Protein AF-A0A3D5Y1X5-F1 (afdb_monomer)

pLDDT: mean 79.6, std 14.33, range [25.41, 97.56]

Nearest PDB structures (foldseek):
  7w4r-assembly1_A  TM=8.208E-01  e=1.307E-14  Mycobacterium tuberculosis H37Rv
  7w4t-assembly1_A-3  TM=8.032E-01  e=1.056E-14  Mycobacterium tuberculosis H37Rv
  7w4s-assembly1_A  TM=8.112E-01  e=4.696E-14  Mycobacterium tuberculosis H37Rv
  7w21-assembly1_A  TM=8.085E-01  e=5.811E-14  Mycobacterium tuberculosis H37Rv
  7w22-assembly1_A  TM=8.055E-01  e=8.902E-14  Mycobacterium tuberculosis H37Rv

Foldseek 3Di:
DVCLLVPDPQWADWDWDWAPDDDVGHIDIDIATDHDDAPVVSVVSSQVSCVVVVHPWDWDFDDDDSHDTDTDTDDQQFAKEKEFPQAPVLCVVLVVLVVVLVVVLVWAPWDWDADNVRSMIMITTGDRDQPVVVLVSSVVSLVPDPSNPQKDWDDDDRRYTYIYRDWFFAKEKEFDAAPVRCVVLVVLLVVLVVVAPWAPWDWDADNVRNMTMITTTDSDFQVVVLVSSLVSLCVDPSSLQKEWDDDDRRYTDIYRNDFFQDWDKAKEKEAPAAPVNCVVPVVLLQVLLVPQPQWDDWDWDADNVRNMIMTITIGRDRFPVVSVVSSCVSCQVPPSQLQKDFQDDDRRYTYIYGHDDPPGQRKAKEKAFPAGSHCCVVVVVVLLVLQVPDPQKADWDWDADHVRRIIIITIGGPDDDVVSSVLSSLVSLCVDPQRVQKKWDADGRRYTYIYHDDDPPPPDDDDDDDDDDDDDDDDDPDDDDDPVVLCVVQQQQKWKKWKDFPVDTDIAIWGAAFQQFKIKFFLVRPVQVCVNVVRMWIWTQTPVGDIFTKHFRDHDNVLRMTIIGGMNDPGTGDHAAADALVPFDFFAKKKWFFWQDDPPDDTDTDIKIWTFHDAQPDNTWTKTFIDDHHRQGGIFMGGPRRHGNFGFHDWDADPVRTTITITGD

Mean predicted aligned error: 21.07 Å

Structure (mmCIF, N/CA/C/O backbone):
data_AF-A0A3D5Y1X5-F1
#
_entry.id   AF-A0A3D5Y1X5-F1
#
loop_
_atom_site.group_PDB
_atom_site.id
_atom_site.type_symbol
_atom_site.label_atom_id
_atom_site.label_alt_id
_atom_site.label_comp_id
_atom_site.label_asym_id
_atom_site.label_entity_id
_atom_site.label_seq_id
_atom_site.pdb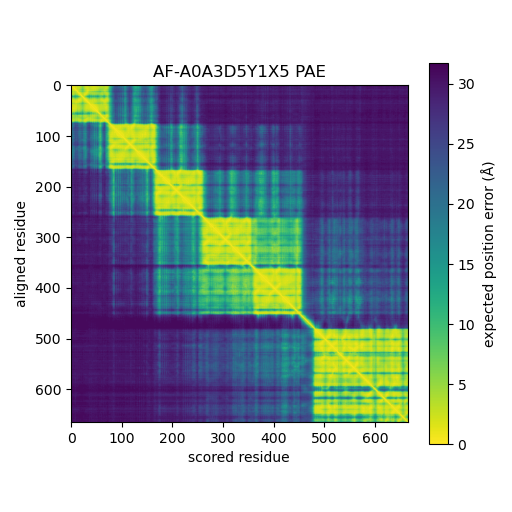x_PDB_ins_code
_atom_site.Cartn_x
_atom_site.Cartn_y
_atom_site.Cartn_z
_atom_site.occupancy
_atom_site.B_iso_or_equiv
_atom_site.auth_seq_id
_atom_site.auth_comp_id
_atom_site.auth_asym_id
_atom_site.auth_atom_id
_atom_site.pdbx_PDB_model_num
ATOM 1 N N . TYR A 1 1 ? -56.288 -13.771 46.508 1.00 80.69 1 TYR A N 1
ATOM 2 C CA . TYR A 1 1 ? -55.745 -15.101 46.879 1.00 80.69 1 TYR A CA 1
ATOM 3 C C . TYR A 1 1 ? -56.697 -16.259 46.628 1.00 80.69 1 TYR A C 1
ATOM 5 O O . TYR A 1 1 ? -56.437 -16.999 45.695 1.00 80.69 1 TYR A O 1
ATOM 13 N N . ARG A 1 2 ? -57.805 -16.417 47.375 1.00 84.31 2 ARG A N 1
ATOM 14 C CA . ARG A 1 2 ? -58.725 -17.565 47.202 1.00 84.31 2 ARG A CA 1
ATOM 15 C C . ARG A 1 2 ? -59.119 -17.804 45.741 1.00 84.31 2 ARG A C 1
ATOM 17 O O . ARG A 1 2 ? -58.862 -18.881 45.229 1.00 84.31 2 ARG A O 1
ATOM 24 N N . THR A 1 3 ? -59.669 -16.785 45.080 1.00 84.25 3 THR A N 1
ATOM 25 C CA . THR A 1 3 ? -60.096 -16.861 43.674 1.00 84.25 3 THR A CA 1
ATOM 26 C C . THR A 1 3 ? -58.951 -17.239 42.738 1.00 84.25 3 THR A C 1
ATOM 28 O O . THR A 1 3 ? -59.134 -18.077 41.862 1.00 84.25 3 THR A O 1
ATOM 31 N N . ALA A 1 4 ? -57.763 -16.665 42.949 1.00 86.12 4 ALA A N 1
ATOM 32 C CA . ALA A 1 4 ? -56.576 -16.946 42.143 1.00 86.12 4 ALA A CA 1
ATOM 33 C C . ALA A 1 4 ? -56.067 -18.382 42.319 1.00 86.12 4 ALA A C 1
ATOM 35 O O . ALA A 1 4 ? -55.496 -18.918 41.387 1.00 86.12 4 ALA A O 1
ATOM 36 N N . ILE A 1 5 ? -56.291 -19.016 43.475 1.00 87.69 5 ILE A N 1
ATOM 37 C CA . ILE A 1 5 ? -55.905 -20.413 43.733 1.00 87.69 5 ILE A CA 1
ATOM 38 C C . ILE A 1 5 ? -56.969 -21.376 43.194 1.00 87.69 5 ILE A C 1
ATOM 40 O O . ILE A 1 5 ? -56.646 -22.330 42.499 1.00 87.69 5 ILE A O 1
ATOM 44 N N . THR A 1 6 ? -58.253 -21.113 43.460 1.00 87.25 6 THR A N 1
ATOM 45 C CA . THR A 1 6 ? -59.362 -21.989 43.034 1.00 87.25 6 THR A CA 1
ATOM 46 C C . THR A 1 6 ? -59.611 -21.979 41.527 1.00 87.25 6 THR A C 1
ATOM 48 O O . THR A 1 6 ? -60.306 -22.854 41.027 1.00 87.25 6 THR A O 1
ATOM 51 N N . SER A 1 7 ? -59.117 -20.965 40.812 1.00 87.75 7 SER A N 1
ATOM 52 C CA . SER A 1 7 ? -59.259 -20.855 39.353 1.00 87.75 7 SER A CA 1
ATOM 53 C C . SER A 1 7 ? -58.166 -21.588 38.575 1.00 87.75 7 SER A C 1
ATOM 55 O O . SER A 1 7 ? -58.270 -21.678 37.354 1.00 87.75 7 SER A O 1
ATOM 57 N N . GLN A 1 8 ? -57.142 -22.116 39.252 1.00 90.69 8 GLN A N 1
ATOM 58 C CA . GLN A 1 8 ? -56.047 -22.813 38.585 1.00 90.69 8 GLN A CA 1
ATOM 59 C C . GLN A 1 8 ? -56.461 -24.209 38.136 1.00 90.69 8 GLN A C 1
ATOM 61 O O . GLN A 1 8 ? -57.090 -24.971 38.874 1.00 90.69 8 GLN A O 1
ATOM 66 N N . GLU A 1 9 ? -56.054 -24.563 36.921 1.00 87.00 9 GLU A N 1
ATOM 67 C CA . GLU A 1 9 ? -56.299 -25.884 36.360 1.00 87.00 9 GLU A CA 1
ATOM 68 C C . GLU A 1 9 ? -55.599 -26.970 37.197 1.00 87.00 9 GLU A C 1
ATOM 70 O O . GLU A 1 9 ? -54.424 -26.860 37.544 1.00 87.00 9 GLU A O 1
ATOM 75 N N . GLY A 1 10 ? -56.338 -28.026 37.550 1.00 86.00 10 GLY A N 1
ATOM 76 C CA . GLY A 1 10 ? -55.826 -29.153 38.337 1.00 86.00 10 GLY A CA 1
ATOM 77 C C . GLY A 1 10 ? -55.867 -28.973 39.859 1.00 86.00 10 GLY A C 1
ATOM 78 O O . GLY A 1 10 ? -55.575 -29.931 40.574 1.00 86.00 10 GLY A O 1
ATOM 79 N N . VAL A 1 11 ? -56.255 -27.799 40.370 1.00 89.12 11 VAL A N 1
ATOM 80 C CA . VAL A 1 11 ? -56.472 -27.578 41.809 1.00 89.12 11 VAL A CA 1
ATOM 81 C C . VAL A 1 11 ? -57.868 -28.068 42.209 1.00 89.12 11 VAL A C 1
ATOM 83 O O . VAL A 1 11 ? -58.878 -27.627 41.665 1.00 89.12 11 VAL A O 1
ATOM 86 N N . THR A 1 12 ? -57.941 -28.982 43.180 1.00 88.12 12 THR A N 1
ATOM 87 C CA . THR A 1 12 ? -59.200 -29.557 43.696 1.00 88.12 12 THR A CA 1
ATOM 88 C C . THR A 1 12 ? -59.217 -29.588 45.228 1.00 88.12 12 THR A C 1
ATOM 90 O O . THR A 1 12 ? -58.183 -29.407 45.863 1.00 88.12 12 THR A O 1
ATOM 93 N N . GLU A 1 13 ? -60.393 -29.782 45.841 1.00 80.88 13 GLU A N 1
ATOM 94 C CA . GLU A 1 13 ? -60.557 -29.895 47.308 1.00 80.88 13 GLU A CA 1
ATOM 95 C C . GLU A 1 13 ? -59.946 -28.729 48.111 1.00 80.88 13 GLU A C 1
ATOM 97 O O . GLU A 1 13 ? -59.227 -28.915 49.088 1.00 80.88 13 GLU A O 1
ATOM 102 N N . THR A 1 14 ? -60.227 -27.491 47.699 1.00 84.12 14 THR A N 1
ATOM 103 C CA . THR A 1 14 ? -59.639 -26.306 48.334 1.00 84.12 14 THR A CA 1
ATOM 104 C C . THR A 1 14 ? -60.268 -25.998 49.697 1.00 84.12 14 THR A C 1
ATOM 106 O O . THR A 1 14 ? -61.447 -25.640 49.776 1.00 84.12 14 THR A O 1
ATOM 109 N N . ALA A 1 15 ? -59.465 -26.022 50.754 1.00 88.75 15 ALA A N 1
ATOM 110 C CA . ALA A 1 15 ? -59.763 -25.455 52.063 1.00 88.75 15 ALA A CA 1
ATOM 111 C C . ALA A 1 15 ? -58.900 -24.209 52.305 1.00 88.75 15 ALA A C 1
ATOM 113 O O . ALA A 1 15 ? -57.812 -24.060 51.749 1.00 88.75 15 ALA A O 1
ATOM 114 N N . HIS A 1 16 ? -59.397 -23.288 53.123 1.00 89.06 16 HIS A N 1
ATOM 115 C CA . HIS A 1 16 ? -58.638 -22.120 53.548 1.00 89.06 16 HIS A CA 1
ATOM 116 C C . HIS A 1 16 ? -58.996 -21.784 54.989 1.00 89.06 16 HIS A C 1
ATOM 118 O O . HIS A 1 16 ? -60.157 -21.887 55.387 1.00 89.06 16 HIS A O 1
ATOM 124 N N . GLU A 1 17 ? -58.012 -21.338 55.748 1.00 91.88 17 GLU A N 1
ATOM 125 C CA . GLU A 1 17 ? -58.203 -20.877 57.115 1.00 91.88 17 GLU A CA 1
ATOM 126 C C . GLU A 1 17 ? -57.310 -19.674 57.393 1.00 91.88 17 GLU A C 1
ATOM 128 O O . GLU A 1 17 ? -56.248 -19.506 56.793 1.00 91.88 17 GLU A O 1
ATOM 133 N N . TYR A 1 18 ? -57.773 -18.807 58.288 1.00 89.06 18 TYR A N 1
ATOM 134 C CA . TYR A 1 18 ? -56.958 -17.734 58.831 1.00 89.06 18 TYR A CA 1
ATOM 135 C C . TYR A 1 18 ? -56.613 -18.079 60.275 1.00 89.06 18 TYR A C 1
ATOM 137 O O . TYR A 1 18 ? -57.498 -18.153 61.129 1.00 89.06 18 TYR A O 1
ATOM 145 N N . LEU A 1 19 ? -55.328 -18.292 60.537 1.00 89.50 19 LEU A N 1
ATOM 146 C CA . LEU A 1 19 ? -54.784 -18.529 61.864 1.00 89.50 19 LEU A CA 1
ATOM 147 C C . LEU A 1 19 ? -54.339 -17.181 62.434 1.00 89.50 19 LEU A C 1
ATOM 149 O O . LEU A 1 19 ? -53.408 -16.559 61.923 1.00 89.50 19 LEU A O 1
ATOM 153 N N . ALA A 1 20 ? -55.023 -16.700 63.473 1.00 84.62 20 ALA A N 1
ATOM 154 C CA . ALA A 1 20 ? -54.627 -15.465 64.143 1.00 84.62 20 ALA A CA 1
ATOM 155 C C . ALA A 1 20 ? -53.264 -15.651 64.831 1.00 84.62 20 ALA A C 1
ATOM 157 O O . ALA A 1 20 ? -53.060 -16.635 65.541 1.00 84.62 20 ALA A O 1
ATOM 158 N N . GLY A 1 21 ? -52.346 -14.706 64.622 1.00 81.38 21 GLY A N 1
ATOM 159 C CA . GLY A 1 21 ? -51.052 -14.702 65.301 1.00 81.38 21 GLY A CA 1
ATOM 160 C C . GLY A 1 21 ? -51.188 -14.354 66.786 1.00 81.38 21 GLY A C 1
ATOM 161 O O . GLY A 1 21 ? -52.150 -13.699 67.202 1.00 81.38 21 GLY A O 1
ATOM 162 N N . GLY A 1 22 ? -50.225 -14.802 67.594 1.00 81.56 22 GLY A N 1
ATOM 163 C CA . GLY A 1 22 ? -50.084 -14.367 68.983 1.00 81.56 22 GLY A CA 1
ATOM 164 C C . GLY A 1 22 ? -49.740 -12.876 69.104 1.00 81.56 22 GLY A C 1
ATOM 165 O O . GLY A 1 22 ? -49.597 -12.156 68.116 1.00 81.56 22 GLY A O 1
ATOM 166 N N . ALA A 1 23 ? -49.583 -12.382 70.335 1.00 67.44 23 ALA A N 1
ATOM 167 C CA . ALA A 1 23 ? -49.179 -10.996 70.569 1.00 67.44 23 ALA A CA 1
ATOM 168 C C . ALA A 1 23 ? -47.804 -10.711 69.930 1.00 67.44 23 ALA A C 1
ATOM 170 O O . ALA A 1 23 ? -46.781 -11.172 70.428 1.00 67.44 23 ALA A O 1
ATOM 171 N N . GLY A 1 24 ? -47.797 -9.942 68.837 1.00 63.59 24 GLY A N 1
ATOM 172 C CA . GLY A 1 24 ? -46.590 -9.604 68.075 1.00 63.59 24 GLY A CA 1
ATOM 173 C C . GLY A 1 24 ? -46.236 -10.573 66.941 1.00 63.59 24 GLY A C 1
ATOM 174 O O . GLY A 1 24 ? -45.240 -10.339 66.262 1.00 63.59 24 GLY A O 1
ATOM 175 N N . GLU A 1 25 ? -47.035 -11.616 66.695 1.00 74.62 25 GLU A N 1
ATOM 176 C CA . GLU A 1 25 ? -46.831 -12.543 65.575 1.00 74.62 25 GLU A CA 1
ATOM 177 C C . GLU A 1 25 ? -47.821 -12.261 64.431 1.00 74.62 25 GLU A C 1
ATOM 179 O O . GLU A 1 25 ? -48.994 -11.970 64.686 1.00 74.62 25 GLU A O 1
ATOM 184 N N . PRO A 1 26 ? -47.389 -12.343 63.158 1.00 74.06 26 PRO A N 1
ATOM 185 C CA . PRO A 1 26 ? -48.286 -12.166 62.024 1.00 74.06 26 PRO A CA 1
ATOM 186 C C . PRO A 1 26 ? -49.288 -13.325 61.940 1.00 74.06 26 PRO A C 1
ATOM 188 O O . PRO A 1 26 ? -48.940 -14.487 62.153 1.00 74.06 26 PRO A O 1
ATOM 191 N N . GLY A 1 27 ? -50.540 -13.015 61.593 1.00 82.56 27 GLY A N 1
ATOM 192 C CA . GLY A 1 27 ? -51.524 -14.042 61.254 1.00 82.56 27 GLY A CA 1
ATOM 193 C C . GLY A 1 27 ? -51.163 -14.767 59.957 1.00 82.56 27 GLY A C 1
ATOM 194 O O . GLY A 1 27 ? -50.499 -14.208 59.083 1.00 82.56 27 GLY A O 1
ATOM 195 N N . GLN A 1 28 ? -51.607 -16.012 59.819 1.00 87.19 28 GLN A N 1
ATOM 196 C CA . GLN A 1 28 ? -51.335 -16.847 58.651 1.00 87.19 28 GLN A CA 1
ATOM 197 C C . GLN A 1 28 ? -52.620 -17.108 57.874 1.00 87.19 28 GLN A C 1
ATOM 199 O O . GLN A 1 28 ? -53.624 -17.532 58.441 1.00 87.19 28 GLN A O 1
ATOM 204 N N . LEU A 1 29 ? -52.582 -16.884 56.562 1.00 88.25 29 LEU A N 1
ATOM 205 C CA . LEU A 1 29 ? -53.635 -17.313 55.647 1.00 88.25 29 LEU A CA 1
ATOM 206 C C . LEU A 1 29 ? -53.185 -18.612 54.974 1.00 88.25 29 LEU A C 1
ATOM 208 O O . LEU A 1 29 ? -52.308 -18.592 54.112 1.00 88.25 29 LEU A O 1
ATOM 212 N N . VAL A 1 30 ? -53.768 -19.734 55.388 1.00 90.12 30 VAL A N 1
ATOM 213 C CA . VAL A 1 30 ? -53.390 -21.075 54.931 1.00 90.12 30 VAL A CA 1
ATOM 214 C C . VAL A 1 30 ? -54.373 -21.539 53.864 1.00 90.12 30 VAL A C 1
ATOM 216 O O . VAL A 1 30 ? -55.585 -21.425 54.045 1.00 90.12 30 VAL A O 1
ATOM 219 N N . PHE A 1 31 ? -53.853 -22.070 52.757 1.00 90.81 31 PHE A N 1
ATOM 220 C CA . PHE A 1 31 ? -54.631 -22.726 51.708 1.00 90.81 31 PHE A CA 1
ATOM 221 C C . PHE A 1 31 ? -54.162 -24.171 51.565 1.00 90.81 31 PHE A C 1
ATOM 223 O O . PHE A 1 31 ? -52.977 -24.415 51.352 1.00 90.81 31 PHE A O 1
ATOM 230 N N . SER A 1 32 ? -55.102 -25.108 51.640 1.00 91.44 32 SER A N 1
ATOM 231 C CA . SER A 1 32 ? -54.856 -26.543 51.482 1.00 91.44 32 SER A CA 1
ATOM 232 C C . SER A 1 32 ? -55.663 -27.047 50.297 1.00 91.44 32 SER A C 1
ATOM 234 O O . SER A 1 32 ? -56.840 -26.716 50.178 1.00 91.44 32 SER A O 1
ATOM 236 N N . PHE A 1 33 ? -55.047 -27.811 49.402 1.00 91.75 33 PHE A N 1
ATOM 237 C CA . PHE A 1 33 ? -55.695 -28.302 48.188 1.00 91.75 33 PHE A CA 1
ATOM 238 C C . PHE A 1 33 ? -54.977 -29.538 47.644 1.00 91.75 33 PHE A C 1
ATOM 240 O O . PHE A 1 33 ? -53.807 -29.773 47.949 1.00 91.75 33 PHE A O 1
ATOM 247 N N . ASN A 1 34 ? -55.667 -30.297 46.796 1.00 89.69 34 ASN A N 1
ATOM 248 C CA . ASN A 1 34 ? -55.080 -31.381 46.021 1.00 89.69 34 ASN A CA 1
ATOM 249 C C . ASN A 1 34 ? -54.604 -30.849 44.669 1.00 89.69 34 ASN A C 1
ATOM 251 O O . ASN A 1 34 ? -55.365 -30.207 43.941 1.00 89.69 34 ASN A O 1
ATOM 255 N N . PHE A 1 35 ? -53.356 -31.156 44.325 1.00 89.56 35 PHE A N 1
ATOM 256 C CA . PHE A 1 35 ? -52.755 -30.822 43.041 1.00 89.56 35 PHE A CA 1
ATOM 257 C C . PHE A 1 35 ? -51.745 -31.900 42.643 1.00 89.56 35 PHE A C 1
ATOM 259 O O . PHE A 1 35 ? -50.904 -32.293 43.448 1.00 89.56 35 PHE A O 1
ATOM 266 N N . SER A 1 36 ? -51.836 -32.394 41.407 1.00 82.75 36 SER A N 1
ATOM 267 C CA . SER A 1 36 ? -50.982 -33.474 40.887 1.00 82.75 36 SER A CA 1
ATOM 268 C C . SER A 1 36 ? -49.850 -32.988 39.972 1.00 82.75 36 SER A C 1
ATOM 270 O O . SER A 1 36 ? -49.162 -33.812 39.373 1.00 82.75 36 SER A O 1
ATOM 272 N N . GLY A 1 37 ? -49.688 -31.671 39.806 1.00 82.44 37 GLY A N 1
ATOM 273 C CA . GLY A 1 37 ? -48.664 -31.060 38.953 1.00 82.44 37 GLY A CA 1
ATOM 274 C C . GLY A 1 37 ? -47.440 -30.547 39.721 1.00 82.44 37 GLY A C 1
ATOM 275 O O . GLY A 1 37 ? -47.282 -30.780 40.918 1.00 82.44 37 GLY A O 1
ATOM 276 N N . ASN A 1 38 ? -46.566 -29.813 39.026 1.00 81.56 38 ASN A N 1
ATOM 277 C CA . ASN A 1 38 ? -45.391 -29.179 39.630 1.00 81.56 38 ASN A CA 1
ATOM 278 C C . ASN A 1 38 ? -45.796 -27.926 40.423 1.00 81.56 38 ASN A C 1
ATOM 280 O O . ASN A 1 38 ? -46.344 -26.980 39.855 1.00 81.56 38 ASN A O 1
ATOM 284 N N . LEU A 1 39 ? -45.500 -27.919 41.723 1.00 81.12 39 LEU A N 1
ATOM 285 C CA . LEU A 1 39 ? -45.905 -26.858 42.643 1.00 81.12 39 LEU A CA 1
ATOM 286 C C . LEU A 1 39 ? -45.313 -25.479 42.282 1.00 81.12 39 LEU A C 1
ATOM 288 O O . LEU A 1 39 ? -45.999 -24.481 42.465 1.00 81.12 39 LEU A O 1
ATOM 292 N N . ALA A 1 40 ? -44.112 -25.424 41.693 1.00 73.38 40 ALA A N 1
ATOM 293 C CA . ALA A 1 40 ? -43.496 -24.177 41.219 1.00 73.38 40 ALA A CA 1
ATOM 294 C C . ALA A 1 40 ? -44.187 -23.616 39.959 1.00 73.38 40 ALA A C 1
ATOM 296 O O . ALA A 1 40 ? -44.321 -22.411 39.794 1.00 73.38 40 ALA A O 1
ATOM 297 N N . VAL A 1 41 ? -44.698 -24.486 39.081 1.00 80.50 41 VAL A N 1
ATOM 298 C CA . VAL A 1 41 ? -45.476 -24.045 37.905 1.00 80.50 41 VAL A CA 1
ATOM 299 C C . VAL A 1 41 ? -46.846 -23.520 38.339 1.00 80.50 41 VAL A C 1
ATOM 301 O O . VAL A 1 41 ? -47.336 -22.521 37.817 1.00 80.50 41 VAL A O 1
ATOM 304 N N . LEU A 1 42 ? -47.465 -24.182 39.321 1.00 82.75 42 LEU A N 1
ATOM 305 C CA . LEU A 1 42 ? -48.712 -23.707 39.913 1.00 82.75 42 LEU A CA 1
ATOM 306 C C . LEU A 1 42 ? -48.526 -22.350 40.602 1.00 82.75 42 LEU A C 1
ATOM 308 O O . LEU A 1 42 ? -49.376 -21.474 40.459 1.00 82.75 42 LEU A O 1
ATOM 312 N N . GLU A 1 43 ? -47.421 -22.178 41.328 1.00 84.31 43 GLU A N 1
ATOM 313 C CA . GLU A 1 43 ? -47.021 -20.914 41.943 1.00 84.31 43 GLU A CA 1
ATOM 314 C C . GLU A 1 43 ? -47.007 -19.769 40.922 1.00 84.31 43 GLU A C 1
ATOM 316 O O . GLU A 1 43 ? -47.700 -18.768 41.123 1.00 84.31 43 GLU A O 1
ATOM 321 N N . ASP A 1 44 ? -46.289 -19.931 39.810 1.00 79.50 44 ASP A N 1
ATOM 322 C CA . ASP A 1 44 ? -46.192 -18.910 38.762 1.00 79.50 44 ASP A CA 1
ATOM 323 C C . ASP A 1 44 ? -47.569 -18.510 38.214 1.00 79.50 44 ASP A C 1
ATOM 325 O O . ASP A 1 44 ? -47.871 -17.321 38.072 1.00 79.50 44 ASP A O 1
ATOM 329 N N . HIS A 1 45 ? -48.451 -19.483 37.966 1.00 83.75 45 HIS A N 1
ATOM 330 C CA . HIS A 1 45 ? -49.800 -19.210 37.467 1.00 83.75 45 HIS A CA 1
ATOM 331 C C . HIS A 1 45 ? -50.701 -18.510 38.497 1.00 83.75 45 HIS A C 1
ATOM 333 O O . HIS A 1 45 ? -51.471 -17.614 38.133 1.00 83.75 45 HIS A O 1
ATOM 339 N N . ILE A 1 46 ? -50.598 -18.865 39.785 1.00 83.62 46 ILE A N 1
ATOM 340 C CA . ILE A 1 46 ? -51.322 -18.176 40.867 1.00 83.62 46 ILE A CA 1
ATOM 341 C C . ILE A 1 46 ? -50.910 -16.703 40.903 1.00 83.62 46 ILE A C 1
ATOM 343 O O . ILE A 1 46 ? -51.766 -15.819 41.006 1.00 83.62 46 ILE A O 1
ATOM 347 N N . TRP A 1 47 ? -49.612 -16.426 40.790 1.00 80.75 47 TRP A N 1
ATOM 348 C CA . TRP A 1 47 ? -49.104 -15.059 40.820 1.00 80.75 47 TRP A CA 1
ATOM 349 C C . TRP A 1 47 ? -49.445 -14.266 39.567 1.00 80.75 47 TRP A C 1
ATOM 351 O O . TRP A 1 47 ? -49.834 -13.106 39.689 1.00 80.75 47 TRP A O 1
ATOM 361 N N . ALA A 1 48 ? -49.398 -14.891 38.391 1.00 77.12 48 ALA A N 1
ATOM 362 C CA . ALA A 1 48 ? -49.875 -14.281 37.155 1.00 77.12 48 ALA A CA 1
ATOM 363 C C . ALA A 1 48 ? -51.370 -13.920 37.243 1.00 77.12 48 ALA A C 1
ATOM 365 O O . ALA A 1 48 ? -51.775 -12.830 36.840 1.00 77.12 48 ALA A O 1
ATOM 366 N N . SER A 1 49 ? -52.190 -14.795 37.839 1.00 80.81 49 SER A N 1
ATOM 367 C CA . SER A 1 49 ? -53.617 -14.533 38.057 1.00 80.81 49 SER A CA 1
ATOM 368 C C . SER A 1 49 ? -53.869 -13.377 39.027 1.00 80.81 49 SER A C 1
ATOM 370 O O . SER A 1 49 ? -54.821 -12.627 38.822 1.00 80.81 49 SER A O 1
ATOM 372 N N . LEU A 1 50 ? -53.046 -13.216 40.066 1.00 76.38 50 LEU A N 1
ATOM 373 C CA . LEU A 1 50 ? -53.149 -12.085 40.994 1.00 76.38 50 LEU A CA 1
ATOM 374 C C . LEU A 1 50 ? -52.726 -10.772 40.324 1.00 76.38 50 LEU A C 1
ATOM 376 O O . LEU A 1 50 ? -53.475 -9.795 40.388 1.00 76.38 50 LEU A O 1
ATOM 380 N N . ALA A 1 51 ? -51.614 -10.778 39.586 1.00 69.31 51 ALA A N 1
ATOM 381 C CA . ALA A 1 51 ? -51.148 -9.614 38.833 1.00 69.31 51 ALA A CA 1
ATOM 382 C C . ALA A 1 51 ? -52.198 -9.130 37.814 1.00 69.31 51 ALA A C 1
ATOM 384 O O . ALA A 1 51 ? -52.469 -7.935 37.720 1.00 69.31 51 ALA A O 1
ATOM 385 N N . ALA A 1 52 ? -52.882 -10.052 37.125 1.00 72.75 52 ALA A N 1
ATOM 386 C CA . ALA A 1 52 ? -53.966 -9.727 36.193 1.00 72.75 52 ALA A CA 1
ATOM 387 C C . ALA A 1 52 ? -55.175 -9.030 36.854 1.00 72.75 52 ALA A C 1
ATOM 389 O O . ALA A 1 52 ? -55.967 -8.389 36.165 1.00 72.75 52 ALA A O 1
ATOM 390 N N . THR A 1 53 ? -55.323 -9.137 38.179 1.00 70.81 53 THR A N 1
ATOM 391 C CA . THR A 1 53 ? -56.364 -8.433 38.951 1.00 70.81 53 THR A CA 1
ATOM 392 C C . THR A 1 53 ? -55.919 -7.066 39.480 1.00 70.81 53 THR A C 1
ATOM 394 O O . THR A 1 53 ? -56.682 -6.422 40.195 1.00 70.81 53 THR A O 1
ATOM 397 N N . GLY A 1 54 ? -54.712 -6.609 39.124 1.00 58.72 54 GLY A N 1
ATOM 398 C CA . GLY A 1 54 ? -54.112 -5.375 39.644 1.00 58.72 54 GLY A CA 1
ATOM 399 C C . GLY A 1 54 ? -53.533 -5.519 41.056 1.00 58.72 54 GLY A C 1
ATOM 400 O O . GLY A 1 54 ? -53.157 -4.528 41.670 1.00 58.72 54 GLY A O 1
ATOM 401 N N . GLU A 1 55 ? -53.464 -6.746 41.574 1.00 58.75 55 GLU A N 1
ATOM 402 C CA . GLU A 1 55 ? -52.921 -7.071 42.890 1.00 58.75 55 GLU A CA 1
ATOM 403 C C . GLU A 1 55 ? -51.488 -7.597 42.720 1.00 58.75 55 GLU A C 1
ATOM 405 O O . GLU A 1 55 ? -51.276 -8.743 42.316 1.00 58.75 55 GLU A O 1
ATOM 410 N N . THR A 1 56 ? -50.491 -6.784 43.076 1.00 58.19 56 THR A N 1
ATOM 411 C CA . THR A 1 56 ? -49.067 -7.171 43.136 1.00 58.19 56 THR A CA 1
ATOM 412 C C . THR A 1 56 ? -48.567 -7.172 44.585 1.00 58.19 56 THR A C 1
ATOM 414 O O . THR A 1 56 ? -47.705 -6.375 44.957 1.00 58.19 56 THR A O 1
ATOM 417 N N . PRO A 1 57 ? -49.125 -8.023 45.462 1.00 58.12 57 PRO A N 1
ATOM 418 C CA . PRO A 1 57 ? -48.796 -7.996 46.877 1.00 58.12 57 PRO A CA 1
ATOM 419 C C . PRO A 1 57 ? -47.321 -8.344 47.098 1.00 58.12 57 PRO A C 1
ATOM 421 O O . PRO A 1 57 ? -46.825 -9.360 46.602 1.00 58.12 57 PRO A O 1
ATOM 424 N N . ASN A 1 58 ? -46.640 -7.501 47.877 1.00 58.62 58 ASN A N 1
ATOM 425 C CA . ASN A 1 58 ? -45.261 -7.729 48.287 1.00 58.62 58 ASN A CA 1
ATOM 426 C C . ASN A 1 58 ? -45.174 -9.058 49.053 1.00 58.62 58 ASN A C 1
ATOM 428 O O . ASN A 1 58 ? -45.921 -9.287 50.016 1.00 58.62 58 ASN A O 1
ATOM 432 N N . ARG A 1 59 ? -44.307 -9.951 48.570 1.00 66.75 59 ARG A N 1
ATOM 433 C CA . ARG A 1 59 ? -44.171 -11.318 49.064 1.00 66.75 59 ARG A CA 1
ATOM 434 C C . ARG A 1 59 ? -42.704 -11.669 49.220 1.00 66.75 59 ARG A C 1
ATOM 436 O O . ARG A 1 59 ? -41.926 -11.565 48.276 1.00 66.75 59 ARG A O 1
ATOM 443 N N . GLN A 1 60 ? -42.345 -12.157 50.396 1.00 66.31 60 GLN A N 1
ATOM 444 C CA . GLN A 1 60 ? -41.060 -12.807 50.604 1.00 66.31 60 GLN A CA 1
ATOM 445 C C . GLN A 1 60 ? -41.300 -14.304 50.720 1.00 66.31 60 GLN A C 1
ATOM 447 O O . GLN A 1 60 ? -42.060 -14.742 51.581 1.00 66.31 60 GLN A O 1
ATOM 452 N N . LEU A 1 61 ? -40.671 -15.086 49.848 1.00 67.69 61 LEU A N 1
ATOM 453 C CA . LEU A 1 61 ? -40.696 -16.538 49.950 1.00 67.69 61 LEU A CA 1
ATOM 454 C C . LEU A 1 61 ? -39.929 -16.961 51.209 1.00 67.69 61 LEU A C 1
ATOM 456 O O . LEU A 1 61 ? -38.743 -16.660 51.338 1.00 67.69 61 LEU A O 1
ATOM 460 N N . THR A 1 62 ? -40.606 -17.625 52.144 1.00 74.06 62 THR A N 1
ATOM 461 C CA . THR A 1 62 ? -40.027 -18.014 53.441 1.00 74.06 62 THR A CA 1
ATOM 462 C C . THR A 1 62 ? -39.793 -19.514 53.567 1.00 74.06 62 THR A C 1
ATOM 464 O O . THR A 1 62 ? -38.893 -19.920 54.300 1.00 74.06 62 THR A O 1
ATOM 467 N N . ALA A 1 63 ? -40.545 -20.345 52.840 1.00 74.44 63 ALA A N 1
ATOM 468 C CA . ALA A 1 63 ? -40.317 -21.787 52.781 1.00 74.44 63 ALA A CA 1
ATOM 469 C C . ALA A 1 63 ? -40.858 -22.399 51.480 1.00 74.44 63 ALA A C 1
ATOM 471 O O . ALA A 1 63 ? -41.932 -22.015 51.018 1.00 74.44 63 ALA A O 1
ATOM 472 N N . VAL A 1 64 ? -40.143 -23.389 50.930 1.00 79.88 64 VAL A N 1
ATOM 473 C CA . VAL A 1 64 ? -40.589 -24.227 49.800 1.00 79.88 64 VAL A CA 1
ATOM 474 C C . VAL A 1 64 ? -40.250 -25.688 50.066 1.00 79.88 64 VAL A C 1
ATOM 476 O O . VAL A 1 64 ? -39.152 -26.015 50.511 1.00 79.88 64 VAL A O 1
ATOM 479 N N . SER A 1 65 ? -41.192 -26.575 49.763 1.00 79.69 65 SER A N 1
ATOM 480 C CA . SER A 1 65 ? -41.012 -28.025 49.694 1.00 79.69 65 SER A CA 1
ATOM 481 C C . SER A 1 65 ? -41.946 -28.616 48.635 1.00 79.69 65 SER A C 1
ATOM 483 O O . SER A 1 65 ? -42.783 -27.909 48.081 1.00 79.69 65 SER A O 1
ATOM 485 N N . GLU A 1 66 ? -41.886 -29.930 48.411 1.00 77.06 66 GLU A N 1
ATOM 486 C CA . GLU A 1 66 ? -42.802 -30.629 47.492 1.00 77.06 66 GLU A CA 1
ATOM 487 C C . GLU A 1 66 ? -44.292 -30.501 47.867 1.00 77.06 66 GLU A C 1
ATOM 489 O O . GLU A 1 66 ? -45.156 -30.823 47.056 1.00 77.06 66 GLU A O 1
ATOM 494 N N . ARG A 1 67 ? -44.612 -30.068 49.095 1.00 82.81 67 ARG A N 1
ATOM 495 C CA . ARG A 1 67 ? -45.990 -29.998 49.616 1.00 82.81 67 ARG A CA 1
ATOM 496 C C . ARG A 1 67 ? -46.372 -28.650 50.222 1.00 82.81 67 ARG A C 1
ATOM 498 O O . ARG A 1 67 ? -47.467 -28.523 50.758 1.00 82.81 67 ARG A O 1
ATOM 505 N N . LEU A 1 68 ? -45.473 -27.669 50.203 1.00 83.69 68 LEU A N 1
ATOM 506 C CA . LEU A 1 68 ? -45.674 -26.392 50.885 1.00 83.69 68 LEU A CA 1
ATOM 507 C C . LEU A 1 68 ? -44.928 -25.290 50.150 1.00 83.69 68 LEU A C 1
ATOM 509 O O . LEU A 1 68 ? -43.733 -25.424 49.905 1.00 83.69 68 LEU A O 1
ATOM 513 N N . ILE A 1 69 ? -45.617 -24.181 49.907 1.00 81.50 69 ILE A N 1
ATOM 514 C CA . ILE A 1 69 ? -45.001 -22.896 49.594 1.00 81.50 69 ILE A CA 1
ATOM 515 C C . ILE A 1 69 ? -45.542 -21.890 50.599 1.00 81.50 69 ILE A C 1
ATOM 517 O O . ILE A 1 69 ? -46.754 -21.785 50.793 1.00 81.50 69 ILE A O 1
ATOM 521 N N . GLN A 1 70 ? -44.641 -21.165 51.249 1.00 84.44 70 GLN A N 1
ATOM 522 C CA . GLN A 1 70 ? -44.978 -20.170 52.250 1.00 84.44 70 GLN A CA 1
ATOM 523 C C . GLN A 1 70 ? -44.405 -18.813 51.860 1.00 84.44 70 GLN A C 1
ATOM 525 O O . GLN A 1 70 ? -43.229 -18.694 51.510 1.00 84.44 70 GLN A O 1
ATOM 530 N N . TYR A 1 71 ? -45.245 -17.787 51.991 1.00 79.06 71 TYR A N 1
ATOM 531 C CA . TYR A 1 71 ? -44.843 -16.396 51.846 1.00 79.06 71 TYR A CA 1
ATOM 532 C C . TYR A 1 71 ? -45.152 -15.616 53.104 1.00 79.06 71 TYR A C 1
ATOM 534 O O . TYR A 1 71 ? -46.161 -15.846 53.772 1.00 79.06 71 TYR A O 1
ATOM 542 N N . GLN A 1 72 ? -44.315 -14.626 53.364 1.00 74.25 72 GLN A N 1
ATOM 543 C CA . GLN A 1 72 ? -44.661 -13.513 54.223 1.00 74.25 72 GLN A CA 1
ATOM 544 C C . GLN A 1 72 ? -45.309 -12.425 53.361 1.00 74.25 72 GLN A C 1
ATOM 546 O O . GLN A 1 72 ? -44.677 -11.904 52.442 1.00 74.25 72 GLN A O 1
ATOM 551 N N . ALA A 1 73 ? -46.579 -12.125 53.639 1.00 64.56 73 ALA A N 1
ATOM 552 C CA . ALA A 1 73 ? -47.347 -11.081 52.964 1.00 64.56 73 ALA A CA 1
ATOM 553 C C . ALA A 1 73 ? -47.366 -9.799 53.809 1.00 64.56 73 ALA A C 1
ATOM 555 O O . ALA A 1 73 ? -47.531 -9.866 55.027 1.00 64.56 73 ALA A O 1
ATOM 556 N N . GLY A 1 74 ? -47.250 -8.639 53.158 1.00 56.19 74 GLY A N 1
ATOM 557 C CA . GLY A 1 74 ? -47.491 -7.343 53.806 1.00 56.19 74 GLY A CA 1
ATOM 558 C C . GLY A 1 74 ? -46.331 -6.776 54.631 1.00 56.19 74 GLY A C 1
ATOM 559 O O . GLY A 1 74 ? -46.570 -5.955 55.510 1.00 56.19 74 GLY A O 1
ATOM 560 N N . GLY A 1 75 ? -45.088 -7.170 54.351 1.00 54.75 75 GLY A N 1
ATOM 561 C CA . GLY A 1 75 ? -43.931 -6.351 54.711 1.00 54.75 75 GLY A CA 1
ATOM 562 C C . GLY A 1 75 ? -43.610 -5.410 53.555 1.00 54.75 75 GLY A C 1
ATOM 563 O O . GLY A 1 75 ? -43.547 -5.863 52.414 1.00 54.75 75 GLY A O 1
ATOM 564 N N . GLU A 1 76 ? -43.410 -4.121 53.824 1.00 53.72 76 GLU A N 1
ATOM 565 C CA . GLU A 1 76 ? -42.651 -3.263 52.915 1.00 53.72 76 GLU A CA 1
ATOM 566 C C . GLU A 1 76 ? -41.240 -3.873 52.838 1.00 53.72 76 GLU A C 1
ATOM 568 O O . GLU A 1 76 ? -40.438 -3.746 53.761 1.00 53.72 76 GLU A O 1
ATOM 573 N N . ALA A 1 77 ? -40.970 -4.685 51.810 1.00 58.53 77 ALA A N 1
ATOM 574 C CA . ALA A 1 77 ? -39.635 -5.231 51.617 1.00 58.53 77 ALA A CA 1
ATOM 575 C C . ALA A 1 77 ? -38.685 -4.042 51.469 1.00 58.53 77 ALA A C 1
ATOM 577 O O . ALA A 1 77 ? -38.842 -3.237 50.551 1.00 58.53 77 ALA A O 1
ATOM 578 N N . VAL A 1 78 ? -37.725 -3.925 52.387 1.00 70.44 78 VAL A N 1
ATOM 579 C CA . VAL A 1 78 ? -36.648 -2.949 52.253 1.00 70.44 78 VAL A CA 1
ATOM 580 C C . VAL A 1 78 ? -35.786 -3.414 51.087 1.00 70.44 78 VAL A C 1
ATOM 582 O O . VAL A 1 78 ? -34.991 -4.349 51.208 1.00 70.44 78 VAL A O 1
ATOM 585 N N . LEU A 1 79 ? -35.989 -2.784 49.939 1.00 80.69 79 LEU A N 1
ATOM 586 C CA . LEU A 1 79 ? -35.216 -3.002 48.733 1.00 80.69 79 LEU A CA 1
ATOM 587 C C . LEU A 1 79 ? -33.921 -2.211 48.837 1.00 80.69 79 LEU A C 1
ATOM 589 O O . LEU A 1 79 ? -33.869 -1.134 49.434 1.00 80.69 79 LEU A O 1
ATOM 593 N N . THR A 1 80 ? -32.861 -2.763 48.260 1.00 86.44 80 THR A N 1
ATOM 594 C CA . THR A 1 80 ? -31.560 -2.103 48.206 1.00 86.44 80 THR A CA 1
ATOM 595 C C . THR A 1 80 ? -31.174 -1.866 46.754 1.00 86.44 80 THR A C 1
ATOM 597 O O . THR A 1 80 ? -31.101 -2.817 45.988 1.00 86.44 80 THR A O 1
ATOM 600 N N . ALA A 1 81 ? -30.886 -0.623 46.375 1.00 90.38 81 ALA A N 1
ATOM 601 C CA . ALA A 1 81 ? -30.230 -0.314 45.108 1.00 90.38 81 ALA A CA 1
ATOM 602 C C . ALA A 1 81 ? -28.772 0.069 45.376 1.00 90.38 81 ALA A C 1
ATOM 604 O O . ALA A 1 81 ? -28.488 1.010 46.120 1.00 90.38 81 ALA A O 1
ATOM 605 N N . VAL A 1 82 ? -27.843 -0.691 44.803 1.00 91.00 82 VAL A N 1
ATOM 606 C CA . VAL A 1 82 ? -26.401 -0.514 44.974 1.00 91.00 82 VAL A CA 1
ATOM 607 C C . VAL A 1 82 ? -25.827 0.078 43.698 1.00 91.00 82 VAL A C 1
ATOM 609 O O . VAL A 1 82 ? -25.877 -0.549 42.647 1.00 91.00 82 VAL A O 1
ATOM 612 N N . PHE A 1 83 ? -25.238 1.263 43.812 1.00 91.31 83 PHE A N 1
ATOM 613 C CA . PHE A 1 83 ? -24.543 1.964 42.740 1.00 91.31 83 PHE A CA 1
ATOM 614 C C . PHE A 1 83 ? -23.044 1.906 43.016 1.00 91.31 83 PHE A C 1
ATOM 616 O O . PHE A 1 83 ? -22.537 2.548 43.942 1.00 91.31 83 PHE A O 1
ATOM 623 N N . ARG A 1 84 ? -22.327 1.093 42.244 1.00 86.06 84 ARG A N 1
ATOM 624 C CA . ARG A 1 84 ? -20.879 0.915 42.379 1.00 86.06 84 ARG A CA 1
ATOM 625 C C . ARG A 1 84 ? -20.104 1.896 41.510 1.00 86.06 84 ARG A C 1
ATOM 627 O O . ARG A 1 84 ? -20.595 2.394 40.498 1.00 86.06 84 ARG A O 1
ATOM 634 N N . ASN A 1 85 ? -18.852 2.113 41.904 1.00 81.56 85 ASN A N 1
ATOM 635 C CA . ASN A 1 85 ? -17.881 2.965 41.222 1.00 81.56 85 ASN A CA 1
ATOM 636 C C . ASN A 1 85 ? -18.295 4.444 41.122 1.00 81.56 85 ASN A C 1
ATOM 638 O O . ASN A 1 85 ? -17.850 5.157 40.226 1.00 81.56 85 ASN A O 1
ATOM 642 N N . VAL A 1 86 ? -19.098 4.931 42.071 1.00 84.31 86 VAL A N 1
ATOM 643 C CA . VAL A 1 86 ? -19.445 6.353 42.184 1.00 84.31 86 VAL A CA 1
ATOM 644 C C . VAL A 1 86 ? -18.250 7.093 42.782 1.00 84.31 86 VAL A C 1
ATOM 646 O O . VAL A 1 86 ? -17.909 6.908 43.948 1.00 84.31 86 VAL A O 1
ATOM 649 N N . ALA A 1 87 ? -17.564 7.904 41.977 1.00 79.38 87 ALA A N 1
ATOM 650 C CA . ALA A 1 87 ? -16.414 8.673 42.442 1.00 79.38 87 ALA A CA 1
ATOM 651 C C . ALA A 1 87 ? -16.833 9.785 43.420 1.00 79.38 87 ALA A C 1
ATOM 653 O O . ALA A 1 87 ? -17.813 10.479 43.175 1.00 79.38 87 ALA A O 1
ATOM 654 N N . ALA A 1 88 ? -16.014 10.048 44.446 1.00 79.50 88 ALA A N 1
ATOM 655 C CA . ALA A 1 88 ? -16.240 11.114 45.435 1.00 79.50 88 ALA A CA 1
ATOM 656 C C . ALA A 1 88 ? -16.543 12.491 44.815 1.00 79.50 88 ALA A C 1
ATOM 658 O O . ALA A 1 88 ? -17.399 13.225 45.299 1.00 79.50 88 ALA A O 1
ATOM 659 N N . ALA A 1 89 ? -15.857 12.826 43.716 1.00 80.81 89 ALA A N 1
ATOM 660 C CA . ALA A 1 89 ? -16.054 14.080 42.989 1.00 80.81 89 ALA A CA 1
ATOM 661 C C . ALA A 1 89 ? -17.411 14.154 42.263 1.00 80.81 89 ALA A C 1
ATOM 663 O O . ALA A 1 89 ? -17.981 15.234 42.146 1.00 80.81 89 ALA A O 1
ATOM 664 N N . GLU A 1 90 ? -17.938 13.012 41.817 1.00 81.44 90 GLU A N 1
ATOM 665 C CA . GLU A 1 90 ? -19.212 12.909 41.096 1.00 81.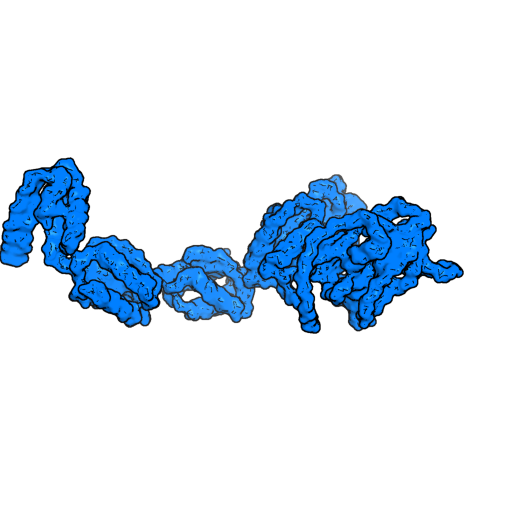44 90 GLU A CA 1
ATOM 666 C C . GLU A 1 90 ? -20.393 12.634 42.037 1.00 81.44 90 GLU A C 1
ATOM 668 O O . GLU A 1 90 ? -21.543 12.825 41.647 1.00 81.44 90 GLU A O 1
ATOM 673 N N . TYR A 1 91 ? -20.129 12.226 43.287 1.00 86.81 91 TYR A N 1
ATOM 674 C CA . TYR A 1 91 ? -21.146 11.839 44.267 1.00 86.81 91 TYR A CA 1
ATOM 675 C C . TYR A 1 91 ? -22.284 12.857 44.362 1.00 86.81 91 TYR A C 1
ATOM 677 O O . TYR A 1 91 ? -23.445 12.472 44.278 1.00 86.81 91 TYR A O 1
ATOM 685 N N . SER A 1 92 ? -21.973 14.151 44.491 1.00 88.56 92 SER A N 1
ATOM 686 C CA . SER A 1 92 ? -22.996 15.193 44.632 1.00 88.56 92 SER A CA 1
ATOM 687 C C . SER A 1 92 ? -23.967 15.224 43.451 1.00 88.56 92 SER A C 1
ATOM 689 O O . SER A 1 92 ? -25.173 15.307 43.678 1.00 88.56 92 SER A O 1
ATOM 691 N N . ARG A 1 93 ? -23.439 15.115 42.224 1.00 89.81 93 ARG A N 1
ATOM 692 C CA . ARG A 1 93 ? -24.200 15.157 40.969 1.00 89.81 93 ARG A CA 1
ATOM 693 C C . ARG A 1 93 ? -25.001 13.873 40.759 1.00 89.81 93 ARG A C 1
ATOM 695 O O . ARG A 1 93 ? -26.195 13.936 40.491 1.00 89.81 93 ARG A O 1
ATOM 702 N N . VAL A 1 94 ? -24.357 12.717 40.930 1.00 90.50 94 VAL A N 1
ATOM 703 C CA . VAL A 1 94 ? -24.985 11.391 40.800 1.00 90.50 94 VAL A CA 1
ATOM 704 C C . VAL A 1 94 ? -26.109 11.224 41.822 1.00 90.50 94 VAL A C 1
ATOM 706 O O . VAL A 1 94 ? -27.201 10.789 41.476 1.00 90.50 94 VAL A O 1
ATOM 709 N N . ARG A 1 95 ? -25.873 11.625 43.076 1.00 94.75 95 ARG A N 1
ATOM 710 C CA . ARG A 1 95 ? -26.882 11.608 44.142 1.00 94.75 95 ARG A CA 1
ATOM 711 C C . ARG A 1 95 ? -28.075 12.490 43.801 1.00 94.75 95 ARG A C 1
ATOM 713 O O . ARG A 1 95 ? -29.198 12.067 44.021 1.00 94.75 95 ARG A O 1
ATOM 720 N N . GLU A 1 96 ? -27.856 13.713 43.321 1.00 94.19 96 GLU A N 1
ATOM 721 C CA . GLU A 1 96 ? -28.956 14.630 42.998 1.00 94.19 96 GLU A CA 1
ATOM 722 C C . GLU A 1 96 ? -29.862 14.063 41.896 1.00 94.19 96 GLU A C 1
ATOM 724 O O . GLU A 1 96 ? -31.083 14.085 42.039 1.00 94.19 96 GLU A O 1
ATOM 729 N N . ALA A 1 97 ? -29.265 13.463 40.864 1.00 95.06 97 ALA A N 1
ATOM 730 C CA . ALA A 1 97 ? -29.994 12.764 39.812 1.00 95.06 97 ALA A CA 1
ATOM 731 C C . ALA A 1 97 ? -30.775 11.547 40.345 1.00 95.06 97 ALA A C 1
ATOM 733 O O . ALA A 1 97 ? -31.977 11.430 40.112 1.00 95.06 97 ALA A O 1
ATOM 734 N N . LEU A 1 98 ? -30.123 10.668 41.118 1.00 95.94 98 LEU A N 1
ATOM 735 C CA . LEU A 1 98 ? -30.768 9.482 41.694 1.00 95.94 98 LEU A CA 1
ATOM 736 C C . LEU A 1 98 ? -31.869 9.839 42.700 1.00 95.94 98 LEU A C 1
ATOM 738 O O . LEU A 1 98 ? -32.923 9.211 42.685 1.00 95.94 98 LEU A O 1
ATOM 742 N N . ASP A 1 99 ? -31.665 10.860 43.538 1.00 94.31 99 ASP A N 1
ATOM 743 C CA . ASP A 1 99 ? -32.687 11.375 44.457 1.00 94.31 99 ASP A CA 1
ATOM 744 C C . ASP A 1 99 ? -33.939 11.827 43.674 1.00 94.31 99 ASP A C 1
ATOM 746 O O . ASP A 1 99 ? -35.062 11.555 44.102 1.00 94.31 99 ASP A O 1
ATOM 750 N N . GLY A 1 100 ? -33.754 12.471 42.514 1.00 93.44 100 GLY A N 1
ATOM 751 C CA . GLY A 1 100 ? -34.845 12.850 41.613 1.00 93.44 100 GLY A CA 1
ATOM 752 C C . GLY A 1 100 ? -35.585 11.643 41.031 1.00 93.44 100 GLY A C 1
ATOM 753 O O . GLY A 1 100 ? -36.813 11.590 41.090 1.00 93.44 100 GLY A O 1
ATOM 754 N N . ILE A 1 101 ? -34.847 10.645 40.535 1.00 94.88 101 ILE A N 1
ATOM 755 C CA . ILE A 1 101 ? -35.426 9.416 39.969 1.00 94.88 101 ILE A CA 1
ATOM 756 C C . ILE A 1 101 ? -36.216 8.638 41.028 1.00 94.88 101 ILE A C 1
ATOM 758 O O . ILE A 1 101 ? -37.371 8.285 40.796 1.00 94.88 101 ILE A O 1
ATOM 762 N N . PHE A 1 102 ? -35.644 8.410 42.216 1.00 92.12 102 PHE A N 1
ATOM 763 C CA . PHE A 1 102 ? -36.357 7.737 43.308 1.00 92.12 102 PHE A CA 1
ATOM 764 C C . PHE A 1 102 ? -37.581 8.534 43.779 1.00 92.12 102 PHE A C 1
ATOM 766 O O . PHE A 1 102 ? -38.591 7.931 44.135 1.00 92.12 102 PHE A O 1
ATOM 773 N N . GLY A 1 103 ? -37.531 9.870 43.725 1.00 87.00 103 GLY A N 1
ATOM 774 C CA . GLY A 1 103 ? -38.695 10.725 43.962 1.00 87.00 103 GLY A CA 1
ATOM 775 C C . GLY A 1 103 ? -39.829 10.489 42.957 1.00 87.00 103 GLY A C 1
ATOM 776 O O . GLY A 1 103 ? -40.983 10.372 43.361 1.00 87.00 103 GLY A O 1
ATOM 777 N N . ASN A 1 104 ? -39.504 10.349 41.668 1.00 87.81 104 ASN A N 1
ATOM 778 C CA . ASN A 1 104 ? -40.480 10.051 40.609 1.0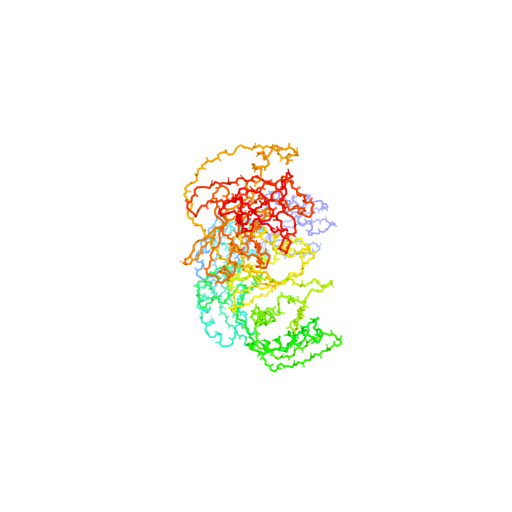0 87.81 104 ASN A CA 1
ATOM 779 C C . ASN A 1 104 ? -41.063 8.633 40.705 1.00 87.81 104 ASN A C 1
ATOM 781 O O . ASN A 1 104 ? -42.182 8.401 40.258 1.00 87.81 104 ASN A O 1
ATOM 785 N N . LEU A 1 105 ? -40.306 7.684 41.264 1.00 86.25 105 LEU A N 1
ATOM 786 C CA . LEU A 1 105 ? -40.749 6.304 41.493 1.00 86.25 105 LEU A CA 1
ATOM 787 C C . LEU A 1 105 ? -41.627 6.148 42.751 1.00 86.25 105 LEU A C 1
ATOM 789 O O . LEU A 1 105 ? -42.032 5.033 43.068 1.00 86.25 105 LEU A O 1
ATOM 793 N N . GLU A 1 106 ? -41.911 7.242 43.470 1.00 79.25 106 GLU A N 1
ATOM 794 C CA . GLU A 1 106 ? -42.776 7.282 44.661 1.00 79.25 106 GLU A CA 1
ATOM 795 C C . GLU A 1 106 ? -42.393 6.270 45.765 1.00 79.25 106 GLU A C 1
ATOM 797 O O . GLU A 1 106 ? -43.245 5.755 46.497 1.00 79.25 106 GLU A O 1
ATOM 802 N N . VAL A 1 107 ? -41.094 5.986 45.918 1.00 83.69 107 VAL A N 1
ATOM 803 C CA . VAL A 1 107 ? -40.595 5.076 46.962 1.00 83.69 107 VAL A CA 1
ATOM 804 C C . VAL A 1 107 ? -40.718 5.691 48.363 1.00 83.69 107 VAL A C 1
ATOM 806 O O . VAL A 1 107 ? -40.688 6.911 48.542 1.00 83.69 107 VAL A O 1
ATOM 809 N N . ARG A 1 108 ? -40.825 4.846 49.393 1.00 79.81 108 ARG A N 1
ATOM 810 C CA . ARG A 1 108 ? -40.979 5.254 50.802 1.00 79.81 108 ARG A CA 1
ATOM 811 C C . ARG A 1 108 ? -39.740 4.928 51.623 1.00 79.81 108 ARG A C 1
ATOM 813 O O . ARG A 1 108 ? -38.921 4.105 51.224 1.00 79.81 108 ARG A O 1
ATOM 820 N N . ASN A 1 109 ? -39.605 5.596 52.772 1.00 81.06 109 ASN A N 1
ATOM 821 C CA . ASN A 1 109 ? -38.529 5.364 53.744 1.00 81.06 109 ASN A CA 1
ATOM 822 C C . ASN A 1 109 ? -37.121 5.330 53.112 1.00 81.06 109 ASN A C 1
ATOM 824 O O . ASN A 1 109 ? -36.245 4.570 53.525 1.00 81.06 109 ASN A O 1
ATOM 828 N N . LEU A 1 110 ? -36.909 6.187 52.103 1.00 88.75 110 LEU A N 1
ATOM 829 C CA . LEU A 1 110 ? -35.662 6.286 51.354 1.00 88.75 110 LEU A CA 1
ATOM 830 C C . LEU A 1 110 ? -34.526 6.746 52.271 1.00 88.75 110 LEU A C 1
ATOM 832 O O . LEU A 1 110 ? -34.499 7.878 52.757 1.00 88.75 110 LEU A O 1
ATOM 836 N N . THR A 1 111 ? -33.552 5.870 52.467 1.00 90.19 111 THR A N 1
ATOM 837 C CA . THR A 1 111 ? -32.290 6.169 53.139 1.00 90.19 111 THR A CA 1
ATOM 838 C C . THR A 1 111 ? -31.139 5.905 52.186 1.00 90.19 111 THR A C 1
ATOM 840 O O . THR A 1 111 ? -31.246 5.106 51.255 1.00 90.19 111 THR A O 1
ATOM 843 N N . ARG A 1 112 ? -30.023 6.598 52.408 1.00 93.19 112 ARG A N 1
ATOM 844 C CA . ARG A 1 112 ? -28.832 6.478 51.573 1.00 93.19 112 ARG A CA 1
ATOM 845 C C . ARG A 1 112 ? -27.576 6.438 52.416 1.00 93.19 112 ARG A C 1
ATOM 847 O O . ARG A 1 112 ? -27.502 7.092 53.454 1.00 93.19 112 ARG A O 1
ATOM 854 N N . ASP A 1 113 ? -26.599 5.696 51.933 1.00 94.12 113 ASP A N 1
ATOM 855 C CA . ASP A 1 113 ? -25.276 5.588 52.528 1.00 94.12 113 ASP A CA 1
ATOM 856 C C . ASP A 1 113 ? -24.226 5.615 51.418 1.00 94.12 113 ASP A C 1
ATOM 858 O O . ASP A 1 113 ? -24.410 4.980 50.378 1.00 94.12 113 ASP A O 1
ATOM 862 N N . TYR A 1 114 ? -23.147 6.368 51.615 1.00 94.25 114 TYR A N 1
ATOM 863 C CA . TYR A 1 114 ? -22.070 6.485 50.636 1.00 94.25 114 TYR A CA 1
ATOM 864 C C . TYR A 1 114 ? -20.725 6.199 51.295 1.00 94.25 114 TYR A C 1
ATOM 866 O O . TYR A 1 114 ? -20.263 6.933 52.170 1.00 94.25 114 TYR A O 1
ATOM 874 N N . GLY A 1 115 ? -20.088 5.120 50.847 1.00 89.38 115 GLY A N 1
ATOM 875 C CA . GLY A 1 115 ? -18.757 4.736 51.289 1.00 89.38 115 GLY A CA 1
ATOM 876 C C . GLY A 1 115 ? -17.698 5.301 50.355 1.00 89.38 115 GLY A C 1
ATOM 877 O O . GLY A 1 115 ? -17.491 4.752 49.278 1.00 89.38 115 GLY A O 1
ATOM 878 N N . ASP A 1 116 ? -16.979 6.336 50.784 1.00 74.69 116 ASP A N 1
ATOM 879 C CA . ASP A 1 116 ? -16.019 7.056 49.934 1.00 74.69 116 ASP A CA 1
ATOM 880 C C . ASP A 1 116 ? -14.843 6.172 49.469 1.00 74.69 116 ASP A C 1
ATOM 882 O O . ASP A 1 116 ? -14.445 6.184 48.304 1.00 74.69 116 ASP A O 1
ATOM 886 N N . GLN A 1 117 ? -14.332 5.317 50.366 1.00 71.12 117 GLN A N 1
ATOM 887 C CA . GLN A 1 117 ? -13.297 4.329 50.029 1.00 71.12 117 GLN A CA 1
ATOM 888 C C . GLN A 1 117 ? -13.830 3.182 49.165 1.00 71.12 117 GLN A C 1
ATOM 890 O O . GLN A 1 117 ? -13.109 2.660 48.321 1.00 71.12 117 GLN A O 1
ATOM 895 N N . ALA A 1 118 ? -15.090 2.797 49.371 1.00 70.06 118 ALA A N 1
ATOM 896 C CA . ALA A 1 118 ? -15.739 1.735 48.609 1.00 70.06 118 ALA A CA 1
ATOM 897 C C . ALA A 1 118 ? -16.321 2.233 47.274 1.00 70.06 118 ALA A C 1
ATOM 899 O O . ALA A 1 118 ? -16.774 1.413 46.479 1.00 70.06 118 ALA A O 1
ATOM 900 N N . GLN A 1 119 ? -16.360 3.555 47.044 1.00 83.19 119 GLN A N 1
ATOM 901 C CA . GLN A 1 119 ? -17.029 4.206 45.908 1.00 83.19 119 GLN A CA 1
ATOM 902 C C . GLN A 1 119 ? -18.421 3.618 45.643 1.00 83.19 119 GLN A C 1
ATOM 904 O O . GLN A 1 119 ? -18.804 3.352 44.505 1.00 83.19 119 GLN A O 1
ATOM 909 N N . THR A 1 120 ? -19.152 3.332 46.719 1.00 87.69 120 THR A N 1
ATOM 910 C CA . THR A 1 120 ? -20.437 2.638 46.660 1.00 87.69 120 THR A CA 1
ATOM 911 C C . THR A 1 120 ? -21.495 3.522 47.296 1.00 87.69 120 THR A C 1
ATOM 913 O O . THR A 1 120 ? -21.376 3.883 48.467 1.00 87.69 120 THR A O 1
ATOM 916 N N . LEU A 1 121 ? -22.516 3.864 46.514 1.00 94.00 121 LEU A N 1
ATOM 917 C CA . LEU A 1 121 ? -23.712 4.573 46.953 1.00 94.00 121 LEU A CA 1
ATOM 918 C C . LEU A 1 121 ? -24.854 3.563 47.062 1.00 94.00 121 LEU A C 1
ATOM 920 O O . LEU A 1 121 ? -25.191 2.887 46.096 1.00 94.00 121 LEU A O 1
ATOM 924 N N . ILE A 1 122 ? -25.423 3.433 48.252 1.00 93.25 122 ILE A N 1
ATOM 925 C CA . ILE A 1 122 ? -26.466 2.460 48.560 1.00 93.25 122 ILE A CA 1
ATOM 926 C C . ILE A 1 122 ? -27.736 3.217 48.904 1.00 93.25 122 ILE A C 1
ATOM 928 O O . ILE A 1 122 ? -27.742 3.983 49.865 1.00 93.25 122 ILE A O 1
ATOM 932 N N . TYR A 1 123 ? -28.811 2.952 48.171 1.00 94.12 123 TYR A N 1
ATOM 933 C CA . TYR A 1 123 ? -30.161 3.372 48.522 1.00 94.12 123 TYR A CA 1
ATOM 934 C C . TYR A 1 123 ? -30.910 2.204 49.153 1.00 94.12 123 TYR A C 1
ATOM 936 O O . TYR A 1 123 ? -30.856 1.084 48.649 1.00 94.12 123 TYR A O 1
ATOM 944 N N . ARG A 1 124 ? -31.611 2.462 50.256 1.00 89.25 124 ARG A N 1
ATOM 945 C CA . ARG A 1 124 ? -32.552 1.523 50.874 1.00 89.25 124 ARG A CA 1
ATOM 946 C C . ARG A 1 124 ? -33.910 2.179 50.952 1.00 89.25 124 ARG A C 1
ATOM 948 O O . ARG A 1 124 ? -33.999 3.313 51.415 1.00 89.25 124 ARG A O 1
ATOM 955 N N . PHE A 1 125 ? -34.935 1.490 50.491 1.00 87.50 125 PHE A N 1
ATOM 956 C CA . PHE A 1 125 ? -36.269 2.057 50.378 1.00 87.50 125 PHE A CA 1
ATOM 957 C C . PHE A 1 125 ? -37.320 0.964 50.336 1.00 87.50 125 PHE A C 1
ATOM 959 O O . PHE A 1 125 ? -37.023 -0.217 50.183 1.00 87.50 125 PHE A O 1
ATOM 966 N N . GLU A 1 126 ? -38.562 1.386 50.443 1.00 80.50 126 GLU A N 1
ATOM 967 C CA . GLU A 1 126 ? -39.726 0.525 50.431 1.00 80.50 126 GLU A CA 1
ATOM 968 C C . GLU A 1 126 ? -40.584 0.861 49.214 1.00 80.50 126 GLU A C 1
ATOM 970 O O . GLU A 1 126 ? -40.782 2.032 48.878 1.00 80.50 126 GLU A O 1
ATOM 975 N N . SER A 1 127 ? -41.079 -0.171 48.531 1.00 75.00 127 SER A N 1
ATOM 976 C CA . SER A 1 127 ? -41.955 -0.017 47.371 1.00 75.00 127 SER A CA 1
ATOM 977 C C . SER A 1 127 ? -43.115 -1.008 47.422 1.00 75.00 127 SER A C 1
ATOM 979 O O . SER A 1 127 ? -42.979 -2.136 47.903 1.00 75.00 127 SER A O 1
ATOM 981 N N . GLY A 1 128 ? -44.270 -0.560 46.925 1.00 67.31 128 GLY A N 1
ATOM 982 C CA . GLY A 1 128 ? -45.434 -1.410 46.668 1.00 67.31 128 GLY A CA 1
ATOM 983 C C . GLY A 1 128 ? -45.404 -2.091 45.294 1.00 67.31 128 GLY A C 1
ATOM 984 O O . GLY A 1 128 ? -46.255 -2.934 45.028 1.00 67.31 128 GLY A O 1
ATOM 985 N N . GLN A 1 129 ? -44.451 -1.726 44.430 1.00 69.44 129 GLN A N 1
ATOM 986 C CA . GLN A 1 129 ? -44.271 -2.308 43.097 1.00 69.44 129 GLN A CA 1
ATOM 987 C C . GLN A 1 129 ? -43.494 -3.627 43.161 1.00 69.44 129 GLN A C 1
ATOM 989 O O . GLN A 1 129 ? -42.702 -3.859 44.080 1.00 69.44 129 GLN A O 1
ATOM 994 N N . ALA A 1 130 ? -43.681 -4.488 42.157 1.00 69.06 130 ALA A N 1
ATOM 995 C CA . ALA A 1 130 ? -42.855 -5.681 42.011 1.00 69.06 130 ALA A CA 1
ATOM 996 C C . ALA A 1 130 ? -41.413 -5.297 41.626 1.00 69.06 130 ALA A C 1
ATOM 998 O O . ALA A 1 130 ? -41.196 -4.365 40.856 1.00 69.06 130 ALA A O 1
ATOM 999 N N . MET A 1 131 ? -40.418 -6.055 42.101 1.00 72.19 131 MET A N 1
ATOM 1000 C CA . MET A 1 131 ? -38.998 -5.750 41.856 1.00 72.19 131 MET A CA 1
ATOM 1001 C C . MET A 1 131 ? -38.645 -5.646 40.364 1.00 72.19 131 MET A C 1
ATOM 1003 O O . MET A 1 131 ? -37.870 -4.783 39.976 1.00 72.19 131 MET A O 1
ATOM 1007 N N . VAL A 1 132 ? -39.234 -6.501 39.524 1.00 67.44 132 VAL A N 1
ATOM 1008 C CA . VAL A 1 132 ? -38.990 -6.506 38.070 1.00 67.44 132 VAL A CA 1
ATOM 1009 C C . VAL A 1 132 ? -39.545 -5.245 37.397 1.00 67.44 132 VAL A C 1
ATOM 1011 O O . VAL A 1 132 ? -38.930 -4.712 36.478 1.00 67.44 132 VAL A O 1
ATOM 1014 N N . GLU A 1 133 ? -40.690 -4.746 37.862 1.00 74.75 133 GLU A N 1
ATOM 1015 C CA . GLU A 1 133 ? -41.293 -3.509 37.348 1.00 74.75 133 GLU A CA 1
ATOM 1016 C C . GLU A 1 133 ? -40.489 -2.290 37.794 1.00 74.75 133 GLU A C 1
ATOM 1018 O O . GLU A 1 133 ? -40.247 -1.376 37.007 1.00 74.75 133 GLU A O 1
ATOM 1023 N N . LEU A 1 134 ? -40.028 -2.315 39.044 1.00 80.12 134 LEU A N 1
ATOM 1024 C CA . LEU A 1 134 ? -39.189 -1.275 39.609 1.00 80.12 134 LEU A CA 1
ATOM 1025 C C . LEU A 1 134 ? -37.821 -1.199 38.914 1.00 80.12 134 LEU A C 1
ATOM 1027 O O . LEU A 1 134 ? -37.379 -0.100 38.602 1.00 80.12 134 LEU A O 1
ATOM 1031 N N . ASP A 1 135 ? -37.167 -2.336 38.650 1.00 81.06 135 ASP A N 1
ATOM 1032 C CA . ASP A 1 135 ? -35.891 -2.396 37.920 1.00 81.06 135 ASP A CA 1
ATOM 1033 C C . ASP A 1 135 ? -36.032 -1.806 36.513 1.00 81.06 135 ASP A C 1
ATOM 1035 O O . ASP A 1 135 ? -35.265 -0.930 36.115 1.00 81.06 135 ASP A O 1
ATOM 1039 N N . ALA A 1 136 ? -37.082 -2.205 35.788 1.00 79.44 136 ALA A N 1
ATOM 1040 C CA . ALA A 1 136 ? -37.363 -1.676 34.459 1.00 79.44 136 ALA A CA 1
ATOM 1041 C C . ALA A 1 136 ? -37.642 -0.160 34.478 1.00 79.44 136 ALA A C 1
ATOM 1043 O O . ALA A 1 136 ? -37.122 0.573 33.634 1.00 79.44 136 ALA A O 1
ATOM 1044 N N . ALA A 1 137 ? -38.432 0.325 35.441 1.00 85.94 137 ALA A N 1
ATOM 1045 C CA . ALA A 1 137 ? -38.765 1.745 35.569 1.00 85.94 137 ALA A CA 1
ATOM 1046 C C . ALA A 1 137 ? -37.561 2.599 36.001 1.00 85.94 137 ALA A C 1
ATOM 1048 O O . ALA A 1 137 ? -37.390 3.722 35.519 1.00 85.94 137 ALA A O 1
ATOM 1049 N N . LEU A 1 138 ? -36.717 2.066 36.889 1.00 89.69 138 LEU A N 1
ATOM 1050 C CA . LEU A 1 138 ? -35.468 2.691 37.308 1.00 89.69 138 LEU A CA 1
ATOM 1051 C C . LEU A 1 138 ? -34.489 2.774 36.132 1.00 89.69 138 LEU A C 1
ATOM 1053 O O . LEU A 1 138 ? -33.958 3.851 35.860 1.00 89.69 138 LEU A O 1
ATOM 1057 N N . TRP A 1 139 ? -34.312 1.684 35.382 1.00 88.69 139 TRP A N 1
ATOM 1058 C CA . TRP A 1 139 ? -33.420 1.652 34.223 1.00 88.69 139 TRP A CA 1
ATOM 1059 C C . TRP A 1 139 ? -33.837 2.636 33.121 1.00 88.69 139 TRP A C 1
ATOM 1061 O O . TRP A 1 139 ? -32.998 3.391 32.637 1.00 88.69 139 TRP A O 1
ATOM 1071 N N . GLN A 1 140 ? -35.131 2.721 32.789 1.00 88.75 140 GLN A N 1
ATOM 1072 C CA . GLN A 1 140 ? -35.630 3.679 31.789 1.00 88.75 140 GLN A CA 1
ATOM 1073 C C . GLN A 1 140 ? -35.308 5.139 32.132 1.00 88.75 140 GLN A C 1
ATOM 1075 O O . GLN A 1 140 ? -35.029 5.935 31.237 1.00 88.75 140 GLN A O 1
ATOM 1080 N N . GLN A 1 141 ? -35.354 5.505 33.417 1.00 92.94 141 GLN A N 1
ATOM 1081 C CA . GLN A 1 141 ? -35.003 6.857 33.854 1.00 92.94 141 GLN A CA 1
ATOM 1082 C C . GLN A 1 141 ? -33.485 7.075 33.894 1.00 92.94 141 GLN A C 1
ATOM 1084 O O . GLN A 1 141 ? -33.023 8.162 33.558 1.00 92.94 141 GLN A O 1
ATOM 1089 N N . ILE A 1 142 ? -32.705 6.048 34.252 1.00 89.81 142 ILE A N 1
ATOM 1090 C CA . ILE A 1 142 ? -31.236 6.098 34.228 1.00 89.81 142 ILE A CA 1
ATOM 1091 C C . ILE A 1 142 ? -30.714 6.314 32.801 1.00 89.81 142 ILE A C 1
ATOM 1093 O O . ILE A 1 142 ? -29.831 7.146 32.605 1.00 89.81 142 ILE A O 1
ATOM 1097 N N . GLU A 1 143 ? -31.264 5.615 31.802 1.00 85.25 143 GLU A N 1
ATOM 1098 C CA . GLU A 1 143 ? -30.803 5.701 30.405 1.00 85.25 143 GLU A CA 1
ATOM 1099 C C . GLU A 1 143 ? -30.904 7.112 29.813 1.00 85.25 143 GLU A C 1
ATOM 1101 O O . GLU A 1 143 ? -30.091 7.498 28.969 1.00 85.25 143 GLU A O 1
ATOM 1106 N N . ILE A 1 144 ? -31.895 7.890 30.249 1.00 86.94 144 ILE A N 1
ATOM 1107 C CA . ILE A 1 144 ? -32.158 9.233 29.721 1.00 86.94 144 ILE A CA 1
ATOM 1108 C C . ILE A 1 144 ? -31.542 10.352 30.567 1.00 86.94 144 ILE A C 1
ATOM 1110 O O . ILE A 1 144 ? -31.599 11.508 30.153 1.00 86.94 144 ILE A O 1
ATOM 1114 N N . GLU A 1 145 ? -30.957 10.037 31.726 1.00 90.50 145 GLU A N 1
ATOM 1115 C CA . GLU A 1 145 ? -30.402 11.015 32.663 1.00 90.50 145 GLU A CA 1
ATOM 1116 C C . GLU A 1 145 ? -28.909 11.284 32.374 1.00 90.50 145 GLU A C 1
ATOM 1118 O O . GLU A 1 145 ? -28.059 10.417 32.608 1.00 90.50 145 GLU A O 1
ATOM 1123 N N . PRO A 1 146 ? -28.528 12.493 31.907 1.00 82.88 146 PRO A N 1
ATOM 1124 C CA . PRO A 1 146 ? -27.144 12.809 31.549 1.00 82.88 146 PRO A CA 1
ATOM 1125 C C . PRO A 1 146 ? -26.130 12.630 32.684 1.00 82.88 146 PRO A C 1
ATOM 1127 O O . PRO A 1 146 ? -24.954 12.384 32.421 1.00 82.88 146 PRO A O 1
ATOM 1130 N N . ALA A 1 147 ? -26.542 12.793 33.945 1.00 82.81 147 ALA A N 1
ATOM 1131 C CA . ALA A 1 147 ? -25.670 12.578 35.100 1.00 82.81 147 ALA A CA 1
ATOM 1132 C C . ALA A 1 147 ? -25.340 11.099 35.369 1.00 82.81 147 ALA A C 1
ATOM 1134 O O . ALA A 1 147 ? -24.410 10.825 36.128 1.00 82.81 147 ALA A O 1
ATOM 1135 N N . LEU A 1 148 ? -26.084 10.165 34.771 1.00 86.88 148 LEU A N 1
ATOM 1136 C CA . LEU A 1 148 ? -25.970 8.726 35.011 1.00 86.88 148 LEU A CA 1
ATOM 1137 C C . LEU A 1 148 ? -25.511 7.948 33.770 1.00 86.88 148 LEU A C 1
ATOM 1139 O O . LEU A 1 148 ? -25.418 6.723 33.816 1.00 86.88 148 LEU A O 1
ATOM 1143 N N . GLN A 1 149 ? -25.160 8.631 32.675 1.00 78.19 149 GLN A N 1
ATOM 1144 C CA . GLN A 1 149 ? -24.574 7.968 31.510 1.00 78.19 149 GLN A CA 1
ATOM 1145 C C . GLN A 1 149 ? -23.302 7.193 31.894 1.00 78.19 149 GLN A C 1
ATOM 1147 O O . GLN A 1 149 ? -22.398 7.731 32.533 1.00 78.19 149 GLN A O 1
ATOM 1152 N N . GLY A 1 150 ? -23.243 5.915 31.504 1.00 70.88 150 GLY A N 1
ATOM 1153 C CA . GLY A 1 150 ? -22.148 4.993 31.837 1.00 70.88 150 GLY A CA 1
ATOM 1154 C C . GLY A 1 150 ? -22.450 4.019 32.981 1.00 70.88 150 GLY A C 1
ATOM 1155 O O . GLY A 1 150 ? -21.637 3.129 33.243 1.00 70.88 150 GLY A O 1
ATOM 1156 N N . LEU A 1 151 ? -23.606 4.153 33.639 1.00 81.69 151 LEU A N 1
ATOM 1157 C CA . LEU A 1 151 ? -24.154 3.115 34.506 1.00 81.69 151 LEU A CA 1
ATOM 1158 C C . LEU A 1 151 ? -24.604 1.914 33.661 1.00 81.69 151 LEU A C 1
ATOM 1160 O O . LEU A 1 151 ? -25.232 2.099 32.624 1.00 81.69 151 LEU A O 1
ATOM 1164 N N . VAL A 1 152 ? -24.335 0.693 34.118 1.00 76.44 152 VAL A N 1
ATOM 1165 C CA . VAL A 1 152 ? -24.879 -0.543 33.533 1.00 76.44 152 VAL A CA 1
ATOM 1166 C C . VAL A 1 152 ? -25.531 -1.406 34.617 1.00 76.44 152 VAL A C 1
ATOM 1168 O O . VAL A 1 152 ? -25.056 -1.387 35.760 1.00 76.44 152 VAL A O 1
ATOM 1171 N N . PRO A 1 153 ? -26.598 -2.158 34.295 1.00 77.50 153 PRO A N 1
ATOM 1172 C CA . PRO A 1 153 ? -27.227 -3.075 35.236 1.00 77.50 153 PRO A CA 1
ATOM 1173 C C . PRO A 1 153 ? -26.322 -4.285 35.507 1.00 77.50 153 PRO A C 1
ATOM 1175 O O . PRO A 1 153 ? -25.652 -4.807 34.615 1.00 77.50 153 PRO A O 1
ATOM 1178 N N . GLY A 1 154 ? -26.286 -4.710 36.767 1.00 67.44 154 GLY A N 1
ATOM 1179 C CA . GLY A 1 154 ? -25.578 -5.885 37.266 1.00 67.44 154 GLY A CA 1
ATOM 1180 C C . GLY A 1 154 ? -26.519 -7.062 37.544 1.00 67.44 154 GLY A C 1
ATOM 1181 O O . GLY A 1 154 ? -27.622 -7.149 37.011 1.00 67.44 154 GLY A O 1
ATOM 1182 N N . ILE A 1 155 ? -26.079 -7.998 38.390 1.00 57.38 155 ILE A N 1
ATOM 1183 C CA . ILE A 1 155 ? -26.888 -9.165 38.769 1.00 57.38 155 ILE A CA 1
ATOM 1184 C C . ILE A 1 155 ? -27.938 -8.727 39.798 1.00 57.38 155 ILE A C 1
ATOM 1186 O O . ILE A 1 155 ? -27.609 -8.505 40.962 1.00 57.38 155 ILE A O 1
ATOM 1190 N N . ALA A 1 156 ? -29.200 -8.627 39.379 1.00 57.19 156 ALA A N 1
ATOM 1191 C CA . ALA A 1 156 ? -30.317 -8.394 40.289 1.00 57.19 156 ALA A CA 1
ATOM 1192 C C . ALA A 1 156 ? -30.618 -9.655 41.125 1.00 57.19 156 ALA A C 1
ATOM 1194 O O . ALA A 1 156 ? -30.690 -10.769 40.603 1.00 57.19 156 ALA A O 1
ATOM 1195 N N . ALA A 1 157 ? -30.812 -9.476 42.432 1.00 60.19 157 ALA A N 1
ATOM 1196 C CA . ALA A 1 157 ? -31.301 -10.502 43.355 1.00 60.19 157 ALA A CA 1
ATOM 1197 C C . ALA A 1 157 ? -32.673 -10.094 43.915 1.00 60.19 157 ALA A C 1
ATOM 1199 O O . ALA A 1 157 ? -33.051 -8.928 43.844 1.00 60.19 157 ALA A O 1
ATOM 1200 N N . ASN A 1 158 ? -33.398 -11.028 44.545 1.00 58.84 158 ASN A N 1
ATOM 1201 C CA . ASN A 1 158 ? -34.790 -10.836 45.000 1.00 58.84 158 ASN A CA 1
ATOM 1202 C C . ASN A 1 158 ? -35.058 -9.565 45.846 1.00 58.84 158 ASN A C 1
ATOM 1204 O O . ASN A 1 158 ? -36.206 -9.144 45.930 1.00 58.84 158 ASN A O 1
ATOM 1208 N N . ALA A 1 159 ? -34.038 -8.953 46.464 1.00 68.31 159 ALA A N 1
ATOM 1209 C CA . ALA A 1 159 ? -34.147 -7.705 47.234 1.00 68.31 159 ALA A CA 1
ATOM 1210 C C . ALA A 1 159 ? -33.055 -6.660 46.907 1.00 68.31 159 ALA A C 1
ATOM 1212 O O . ALA A 1 159 ? -32.972 -5.632 47.583 1.00 68.31 159 ALA A O 1
ATOM 1213 N N . VAL A 1 160 ? -32.202 -6.914 45.904 1.00 77.81 160 VAL A N 1
ATOM 1214 C CA . VAL A 1 160 ? -31.066 -6.042 45.570 1.00 77.81 160 VAL A CA 1
ATOM 1215 C C . VAL A 1 160 ? -31.028 -5.763 44.072 1.00 77.81 160 VAL A C 1
ATOM 1217 O O . VAL A 1 160 ? -30.861 -6.687 43.279 1.00 77.81 160 VAL A O 1
ATOM 1220 N N . LEU A 1 161 ? -31.137 -4.487 43.710 1.00 84.06 161 LEU A N 1
ATOM 1221 C CA . LEU A 1 161 ? -30.802 -3.973 42.386 1.00 84.06 161 LEU A CA 1
ATOM 1222 C C . LEU A 1 161 ? -29.344 -3.530 42.410 1.00 84.06 161 LEU A C 1
ATOM 1224 O O . LEU A 1 161 ? -28.925 -2.817 43.323 1.00 84.06 161 LEU A O 1
ATOM 1228 N N . GLU A 1 162 ? -28.561 -3.953 41.428 1.00 83.31 162 GLU A N 1
ATOM 1229 C CA . GLU A 1 162 ? -27.159 -3.567 41.333 1.00 83.31 162 GLU A CA 1
ATOM 1230 C C . GLU A 1 162 ? -26.912 -2.856 40.011 1.00 83.31 162 GLU A C 1
ATOM 1232 O O . GLU A 1 162 ? -27.268 -3.362 38.952 1.00 83.31 162 GLU A O 1
ATOM 1237 N N . TYR A 1 163 ? -26.264 -1.700 40.087 1.00 86.00 163 TYR A N 1
ATOM 1238 C CA . TYR A 1 163 ? -25.773 -0.962 38.941 1.00 86.00 163 TYR A CA 1
ATOM 1239 C C . TYR A 1 163 ? -24.331 -0.535 39.192 1.00 86.00 163 TYR A C 1
ATOM 1241 O O . TYR A 1 163 ? -23.920 -0.271 40.325 1.00 86.00 163 TYR A O 1
ATOM 1249 N N . SER A 1 164 ? -23.541 -0.434 38.133 1.00 80.19 164 SER A N 1
ATOM 1250 C CA . SER A 1 164 ? -22.148 -0.012 38.238 1.00 80.19 164 SER A CA 1
ATOM 1251 C C . SER A 1 164 ? -21.816 0.964 37.129 1.00 80.19 164 SER A C 1
ATOM 1253 O O . SER A 1 164 ? -22.113 0.692 35.970 1.00 80.19 164 SER A O 1
ATOM 1255 N N . PHE A 1 165 ? -21.116 2.051 37.453 1.00 74.44 165 PHE A N 1
ATOM 1256 C CA . PHE A 1 165 ? -20.337 2.736 36.425 1.00 74.44 165 PHE A CA 1
ATOM 1257 C C . PHE A 1 165 ? -19.261 1.772 35.912 1.00 74.44 165 PHE A C 1
ATOM 1259 O O . PHE A 1 165 ? -18.605 1.084 36.710 1.00 74.44 165 PHE A O 1
ATOM 1266 N N . LEU A 1 166 ? -19.093 1.682 34.592 1.00 61.12 166 LEU A N 1
ATOM 1267 C CA . LEU A 1 166 ? -18.025 0.883 33.992 1.00 61.12 166 LEU A CA 1
ATOM 1268 C C . LEU A 1 166 ? -16.664 1.408 34.486 1.00 61.12 166 LEU A C 1
ATOM 1270 O O . LEU A 1 166 ? -16.267 2.526 34.169 1.00 61.12 166 LEU A O 1
ATOM 1274 N N . LYS A 1 167 ? -15.935 0.603 35.268 1.00 60.91 167 LYS A N 1
ATOM 1275 C CA . LYS A 1 167 ? -14.494 0.784 35.475 1.00 60.91 167 LYS A CA 1
ATOM 1276 C C . LYS A 1 167 ? -13.786 -0.102 34.473 1.00 60.91 167 LYS A C 1
ATOM 1278 O O . LYS A 1 167 ? -13.703 -1.311 34.681 1.00 60.91 167 LYS A O 1
ATOM 1283 N N . THR A 1 168 ? -13.279 0.489 33.400 1.00 63.75 168 THR A N 1
ATOM 1284 C CA . THR A 1 168 ? -12.424 -0.264 32.485 1.00 63.75 168 THR A CA 1
ATOM 1285 C C . THR A 1 168 ? -10.987 -0.093 32.947 1.00 63.75 168 THR A C 1
ATOM 1287 O O . THR A 1 168 ? -10.473 1.028 33.004 1.00 63.75 168 THR A O 1
ATOM 1290 N N . ILE A 1 169 ? -10.346 -1.200 33.324 1.00 79.06 169 ILE A N 1
ATOM 1291 C CA . ILE A 1 169 ? -8.891 -1.226 33.464 1.00 79.06 169 ILE A CA 1
ATOM 1292 C C . ILE A 1 169 ? -8.346 -1.216 32.044 1.00 79.06 169 ILE A C 1
ATOM 1294 O O . ILE A 1 169 ? -8.545 -2.170 31.300 1.00 79.06 169 ILE A O 1
ATOM 1298 N N . VAL A 1 170 ? -7.690 -0.125 31.671 1.00 85.19 170 VAL A N 1
ATOM 1299 C CA . VAL A 1 170 ? -7.110 0.041 30.342 1.00 85.19 170 VAL A CA 1
ATOM 1300 C C . VAL A 1 170 ? -5.606 -0.132 30.433 1.00 85.19 170 VAL A C 1
ATOM 1302 O O . VAL A 1 170 ? -4.951 0.469 31.291 1.00 85.19 170 VAL A O 1
ATOM 1305 N N . THR A 1 171 ? -5.052 -0.929 29.523 1.00 91.62 171 THR A N 1
ATOM 1306 C CA . THR A 1 171 ? -3.606 -1.015 29.316 1.00 91.62 171 THR A CA 1
ATOM 1307 C C . THR A 1 171 ? -3.220 -0.233 28.070 1.00 91.62 171 THR A C 1
ATOM 1309 O O . THR A 1 171 ? -3.597 -0.583 26.961 1.00 91.62 171 THR A O 1
ATOM 1312 N N . VAL A 1 172 ? -2.428 0.819 28.231 1.00 94.88 172 VAL A N 1
ATOM 1313 C CA . VAL A 1 172 ? -1.815 1.552 27.122 1.00 94.88 172 VAL A CA 1
ATOM 1314 C C . VAL A 1 172 ? -0.406 1.011 26.920 1.00 94.88 172 VAL A C 1
ATOM 1316 O O . VAL A 1 172 ? 0.446 1.184 27.792 1.00 94.88 172 VAL A O 1
ATOM 1319 N N . ALA A 1 173 ? -0.148 0.351 25.794 1.00 92.50 173 ALA A N 1
ATOM 1320 C CA . ALA A 1 173 ? 1.134 -0.283 25.502 1.00 92.50 173 ALA A CA 1
ATOM 1321 C C . ALA A 1 173 ? 1.859 0.436 24.362 1.00 92.50 173 ALA A C 1
ATOM 1323 O O . ALA A 1 173 ? 1.346 0.525 23.255 1.00 92.50 173 ALA A O 1
ATOM 1324 N N . PHE A 1 174 ? 3.083 0.890 24.621 1.00 92.88 174 PHE A N 1
ATOM 1325 C CA . PHE A 1 174 ? 4.011 1.433 23.637 1.00 92.88 174 PHE A CA 1
ATOM 1326 C C . PHE A 1 174 ? 5.126 0.419 23.383 1.00 92.88 174 PHE A C 1
ATOM 1328 O O . PHE A 1 174 ? 6.018 0.219 24.213 1.00 92.88 174 PHE A O 1
ATOM 1335 N N . ASN A 1 175 ? 5.057 -0.239 22.233 1.00 84.81 175 ASN A N 1
ATOM 1336 C CA . ASN A 1 175 ? 6.025 -1.241 21.807 1.00 84.81 175 ASN A CA 1
ATOM 1337 C C . ASN A 1 175 ? 7.245 -0.593 21.133 1.00 84.81 175 ASN A C 1
ATOM 1339 O O . ASN A 1 175 ? 7.158 0.511 20.596 1.00 84.81 175 ASN A O 1
ATOM 1343 N N . ASN A 1 176 ? 8.367 -1.316 21.117 1.00 82.25 176 ASN A N 1
ATOM 1344 C CA . ASN A 1 176 ? 9.620 -0.941 20.456 1.00 82.25 176 ASN A CA 1
ATOM 1345 C C . ASN A 1 176 ? 10.314 0.328 21.000 1.00 82.25 176 ASN A C 1
ATOM 1347 O O . ASN A 1 176 ? 11.062 0.994 20.289 1.00 82.25 176 ASN A O 1
ATOM 1351 N N . ILE A 1 177 ? 10.137 0.649 22.282 1.00 84.00 177 ILE A N 1
ATOM 1352 C CA . ILE A 1 177 ? 10.905 1.707 22.953 1.00 84.00 177 ILE A CA 1
ATOM 1353 C C . ILE A 1 177 ? 12.208 1.105 23.486 1.00 84.00 177 ILE A C 1
ATOM 1355 O O . ILE A 1 177 ? 12.180 0.249 24.365 1.00 84.00 177 ILE A O 1
ATOM 1359 N N . ALA A 1 178 ? 13.354 1.531 22.950 1.00 78.38 178 ALA A N 1
ATOM 1360 C CA . ALA A 1 178 ? 14.667 1.074 23.402 1.00 78.38 178 ALA A CA 1
ATOM 1361 C C . ALA A 1 178 ? 15.050 1.671 24.774 1.00 78.38 178 ALA A C 1
ATOM 1363 O O . ALA A 1 178 ? 14.575 2.757 25.118 1.00 78.38 178 ALA A O 1
ATOM 1364 N N . PRO A 1 179 ? 15.943 1.033 25.560 1.00 82.75 179 PRO A N 1
ATOM 1365 C CA . PRO A 1 179 ? 16.389 1.573 26.849 1.00 82.75 179 PRO A CA 1
ATOM 1366 C C . PRO A 1 179 ? 16.983 2.990 26.763 1.00 82.75 179 PRO A C 1
ATOM 1368 O O . PRO A 1 179 ? 16.799 3.793 27.680 1.00 82.75 179 PRO A O 1
ATOM 1371 N N . GLU A 1 180 ? 17.667 3.307 25.664 1.00 82.88 180 GLU A N 1
ATOM 1372 C CA . GLU A 1 180 ? 18.214 4.630 25.354 1.00 82.88 180 GLU A CA 1
ATOM 1373 C C . GLU A 1 180 ? 17.130 5.688 25.084 1.00 82.88 180 GLU A C 1
ATOM 1375 O O . GLU A 1 180 ? 17.278 6.839 25.502 1.00 82.88 180 GLU A O 1
ATOM 1380 N N . ASP A 1 181 ? 16.016 5.293 24.467 1.00 84.19 181 ASP A N 1
ATOM 1381 C CA . ASP A 1 181 ? 14.894 6.173 24.129 1.00 84.19 181 ASP A CA 1
ATOM 1382 C C . ASP A 1 181 ? 13.874 6.289 25.270 1.00 84.19 181 ASP A C 1
ATOM 1384 O O . ASP A 1 181 ? 13.193 7.311 25.403 1.00 84.19 181 ASP A O 1
ATOM 1388 N N . TYR A 1 182 ? 13.815 5.284 26.150 1.00 88.94 182 TYR A N 1
ATOM 1389 C CA . TYR A 1 182 ? 12.852 5.177 27.247 1.00 88.94 182 TYR A CA 1
ATOM 1390 C C . TYR A 1 182 ? 12.779 6.436 28.110 1.00 88.94 182 TYR A C 1
ATOM 1392 O O . TYR A 1 182 ? 11.685 6.895 28.432 1.00 88.94 182 TYR A O 1
ATOM 1400 N N . ARG A 1 183 ? 13.920 7.036 28.477 1.00 89.00 183 ARG A N 1
ATOM 1401 C CA . ARG A 1 183 ? 13.904 8.245 29.320 1.00 89.00 183 ARG A CA 1
ATOM 1402 C C . ARG A 1 183 ? 13.251 9.429 28.618 1.00 89.00 183 ARG A C 1
ATOM 1404 O O . ARG A 1 183 ? 12.473 10.141 29.244 1.00 89.00 183 ARG A O 1
ATOM 1411 N N . LYS A 1 184 ? 13.587 9.652 27.345 1.00 89.19 184 LYS A N 1
ATOM 1412 C CA . LYS A 1 184 ? 13.123 10.815 26.581 1.00 89.19 184 LYS A CA 1
ATOM 1413 C C . LYS A 1 184 ? 11.654 10.653 26.201 1.00 89.19 184 LYS A C 1
ATOM 1415 O O . LYS A 1 184 ? 10.841 11.513 26.522 1.00 89.19 184 LYS A O 1
ATOM 1420 N N . ILE A 1 185 ? 11.321 9.529 25.571 1.00 91.00 185 ILE A N 1
ATOM 1421 C CA . ILE A 1 185 ? 9.965 9.226 25.106 1.00 91.00 185 ILE A CA 1
ATOM 1422 C C . ILE A 1 185 ? 9.031 8.998 26.295 1.00 91.00 185 ILE A C 1
ATOM 1424 O O . ILE A 1 185 ? 7.948 9.575 26.358 1.00 91.00 185 ILE A O 1
ATOM 1428 N N . GLY A 1 186 ? 9.478 8.237 27.295 1.00 92.12 186 GLY A N 1
ATOM 1429 C CA . GLY A 1 186 ? 8.685 7.939 28.481 1.00 92.12 186 GLY A CA 1
ATOM 1430 C C . GLY A 1 186 ? 8.324 9.173 29.307 1.00 92.12 186 GLY A C 1
ATOM 1431 O O . GLY A 1 186 ? 7.238 9.200 29.868 1.00 92.12 186 GLY A O 1
ATOM 1432 N N . ALA A 1 187 ? 9.173 10.205 29.379 1.00 93.69 187 ALA A N 1
ATOM 1433 C CA . ALA A 1 187 ? 8.849 11.437 30.113 1.00 93.69 187 ALA A CA 1
ATOM 1434 C C . ALA A 1 187 ? 7.738 12.264 29.435 1.00 93.69 187 ALA A C 1
ATOM 1436 O O . ALA A 1 187 ? 6.878 12.836 30.113 1.00 93.69 187 ALA A O 1
ATOM 1437 N N . LEU A 1 188 ? 7.734 12.306 28.100 1.00 95.19 188 LEU A N 1
ATOM 1438 C CA . LEU A 1 188 ? 6.687 12.970 27.319 1.00 95.19 188 LEU A CA 1
ATOM 1439 C C . LEU A 1 188 ? 5.361 12.213 27.443 1.00 95.19 188 LEU A C 1
ATOM 1441 O O . LEU A 1 188 ? 4.333 12.812 27.759 1.00 95.19 188 LEU A O 1
ATOM 1445 N N . LEU A 1 189 ? 5.403 10.885 27.302 1.00 95.69 189 LEU A N 1
ATOM 1446 C CA . LEU A 1 189 ? 4.236 10.024 27.490 1.00 95.69 189 LEU A CA 1
ATOM 1447 C C . LEU A 1 189 ? 3.672 10.119 28.911 1.00 95.69 189 LEU A C 1
ATOM 1449 O O . LEU A 1 189 ? 2.462 10.231 29.069 1.00 95.69 189 LEU A O 1
ATOM 1453 N N . ASP A 1 190 ? 4.519 10.185 29.942 1.00 94.00 190 ASP A N 1
ATOM 1454 C CA . ASP A 1 190 ? 4.064 10.409 31.320 1.00 94.00 190 ASP A CA 1
ATOM 1455 C C . ASP A 1 190 ? 3.275 11.712 31.457 1.00 94.00 190 ASP A C 1
ATOM 1457 O O . ASP A 1 190 ? 2.281 11.764 32.181 1.00 94.00 190 ASP A O 1
ATOM 1461 N N . THR A 1 191 ? 3.727 12.769 30.782 1.00 94.12 191 THR A N 1
ATOM 1462 C CA . THR A 1 191 ? 3.069 14.078 30.813 1.00 94.12 191 THR A CA 1
ATOM 1463 C C . THR A 1 191 ? 1.702 14.008 30.143 1.00 94.12 191 THR A C 1
ATOM 1465 O O . THR A 1 191 ? 0.724 14.484 30.714 1.00 94.12 191 THR A O 1
ATOM 1468 N N . ILE A 1 192 ? 1.617 13.362 28.979 1.00 95.00 192 ILE A N 1
ATOM 1469 C CA . ILE A 1 192 ? 0.364 13.183 28.238 1.00 95.00 192 ILE A CA 1
ATOM 1470 C C . ILE A 1 192 ? -0.627 12.320 29.029 1.00 95.00 192 ILE A C 1
ATOM 1472 O O . ILE A 1 192 ? -1.772 12.726 29.216 1.00 95.00 192 ILE A O 1
ATOM 1476 N N . ILE A 1 193 ? -0.192 11.165 29.545 1.00 92.50 193 ILE A N 1
ATOM 1477 C CA . ILE A 1 193 ? -1.060 10.223 30.268 1.00 92.50 193 ILE A CA 1
ATOM 1478 C C . ILE A 1 193 ? -1.602 10.847 31.562 1.00 92.50 193 ILE A C 1
ATOM 1480 O O . ILE A 1 193 ? -2.767 10.653 31.892 1.00 92.50 193 ILE A O 1
ATOM 1484 N N . LYS A 1 194 ? -0.808 11.661 32.272 1.00 89.56 194 LYS A N 1
ATOM 1485 C CA . LYS A 1 194 ? -1.259 12.372 33.486 1.00 89.56 194 LYS A CA 1
ATOM 1486 C C . LYS A 1 194 ? -2.293 13.469 33.226 1.00 89.56 194 LYS A C 1
ATOM 1488 O O . LYS A 1 194 ? -2.946 13.901 34.169 1.00 89.56 194 LYS A O 1
ATOM 1493 N N . GLN A 1 195 ? -2.423 13.946 31.988 1.00 88.00 195 GLN A N 1
ATOM 1494 C CA . GLN A 1 195 ? -3.473 14.899 31.614 1.00 88.00 195 GLN A CA 1
ATOM 1495 C C . GLN A 1 195 ? -4.816 14.217 31.328 1.00 88.00 195 GLN A C 1
ATOM 1497 O O . GLN A 1 195 ? -5.812 14.912 31.134 1.00 88.00 195 GLN A O 1
ATOM 1502 N N . LEU A 1 196 ? -4.851 12.884 31.251 1.00 84.88 196 LEU A N 1
ATOM 1503 C CA . LEU A 1 196 ? -6.089 12.130 31.089 1.00 84.88 196 LEU A CA 1
ATOM 1504 C C . LEU A 1 196 ? -6.817 12.032 32.438 1.00 84.88 196 LEU A C 1
ATOM 1506 O O . LEU A 1 196 ? -6.190 11.948 33.494 1.00 84.88 196 LEU A O 1
ATOM 1510 N N . VAL A 1 197 ? -8.152 12.016 32.409 1.00 70.56 197 VAL A N 1
ATOM 1511 C CA . VAL A 1 197 ? -8.980 11.803 33.607 1.00 70.56 197 VAL A CA 1
ATOM 1512 C C . VAL A 1 197 ? -8.968 10.309 33.951 1.00 70.56 197 VAL A C 1
ATOM 1514 O O . VAL A 1 197 ? -9.817 9.553 33.489 1.00 70.56 197 VAL A O 1
ATOM 1517 N N . VAL A 1 198 ? -7.963 9.865 34.711 1.00 75.69 198 VAL A N 1
ATOM 1518 C CA . VAL A 1 198 ? -7.721 8.446 35.038 1.00 75.69 198 VAL A CA 1
ATOM 1519 C C . VAL A 1 198 ? -7.352 8.253 36.516 1.00 75.69 198 VAL A C 1
ATOM 1521 O O . VAL A 1 198 ? -6.870 9.181 37.168 1.00 75.69 198 VAL A O 1
ATOM 1524 N N . LYS A 1 199 ? -7.565 7.048 37.060 1.00 75.50 199 LYS A N 1
ATOM 1525 C CA . LYS A 1 199 ? -7.185 6.639 38.428 1.00 75.50 199 LYS A CA 1
ATOM 1526 C C . LYS A 1 199 ? -6.221 5.447 38.406 1.00 75.50 199 LYS A C 1
ATOM 1528 O O . LYS A 1 199 ? -6.032 4.815 37.372 1.00 75.50 199 LYS A O 1
ATOM 1533 N N . ASP A 1 200 ? -5.569 5.184 39.540 1.00 81.31 200 ASP A N 1
ATOM 1534 C CA . ASP A 1 200 ? -4.698 4.016 39.771 1.00 81.31 200 ASP A CA 1
ATOM 1535 C C . ASP A 1 200 ? -3.621 3.767 38.698 1.00 81.31 200 ASP A C 1
ATOM 1537 O O . ASP A 1 200 ? -3.265 2.628 38.391 1.00 81.31 200 ASP A O 1
ATOM 1541 N N . LEU A 1 201 ? -3.064 4.855 38.154 1.00 89.75 201 LEU A N 1
ATOM 1542 C CA . LEU A 1 201 ? -2.041 4.820 37.114 1.00 89.75 201 LEU A CA 1
ATOM 1543 C C . LEU A 1 201 ? -0.773 4.091 37.588 1.00 89.75 201 LEU A C 1
ATOM 1545 O O . LEU A 1 201 ? -0.035 4.575 38.450 1.00 89.75 201 LEU A O 1
ATOM 1549 N N . LYS A 1 202 ? -0.473 2.962 36.950 1.00 92.44 202 LYS A N 1
ATOM 1550 C CA . LYS A 1 202 ? 0.753 2.178 37.120 1.00 92.44 202 LYS A CA 1
ATOM 1551 C C . LYS A 1 202 ? 1.546 2.193 35.825 1.00 92.44 202 LYS A C 1
ATOM 1553 O O . LYS A 1 202 ? 0.991 1.987 34.754 1.00 92.44 202 LYS A O 1
ATOM 1558 N N . LYS A 1 203 ? 2.854 2.404 35.930 1.00 95.44 203 LYS A N 1
ATOM 1559 C CA . LYS A 1 203 ? 3.788 2.402 34.800 1.00 95.44 203 LYS A CA 1
ATOM 1560 C C . LYS A 1 203 ? 4.742 1.220 34.928 1.00 95.44 203 LYS A C 1
ATOM 1562 O O . LYS A 1 203 ? 5.301 1.010 36.003 1.00 95.44 203 LYS A O 1
ATOM 1567 N N . ALA A 1 204 ? 4.975 0.505 33.834 1.00 95.50 204 ALA A N 1
ATOM 1568 C CA . ALA A 1 204 ? 5.974 -0.555 33.749 1.00 95.50 204 ALA A CA 1
ATOM 1569 C C . ALA A 1 204 ? 6.785 -0.434 32.452 1.00 95.50 204 ALA A C 1
ATOM 1571 O O . ALA A 1 204 ? 6.271 0.003 31.424 1.00 95.50 204 ALA A O 1
ATOM 1572 N N . TYR A 1 205 ? 8.060 -0.819 32.502 1.00 95.75 205 TYR A N 1
ATOM 1573 C CA . TYR A 1 205 ? 8.927 -0.882 31.328 1.00 95.75 205 TYR A CA 1
ATOM 1574 C C . TYR A 1 205 ? 9.694 -2.203 31.316 1.00 95.75 205 TYR A C 1
ATOM 1576 O O . TYR A 1 205 ? 10.417 -2.499 32.268 1.00 95.75 205 TYR A O 1
ATOM 1584 N N . ASP A 1 206 ? 9.535 -2.970 30.240 1.00 85.94 206 ASP A N 1
ATOM 1585 C CA . ASP A 1 206 ? 10.275 -4.200 29.980 1.00 85.94 206 ASP A CA 1
ATOM 1586 C C . ASP A 1 206 ? 11.404 -3.920 28.968 1.00 85.94 206 ASP A C 1
ATOM 1588 O O . ASP A 1 206 ? 11.128 -3.648 27.795 1.00 85.94 206 ASP A O 1
ATOM 1592 N N . PRO A 1 207 ? 12.683 -3.969 29.389 1.00 75.06 207 PRO A N 1
ATOM 1593 C CA . PRO A 1 207 ? 13.819 -3.705 28.511 1.00 75.06 207 PRO A CA 1
ATOM 1594 C C . PRO A 1 207 ? 14.147 -4.859 27.553 1.00 75.06 207 PRO A C 1
ATOM 1596 O O . PRO A 1 207 ? 14.895 -4.629 26.607 1.00 75.06 207 PRO A O 1
ATOM 1599 N N . ASN A 1 208 ? 13.639 -6.072 27.787 1.00 67.06 208 ASN A N 1
ATOM 1600 C CA . ASN A 1 208 ? 13.838 -7.218 26.897 1.00 67.06 208 ASN A CA 1
ATOM 1601 C C . ASN A 1 208 ? 12.782 -7.236 25.790 1.00 67.06 208 ASN A C 1
ATOM 1603 O O . ASN A 1 208 ? 13.094 -7.551 24.646 1.00 67.06 208 ASN A O 1
ATOM 1607 N N . GLU A 1 209 ? 11.547 -6.861 26.127 1.00 67.31 209 GLU A N 1
ATOM 1608 C CA . GLU A 1 209 ? 10.451 -6.732 25.160 1.00 67.31 209 GLU A CA 1
ATOM 1609 C C . GLU A 1 209 ? 10.360 -5.335 24.525 1.00 67.31 209 GLU A C 1
ATOM 1611 O O . GLU A 1 209 ? 9.527 -5.106 23.648 1.00 67.31 209 GLU A O 1
ATOM 1616 N N . TYR A 1 210 ? 11.204 -4.388 24.957 1.00 82.56 210 TYR A N 1
ATOM 1617 C CA . TYR A 1 210 ? 11.169 -2.981 24.535 1.00 82.56 210 TYR A CA 1
ATOM 1618 C C . TYR A 1 210 ? 9.773 -2.368 24.668 1.00 82.56 210 TYR A C 1
ATOM 1620 O O . TYR A 1 210 ? 9.304 -1.643 23.788 1.00 82.56 210 TYR A O 1
ATOM 1628 N N . ARG A 1 211 ? 9.082 -2.694 25.760 1.00 87.50 211 ARG A N 1
ATOM 1629 C CA . ARG A 1 211 ? 7.680 -2.334 25.962 1.00 87.50 211 ARG A CA 1
ATOM 1630 C C . ARG A 1 211 ? 7.536 -1.416 27.160 1.00 87.50 211 ARG A C 1
ATOM 1632 O O . ARG A 1 211 ? 7.853 -1.789 28.284 1.00 87.50 211 ARG A O 1
ATOM 1639 N N . LEU A 1 212 ? 6.993 -0.229 26.924 1.00 94.88 212 LEU A N 1
ATOM 1640 C CA . LEU A 1 212 ? 6.505 0.669 27.964 1.00 94.88 212 LEU A CA 1
ATOM 1641 C C . LEU A 1 212 ? 4.992 0.515 28.071 1.00 94.88 212 LEU A C 1
ATOM 1643 O O . LEU A 1 212 ? 4.298 0.582 27.066 1.00 94.88 212 LEU A O 1
ATOM 1647 N N . SER A 1 213 ? 4.471 0.325 29.274 1.00 95.00 213 SER A N 1
ATOM 1648 C CA . SER A 1 213 ? 3.038 0.152 29.496 1.00 95.00 213 SER A CA 1
ATOM 1649 C C . SER A 1 213 ? 2.531 1.014 30.642 1.00 95.00 213 SER A C 1
ATOM 1651 O O . SER A 1 213 ? 3.240 1.258 31.624 1.00 95.00 213 SER A O 1
ATOM 1653 N N . TYR A 1 214 ? 1.291 1.466 30.492 1.00 96.25 214 TYR A N 1
ATOM 1654 C CA . TYR A 1 214 ? 0.529 2.167 31.510 1.00 96.25 214 TYR A CA 1
ATOM 1655 C C . TYR A 1 214 ? -0.761 1.397 31.758 1.00 96.25 214 TYR A C 1
ATOM 1657 O O . TYR A 1 214 ? -1.548 1.213 30.837 1.00 96.25 214 TYR A O 1
ATOM 1665 N N . THR A 1 215 ? -0.986 0.965 32.990 1.00 91.25 215 THR A N 1
ATOM 1666 C CA . THR A 1 215 ? -2.263 0.389 33.418 1.00 91.25 215 THR A CA 1
ATOM 1667 C C . THR A 1 215 ? -2.988 1.432 34.246 1.00 91.25 215 THR A C 1
ATOM 1669 O O . THR A 1 215 ? -2.400 1.990 35.171 1.00 91.25 215 THR A O 1
ATOM 1672 N N . LEU A 1 216 ? -4.236 1.724 33.906 1.00 90.00 216 LEU A N 1
ATOM 1673 C CA . LEU A 1 216 ? -5.017 2.781 34.540 1.00 90.00 216 LEU A CA 1
ATOM 1674 C C . LEU A 1 216 ? -6.497 2.402 34.613 1.00 90.00 216 LEU A C 1
ATOM 1676 O O . LEU A 1 216 ? -6.980 1.615 33.805 1.00 90.00 216 LEU A O 1
ATOM 1680 N N . GLU A 1 217 ? -7.217 2.970 35.573 1.00 83.06 217 GLU A N 1
ATOM 1681 C CA . GLU A 1 217 ? -8.679 2.940 35.609 1.00 83.06 217 GLU A CA 1
ATOM 1682 C C . GLU A 1 217 ? -9.210 4.175 34.878 1.00 83.06 217 GLU A C 1
ATOM 1684 O O . GLU A 1 217 ? -8.879 5.306 35.250 1.00 83.06 217 GLU A O 1
ATOM 1689 N N . SER A 1 218 ? -10.032 3.975 33.846 1.00 78.25 218 SER A N 1
ATOM 1690 C CA . SER A 1 218 ? -10.671 5.077 33.122 1.00 78.25 218 SER A CA 1
ATOM 1691 C C . SER A 1 218 ? -12.198 4.998 33.209 1.00 78.25 218 SER A C 1
ATOM 1693 O O . SER A 1 218 ? -12.753 3.910 33.029 1.00 78.25 218 SER A O 1
ATOM 1695 N N . PRO A 1 219 ? -12.887 6.133 33.450 1.00 66.62 219 PRO A N 1
ATOM 1696 C CA . PRO A 1 219 ? -14.327 6.246 33.234 1.00 66.62 219 PRO A CA 1
ATOM 1697 C C . PRO A 1 219 ? -14.682 6.411 31.743 1.00 66.62 219 PRO A C 1
ATOM 1699 O O . PRO A 1 219 ? -15.859 6.399 31.399 1.00 66.62 219 PRO A O 1
ATOM 1702 N N . ILE A 1 220 ? -13.686 6.595 30.864 1.00 71.94 220 ILE A N 1
ATOM 1703 C CA . ILE A 1 220 ? -13.859 6.772 29.418 1.00 71.94 220 ILE A CA 1
ATOM 1704 C C . ILE A 1 220 ? -13.723 5.402 28.730 1.00 71.94 220 ILE A C 1
ATOM 1706 O O . ILE A 1 220 ? -12.774 4.669 29.034 1.00 71.94 220 ILE A O 1
ATOM 1710 N N . PRO A 1 221 ? -14.612 5.046 27.784 1.00 69.88 221 PRO A N 1
ATOM 1711 C CA . PRO A 1 221 ? -14.471 3.824 26.999 1.00 69.88 221 PRO A CA 1
ATOM 1712 C C . PRO A 1 221 ? -13.132 3.771 26.234 1.00 69.88 221 PRO A C 1
ATOM 1714 O O . PRO A 1 221 ? -12.697 4.794 25.701 1.00 69.88 221 PRO A O 1
ATOM 1717 N N . PRO A 1 222 ? -12.492 2.594 26.089 1.00 77.12 222 PRO A N 1
ATOM 1718 C CA . PRO A 1 222 ? -11.166 2.464 25.470 1.00 77.12 222 PRO A CA 1
ATOM 1719 C C . PRO A 1 222 ? -11.037 3.086 24.074 1.00 77.12 222 PRO A C 1
ATOM 1721 O O . PRO A 1 222 ? -10.047 3.752 23.795 1.00 77.12 222 PRO A O 1
ATOM 1724 N N . VAL A 1 223 ? -12.051 2.950 23.215 1.00 73.50 223 VAL A N 1
ATOM 1725 C CA . VAL A 1 223 ? -12.044 3.522 21.852 1.00 73.50 223 VAL A CA 1
ATOM 1726 C C . VAL A 1 223 ? -12.013 5.057 21.863 1.00 73.50 223 VAL A C 1
ATOM 1728 O O . VAL A 1 223 ? -11.305 5.688 21.075 1.00 73.50 223 VAL A O 1
ATOM 1731 N N . GLU A 1 224 ? -12.769 5.676 22.766 1.00 74.19 224 GLU A N 1
ATOM 1732 C CA . GLU A 1 224 ? -12.794 7.132 22.912 1.00 74.19 224 GLU A CA 1
ATOM 1733 C C . GLU A 1 224 ? -11.506 7.631 23.579 1.00 74.19 224 GLU A C 1
ATOM 1735 O O . GLU A 1 224 ? -10.909 8.616 23.140 1.00 74.19 224 GLU A O 1
ATOM 1740 N N . LEU A 1 225 ? -11.009 6.888 24.571 1.00 82.81 225 LEU A N 1
ATOM 1741 C CA . LEU A 1 225 ? -9.731 7.163 25.218 1.00 82.81 225 LEU A CA 1
ATOM 1742 C C . LEU A 1 225 ? -8.554 7.092 24.230 1.00 82.81 225 LEU A C 1
ATOM 1744 O O . LEU A 1 225 ? -7.672 7.947 24.292 1.00 82.81 225 LEU A O 1
ATOM 1748 N N . ASP A 1 226 ? -8.556 6.126 23.305 1.00 84.12 226 ASP A N 1
ATOM 1749 C CA . ASP A 1 226 ? -7.573 6.005 22.216 1.00 84.12 226 ASP A CA 1
ATOM 1750 C C . ASP A 1 226 ? -7.581 7.243 21.320 1.00 84.12 226 ASP A C 1
ATOM 1752 O O . ASP A 1 226 ? -6.531 7.806 21.016 1.00 84.12 226 ASP A O 1
ATOM 1756 N N . THR A 1 227 ? -8.771 7.730 20.965 1.00 81.44 227 THR A N 1
ATOM 1757 C CA . THR A 1 227 ? -8.929 8.934 20.139 1.00 81.44 227 THR A CA 1
ATOM 1758 C C . THR A 1 227 ? -8.319 10.162 20.825 1.00 81.44 227 THR A C 1
ATOM 1760 O O . THR A 1 227 ? -7.489 10.855 20.230 1.00 81.44 227 THR A O 1
ATOM 1763 N N . ILE A 1 228 ? -8.656 10.393 22.099 1.00 85.75 228 ILE A N 1
ATOM 1764 C CA . ILE A 1 228 ? -8.145 11.524 22.895 1.00 85.75 228 ILE A CA 1
ATOM 1765 C C . ILE A 1 228 ? -6.625 11.426 23.090 1.00 85.75 228 ILE A C 1
ATOM 1767 O O . ILE A 1 228 ? -5.899 12.416 22.951 1.00 85.75 228 ILE A O 1
ATOM 1771 N N . LEU A 1 229 ? -6.127 10.235 23.434 1.00 91.25 229 LEU A N 1
ATOM 1772 C CA . LEU A 1 229 ? -4.702 9.994 23.634 1.00 91.25 229 LEU A CA 1
ATOM 1773 C C . LEU A 1 229 ? -3.924 10.224 22.333 1.00 91.25 229 LEU A C 1
ATOM 1775 O O . LEU A 1 229 ? -2.889 10.895 22.340 1.00 91.25 229 LEU A O 1
ATOM 1779 N N . TRP A 1 230 ? -4.439 9.737 21.207 1.00 91.12 230 TRP A N 1
ATOM 1780 C CA . TRP A 1 230 ? -3.791 9.886 19.913 1.00 91.12 230 TRP A CA 1
ATOM 1781 C C . TRP A 1 230 ? -3.726 11.335 19.426 1.00 91.12 230 TRP A C 1
ATOM 1783 O O . TRP A 1 230 ? -2.707 11.749 18.872 1.00 91.12 230 TRP A O 1
ATOM 1793 N N . GLU A 1 231 ? -4.761 12.146 19.655 1.00 87.31 231 GLU A N 1
ATOM 1794 C CA . GLU A 1 231 ? -4.706 13.586 19.369 1.00 87.31 231 GLU A CA 1
ATOM 1795 C C . GLU A 1 231 ? -3.589 14.290 20.145 1.00 87.31 231 GLU A C 1
ATOM 1797 O O . GLU A 1 231 ? -2.833 15.072 19.566 1.00 87.31 231 GLU A O 1
ATOM 1802 N N . LYS A 1 232 ? -3.424 13.960 21.431 1.00 91.75 232 LYS A N 1
ATOM 1803 C CA . LYS A 1 232 ? -2.343 14.511 22.259 1.00 91.75 232 LYS A CA 1
ATOM 1804 C C . LYS A 1 232 ? -0.961 14.054 21.791 1.00 91.75 232 LYS A C 1
ATOM 1806 O O . LYS A 1 232 ? -0.049 14.872 21.742 1.00 91.75 232 LYS A O 1
ATOM 1811 N N . ILE A 1 233 ? -0.805 12.777 21.427 1.00 89.69 233 ILE A N 1
ATOM 1812 C CA . ILE A 1 233 ? 0.464 12.232 20.914 1.00 89.69 233 ILE A CA 1
ATOM 1813 C C . ILE A 1 233 ? 0.847 12.904 19.592 1.00 89.69 233 ILE A C 1
ATOM 1815 O O . ILE A 1 233 ? 1.986 13.338 19.442 1.00 89.69 233 ILE A O 1
ATOM 1819 N N . ARG A 1 234 ? -0.095 13.042 18.649 1.00 83.94 234 ARG A N 1
ATOM 1820 C CA . ARG A 1 234 ? 0.158 13.694 17.351 1.00 83.94 234 ARG A CA 1
ATOM 1821 C C . ARG A 1 234 ? 0.487 15.181 17.468 1.00 83.94 234 ARG A C 1
ATOM 1823 O O . ARG A 1 234 ? 1.148 15.716 16.583 1.00 83.94 234 ARG A O 1
ATOM 1830 N N . GLY A 1 235 ? 0.026 15.842 18.530 1.00 84.81 235 GLY A N 1
ATOM 1831 C CA . GLY A 1 235 ? 0.345 17.241 18.816 1.00 84.81 235 GLY A CA 1
ATOM 1832 C C . GLY A 1 235 ? 1.770 17.478 19.331 1.00 84.81 235 GLY A C 1
ATOM 1833 O O . GLY A 1 235 ? 2.203 18.626 19.374 1.00 84.81 235 GLY A O 1
ATOM 1834 N N . GLU A 1 236 ? 2.502 16.426 19.711 1.00 89.38 236 GLU A N 1
ATOM 1835 C CA . GLU A 1 236 ? 3.864 16.519 20.242 1.00 89.38 236 GLU A CA 1
ATOM 1836 C C . GLU A 1 236 ? 4.894 16.118 19.175 1.00 89.38 236 GLU A C 1
ATOM 1838 O O . GLU A 1 236 ? 5.039 14.944 18.828 1.00 89.38 236 GLU A O 1
ATOM 1843 N N . GLU A 1 237 ? 5.661 17.091 18.672 1.00 83.19 237 GLU A N 1
ATOM 1844 C CA . GLU A 1 237 ? 6.647 16.877 17.601 1.00 83.19 237 GLU A CA 1
ATOM 1845 C C . GLU A 1 237 ? 7.691 15.815 17.986 1.00 83.19 237 GLU A C 1
ATOM 1847 O O . GLU A 1 237 ? 8.079 14.972 17.166 1.00 83.19 237 GLU A O 1
ATOM 1852 N N . ALA A 1 238 ? 8.101 15.792 19.259 1.00 83.25 238 ALA A N 1
ATOM 1853 C CA . ALA A 1 238 ? 9.067 14.825 19.769 1.00 83.25 238 ALA A CA 1
ATOM 1854 C C . ALA A 1 238 ? 8.530 13.379 19.829 1.00 83.25 238 ALA A C 1
ATOM 1856 O O . ALA A 1 238 ? 9.325 12.448 19.975 1.00 83.25 238 ALA A O 1
ATOM 1857 N N . LEU A 1 239 ? 7.213 13.184 19.689 1.00 87.56 239 LEU A N 1
ATOM 1858 C CA . LEU A 1 239 ? 6.539 11.885 19.617 1.00 87.56 239 LEU A CA 1
ATOM 1859 C C . LEU A 1 239 ? 6.044 11.543 18.204 1.00 87.56 239 LEU A C 1
ATOM 1861 O O . LEU A 1 239 ? 5.319 10.567 18.035 1.00 87.56 239 LEU A O 1
ATOM 1865 N N . SER A 1 240 ? 6.485 12.271 17.174 1.00 81.31 240 SER A N 1
ATOM 1866 C CA . SER A 1 240 ? 6.140 12.014 15.761 1.00 81.31 240 SER A CA 1
ATOM 1867 C C . SER A 1 240 ? 6.480 10.600 15.258 1.00 81.31 240 SER A C 1
ATOM 1869 O O . SER A 1 240 ? 5.940 10.153 14.245 1.00 81.31 240 SER A O 1
ATOM 1871 N N . ASN A 1 241 ? 7.347 9.882 15.978 1.00 78.88 241 ASN A N 1
ATOM 1872 C CA . ASN A 1 241 ? 7.679 8.481 15.733 1.00 78.88 241 ASN A CA 1
ATOM 1873 C C . ASN A 1 241 ? 6.781 7.502 16.507 1.00 78.88 241 ASN A C 1
ATOM 1875 O O . ASN A 1 241 ? 7.087 6.324 16.548 1.00 78.88 241 ASN A O 1
ATOM 1879 N N . ILE A 1 242 ? 5.704 7.918 17.162 1.00 84.00 242 ILE A N 1
ATOM 1880 C CA . ILE A 1 242 ? 4.713 6.984 17.709 1.00 84.00 242 ILE A CA 1
ATOM 1881 C C . ILE A 1 242 ? 3.588 6.837 16.690 1.00 84.00 242 ILE A C 1
ATOM 1883 O O . ILE A 1 242 ? 3.094 7.833 16.174 1.00 84.00 242 ILE A O 1
ATOM 1887 N N . ALA A 1 243 ? 3.164 5.605 16.418 1.00 77.00 243 ALA A N 1
ATOM 1888 C CA . ALA A 1 243 ? 1.961 5.313 15.645 1.00 77.00 243 ALA A CA 1
ATOM 1889 C C . ALA A 1 243 ? 0.988 4.439 16.427 1.00 77.00 243 ALA A C 1
ATOM 1891 O O . ALA A 1 243 ? 1.399 3.643 17.271 1.00 77.00 243 ALA A O 1
ATOM 1892 N N . GLN A 1 244 ? -0.302 4.566 16.116 1.00 81.25 244 GLN A N 1
ATOM 1893 C CA . GLN A 1 244 ? -1.318 3.647 16.618 1.00 81.25 244 GLN A CA 1
ATOM 1894 C C . GLN A 1 244 ? -1.075 2.231 16.085 1.00 81.25 244 GLN A C 1
ATOM 1896 O O . GLN A 1 244 ? -0.896 2.003 14.884 1.00 81.25 244 GLN A O 1
ATOM 1901 N N . ASP A 1 245 ? -1.093 1.271 16.998 1.00 74.75 245 ASP A N 1
ATOM 1902 C CA . ASP A 1 245 ? -1.057 -0.155 16.728 1.00 74.75 245 ASP A CA 1
ATOM 1903 C C . ASP A 1 245 ? -2.469 -0.743 16.897 1.00 74.75 245 ASP A C 1
ATOM 1905 O O . ASP A 1 245 ? -3.455 -0.131 16.483 1.00 74.75 245 ASP A O 1
ATOM 1909 N N . THR A 1 246 ? -2.580 -1.999 17.308 1.00 68.19 246 THR A N 1
ATOM 1910 C CA . THR A 1 246 ? -3.828 -2.743 17.365 1.00 68.19 246 THR A CA 1
ATOM 1911 C C . THR A 1 246 ? -4.491 -2.428 18.695 1.00 68.19 246 THR A C 1
ATOM 1913 O O . THR A 1 246 ? -3.929 -2.725 19.747 1.00 68.19 246 THR A O 1
ATOM 1916 N N . THR A 1 247 ? -5.666 -1.812 18.637 1.00 66.94 247 THR A N 1
ATOM 1917 C CA . THR A 1 247 ? -6.510 -1.573 19.807 1.00 66.94 247 THR A CA 1
ATOM 1918 C C . THR A 1 247 ? -7.421 -2.790 20.003 1.00 66.94 247 THR A C 1
ATOM 1920 O O . THR A 1 247 ? -8.114 -3.192 19.065 1.00 66.94 247 THR A O 1
ATOM 1923 N N . SER A 1 248 ? -7.377 -3.417 21.181 1.00 68.44 248 SER A N 1
ATOM 1924 C CA . SER A 1 248 ? -8.323 -4.458 21.623 1.00 68.44 248 SER A CA 1
ATOM 1925 C C . SER A 1 248 ? -9.336 -3.871 22.612 1.00 68.44 248 SER A C 1
ATOM 1927 O O . SER A 1 248 ? -9.277 -2.681 22.914 1.00 68.44 248 SER A O 1
ATOM 1929 N N . GLU A 1 249 ? -10.268 -4.691 23.115 1.00 63.88 249 GLU A N 1
ATOM 1930 C CA . GLU A 1 249 ? -11.318 -4.234 24.040 1.00 63.88 249 GLU A CA 1
ATOM 1931 C C . GLU A 1 249 ? -10.772 -3.464 25.252 1.00 63.88 249 GLU A C 1
ATOM 1933 O O . GLU A 1 249 ? -11.357 -2.456 25.615 1.00 63.88 249 GLU A O 1
ATOM 1938 N N . ASP A 1 250 ? -9.645 -3.876 25.836 1.00 77.50 250 ASP A N 1
ATOM 1939 C CA . ASP A 1 250 ? -9.047 -3.288 27.044 1.00 77.50 250 ASP A CA 1
ATOM 1940 C C . ASP A 1 250 ? -7.614 -2.752 26.849 1.00 77.50 250 ASP A C 1
ATOM 1942 O O . ASP A 1 250 ? -7.027 -2.180 27.774 1.00 77.50 250 ASP A O 1
ATOM 1946 N N . THR A 1 251 ? -7.030 -2.921 25.658 1.00 82.12 251 THR A N 1
ATOM 1947 C CA . THR A 1 251 ? -5.633 -2.564 25.385 1.00 82.12 251 THR A CA 1
ATOM 1948 C C . THR A 1 251 ? -5.525 -1.578 24.231 1.00 82.12 251 THR A C 1
ATOM 1950 O O . THR A 1 251 ? -5.924 -1.867 23.105 1.00 82.12 251 THR A O 1
ATOM 1953 N N . LEU A 1 252 ? -4.916 -0.424 24.499 1.00 90.25 252 LEU A N 1
ATOM 1954 C CA . LEU A 1 252 ? -4.585 0.582 23.495 1.00 90.25 252 LEU A CA 1
ATOM 1955 C C . LEU A 1 252 ? -3.145 0.364 23.039 1.00 90.25 252 LEU A C 1
ATOM 1957 O O . LEU A 1 252 ? -2.195 0.601 23.794 1.00 90.25 252 LEU A O 1
ATOM 1961 N N . GLY A 1 253 ? -2.985 -0.136 21.818 1.00 86.19 253 GLY A N 1
ATOM 1962 C CA . GLY A 1 253 ? -1.683 -0.428 21.240 1.00 86.19 253 GLY A CA 1
ATOM 1963 C C . GLY A 1 253 ? -1.089 0.787 20.538 1.00 86.19 253 GLY A C 1
ATOM 1964 O O . GLY A 1 253 ? -1.723 1.392 19.679 1.00 86.19 253 GLY A O 1
ATOM 1965 N N . TYR A 1 254 ? 0.171 1.078 20.830 1.00 90.38 254 TYR A N 1
ATOM 1966 C CA . TYR A 1 254 ? 0.999 2.047 20.130 1.00 90.38 254 TYR A CA 1
ATOM 1967 C C . TYR A 1 254 ? 2.368 1.436 19.846 1.00 90.38 254 TYR A C 1
ATOM 1969 O O . TYR A 1 254 ? 2.863 0.565 20.565 1.00 90.38 254 TYR A O 1
ATOM 1977 N N . PHE A 1 255 ? 3.012 1.916 18.795 1.00 83.06 255 PHE A N 1
ATOM 1978 C CA . PHE A 1 255 ? 4.310 1.431 18.366 1.00 83.06 255 PHE A CA 1
ATOM 1979 C C . PHE A 1 255 ? 5.255 2.607 18.157 1.00 83.06 255 PHE A C 1
ATOM 1981 O O . PHE A 1 255 ? 4.938 3.540 17.417 1.00 83.06 255 PHE A O 1
ATOM 1988 N N . TYR A 1 256 ? 6.420 2.567 18.802 1.00 85.06 256 TYR A N 1
ATOM 1989 C CA . TYR A 1 256 ? 7.498 3.507 18.534 1.00 85.06 256 TYR A CA 1
ATOM 1990 C C . TYR A 1 256 ? 8.230 3.069 17.261 1.00 85.06 256 TYR A C 1
ATOM 1992 O O . TYR A 1 256 ? 8.910 2.046 17.194 1.00 85.06 256 TYR A O 1
ATOM 2000 N N . LEU A 1 257 ? 8.007 3.836 16.209 1.00 65.69 257 LEU A N 1
ATOM 2001 C CA . LEU A 1 257 ? 8.471 3.679 14.845 1.00 65.69 257 LEU A CA 1
ATOM 2002 C C . LEU A 1 257 ? 9.958 4.022 14.719 1.00 65.69 257 LEU A C 1
ATOM 2004 O O . LEU A 1 257 ? 10.344 5.071 14.202 1.00 65.69 257 LEU A O 1
ATOM 2008 N N . GLN A 1 258 ? 10.794 3.109 15.199 1.00 66.50 258 GLN A N 1
ATOM 2009 C CA . GLN A 1 258 ? 12.241 3.169 15.067 1.00 66.50 258 GLN A CA 1
ATOM 2010 C C . GLN A 1 258 ? 12.756 1.827 14.545 1.00 66.50 258 GLN A C 1
ATOM 2012 O O . GLN A 1 258 ? 12.649 0.796 15.212 1.00 66.50 258 GLN A O 1
ATOM 2017 N N . GLU A 1 259 ? 13.315 1.839 13.339 1.00 55.94 259 GLU A N 1
ATOM 2018 C CA . GLU A 1 259 ? 13.976 0.673 12.765 1.00 55.94 259 GLU A CA 1
ATOM 2019 C C . GLU A 1 259 ? 15.374 0.505 13.351 1.00 55.94 259 GLU A C 1
ATOM 2021 O O . GLU A 1 259 ? 16.169 1.446 13.412 1.00 55.94 259 GLU A O 1
ATOM 2026 N N . ARG A 1 260 ? 15.680 -0.719 13.782 1.00 62.22 260 ARG A N 1
ATOM 2027 C CA . ARG A 1 260 ? 16.998 -1.070 14.297 1.00 62.22 260 ARG A CA 1
ATOM 2028 C C . ARG A 1 260 ? 17.780 -1.780 13.200 1.00 62.22 260 ARG A C 1
ATOM 2030 O O . ARG A 1 260 ? 17.315 -2.797 12.688 1.00 62.22 260 ARG A O 1
ATOM 2037 N N . PRO A 1 261 ? 18.964 -1.280 12.819 1.00 59.62 261 PRO A N 1
ATOM 2038 C CA . PRO A 1 261 ? 19.806 -1.984 11.871 1.00 59.62 261 PRO A CA 1
ATOM 2039 C C . PRO A 1 261 ? 20.399 -3.227 12.542 1.00 59.62 261 PRO A C 1
ATOM 2041 O O . PRO A 1 261 ? 21.455 -3.170 13.181 1.00 59.62 261 PRO A O 1
ATOM 2044 N N . ASP A 1 262 ? 19.716 -4.356 12.382 1.00 65.12 262 ASP A N 1
ATOM 2045 C CA . ASP A 1 262 ? 20.210 -5.659 12.808 1.00 65.12 262 ASP A CA 1
ATOM 2046 C C . ASP A 1 262 ? 21.303 -6.153 11.868 1.00 65.12 262 ASP A C 1
ATOM 2048 O O . ASP A 1 262 ? 21.237 -5.999 10.645 1.00 65.12 262 ASP A O 1
ATOM 2052 N N . THR A 1 263 ? 22.326 -6.783 12.447 1.00 78.75 263 THR A N 1
ATOM 2053 C CA . THR A 1 263 ? 23.366 -7.437 11.653 1.00 78.75 263 THR A CA 1
ATOM 2054 C C . THR A 1 263 ? 22.898 -8.831 11.265 1.00 78.75 263 THR A C 1
ATOM 2056 O O . THR A 1 263 ? 22.826 -9.721 12.110 1.00 78.75 263 THR A O 1
ATOM 2059 N N . ARG A 1 264 ? 22.622 -9.042 9.977 1.00 84.50 264 ARG A N 1
ATOM 2060 C CA . ARG A 1 264 ? 22.157 -10.326 9.434 1.00 84.50 264 ARG A CA 1
ATOM 2061 C C . ARG A 1 264 ? 23.091 -10.861 8.354 1.00 84.50 264 ARG A C 1
ATOM 2063 O O . ARG A 1 264 ? 23.788 -10.101 7.682 1.00 84.50 264 ARG A O 1
ATOM 2070 N N . SER A 1 265 ? 23.118 -12.182 8.192 1.00 89.50 265 SER A N 1
ATOM 2071 C CA . SER A 1 265 ? 23.819 -12.808 7.065 1.00 89.50 265 SER A CA 1
ATOM 2072 C C . SER A 1 265 ? 22.950 -12.706 5.818 1.00 89.50 265 SER A C 1
ATOM 2074 O O . SER A 1 265 ? 21.807 -13.150 5.831 1.00 89.50 265 SER A O 1
ATOM 2076 N N . MET A 1 266 ? 23.500 -12.126 4.756 1.00 92.94 266 MET A N 1
ATOM 2077 C CA . MET A 1 266 ? 22.818 -11.864 3.493 1.00 92.94 266 MET A CA 1
ATOM 2078 C C . MET A 1 266 ? 23.469 -12.634 2.348 1.00 92.94 266 MET A C 1
ATOM 2080 O O . MET A 1 266 ? 24.695 -12.775 2.294 1.00 92.94 266 MET A O 1
ATOM 2084 N N . ALA A 1 267 ? 22.644 -13.073 1.401 1.00 94.38 267 ALA A N 1
ATOM 2085 C CA . ALA A 1 267 ? 23.060 -13.590 0.109 1.00 94.38 267 ALA A CA 1
ATOM 2086 C C . ALA A 1 267 ? 22.443 -12.757 -1.026 1.00 94.38 267 ALA A C 1
ATOM 2088 O O . ALA A 1 267 ? 21.228 -12.638 -1.123 1.00 94.38 267 ALA A O 1
ATOM 2089 N N . VAL A 1 268 ? 23.265 -12.213 -1.916 1.00 96.25 268 VAL A N 1
ATOM 2090 C CA . VAL A 1 268 ? 22.815 -11.588 -3.165 1.00 96.25 268 VAL A CA 1
ATOM 2091 C C . VAL A 1 268 ? 23.269 -12.464 -4.322 1.00 96.25 268 VAL A C 1
ATOM 2093 O O . VAL A 1 268 ? 24.441 -12.821 -4.415 1.00 96.25 268 VAL A O 1
ATOM 2096 N N . VAL A 1 269 ? 22.341 -12.835 -5.190 1.00 95.25 269 VAL A N 1
ATOM 2097 C CA . VAL A 1 269 ? 22.581 -13.687 -6.352 1.00 95.25 269 VAL A CA 1
ATOM 2098 C C . VAL A 1 269 ? 22.313 -12.876 -7.612 1.00 95.25 269 VAL A C 1
ATOM 2100 O O . VAL A 1 269 ? 21.307 -12.180 -7.672 1.00 95.25 269 VAL A O 1
ATOM 2103 N N . LEU A 1 270 ? 23.208 -12.955 -8.592 1.00 93.88 270 LEU A N 1
ATOM 2104 C CA . LEU A 1 270 ? 23.024 -12.407 -9.931 1.00 93.88 270 LEU A CA 1
ATOM 2105 C C . LEU A 1 270 ? 23.072 -13.562 -10.938 1.00 93.88 270 LEU A C 1
ATOM 2107 O O . LEU A 1 270 ? 24.105 -14.225 -11.068 1.00 93.88 270 LEU A O 1
ATOM 2111 N N . GLU A 1 271 ? 21.947 -13.814 -11.596 1.00 91.75 271 GLU A N 1
ATOM 2112 C CA . GLU A 1 271 ? 21.737 -14.896 -12.566 1.00 91.75 271 GLU A CA 1
ATOM 2113 C C . GLU A 1 271 ? 21.850 -14.391 -14.015 1.00 91.75 271 GLU A C 1
ATOM 2115 O O . GLU A 1 271 ? 21.903 -13.182 -14.260 1.00 91.75 271 GLU A O 1
ATOM 2120 N N . ASN A 1 272 ? 21.880 -15.330 -14.969 1.00 88.44 272 ASN A N 1
ATOM 2121 C CA . ASN A 1 272 ? 22.068 -15.087 -16.407 1.00 88.44 272 ASN A CA 1
ATOM 2122 C C . ASN A 1 272 ? 23.388 -14.366 -16.739 1.00 88.44 272 ASN A C 1
ATOM 2124 O O . ASN A 1 272 ? 23.465 -13.416 -17.519 1.00 88.44 272 ASN A O 1
ATOM 2128 N N . LEU A 1 273 ? 24.458 -14.808 -16.083 1.00 89.81 273 LEU A N 1
ATOM 2129 C CA . LEU A 1 273 ? 25.754 -14.158 -16.117 1.00 89.81 273 LEU A CA 1
ATOM 2130 C C . LEU A 1 273 ? 26.800 -15.066 -16.772 1.00 89.81 273 LEU A C 1
ATOM 2132 O O . LEU A 1 273 ? 27.679 -15.613 -16.104 1.00 89.81 273 LEU A O 1
ATOM 2136 N N . GLY A 1 274 ? 26.717 -15.224 -18.095 1.00 89.31 274 GLY A N 1
ATOM 2137 C CA . GLY A 1 274 ? 27.741 -15.926 -18.879 1.00 89.31 274 GLY A CA 1
ATOM 2138 C C . GLY A 1 274 ? 29.147 -15.305 -18.727 1.00 89.31 274 GLY A C 1
ATOM 2139 O O . GLY A 1 274 ? 29.274 -14.188 -18.216 1.00 89.31 274 GLY A O 1
ATOM 2140 N N . PRO A 1 275 ? 30.223 -15.969 -19.192 1.00 89.50 275 PRO A N 1
ATOM 2141 C CA . PRO A 1 275 ? 31.611 -15.556 -18.927 1.00 89.50 275 PRO A CA 1
ATOM 2142 C C . PRO A 1 275 ? 31.928 -14.099 -19.297 1.00 89.50 275 PRO A C 1
ATOM 2144 O O . PRO A 1 275 ? 32.623 -13.381 -18.569 1.00 89.50 275 PRO A O 1
ATOM 2147 N N . ASP A 1 276 ? 31.398 -13.627 -20.425 1.00 87.62 276 ASP A N 1
ATOM 2148 C CA . ASP A 1 276 ? 31.598 -12.254 -20.895 1.00 87.62 276 ASP A CA 1
ATOM 2149 C C . ASP A 1 276 ? 30.776 -11.240 -20.098 1.00 87.62 276 ASP A C 1
ATOM 2151 O O . ASP A 1 276 ? 31.278 -10.167 -19.749 1.00 87.62 276 ASP A O 1
ATOM 2155 N N . ALA A 1 277 ? 29.537 -11.595 -19.751 1.00 87.25 277 ALA A N 1
ATOM 2156 C CA . ALA A 1 277 ? 28.681 -10.783 -18.896 1.00 87.25 277 ALA A CA 1
ATOM 2157 C C . ALA A 1 277 ? 29.249 -10.693 -17.470 1.00 87.25 277 ALA A C 1
ATOM 2159 O O . ALA A 1 277 ? 29.230 -9.624 -16.867 1.00 87.25 277 ALA A O 1
ATOM 2160 N N . TYR A 1 278 ? 29.864 -11.757 -16.948 1.00 91.88 278 TYR A N 1
ATOM 2161 C CA . TYR A 1 278 ? 30.556 -11.724 -15.659 1.00 91.88 278 TYR A CA 1
ATOM 2162 C C . TYR A 1 278 ? 31.748 -10.757 -15.675 1.00 91.88 278 TYR A C 1
ATOM 2164 O O . TYR A 1 278 ? 31.906 -9.948 -14.754 1.00 91.88 278 TYR A O 1
ATOM 2172 N N . ARG A 1 279 ? 32.554 -10.778 -16.746 1.00 89.12 279 ARG A N 1
ATOM 2173 C CA . ARG A 1 279 ? 33.683 -9.848 -16.924 1.00 89.12 279 ARG A CA 1
ATOM 2174 C C . ARG A 1 279 ? 33.233 -8.390 -17.036 1.00 89.12 279 ARG A C 1
ATOM 2176 O O . ARG A 1 279 ? 33.894 -7.516 -16.478 1.00 89.12 279 ARG A O 1
ATOM 2183 N N . LYS A 1 280 ? 32.121 -8.125 -17.729 1.00 86.69 280 LYS A N 1
ATOM 2184 C CA . LYS A 1 280 ? 31.607 -6.765 -17.966 1.00 86.69 280 LYS A CA 1
ATOM 2185 C C . LYS A 1 280 ? 30.766 -6.227 -16.806 1.00 86.69 280 LYS A C 1
ATOM 2187 O O . LYS A 1 280 ? 31.036 -5.126 -16.339 1.00 86.69 280 LYS A O 1
ATOM 2192 N N . ALA A 1 281 ? 29.787 -6.998 -16.340 1.00 89.25 281 ALA A N 1
ATOM 2193 C CA . ALA A 1 281 ? 28.774 -6.609 -15.358 1.00 89.25 281 ALA A CA 1
ATOM 2194 C C . ALA A 1 281 ? 29.034 -7.207 -13.968 1.00 89.25 281 ALA A C 1
ATOM 2196 O O . ALA A 1 281 ? 28.962 -6.499 -12.966 1.00 89.25 281 ALA A O 1
ATOM 2197 N N . GLY A 1 282 ? 29.403 -8.489 -13.889 1.00 91.38 282 GLY A N 1
ATOM 2198 C CA . GLY A 1 282 ? 29.567 -9.204 -12.617 1.00 91.38 282 GLY A CA 1
ATOM 2199 C C . GLY A 1 282 ? 30.577 -8.558 -11.668 1.00 91.38 282 GLY A C 1
ATOM 2200 O O . GLY A 1 282 ? 30.283 -8.332 -10.495 1.00 91.38 282 GLY A O 1
ATOM 2201 N N . LEU A 1 283 ? 31.758 -8.193 -12.176 1.00 90.38 283 LEU A N 1
ATOM 2202 C CA . LEU A 1 283 ? 32.787 -7.509 -11.379 1.00 90.38 283 LEU A CA 1
ATOM 2203 C C . LEU A 1 283 ? 32.336 -6.127 -10.887 1.00 90.38 283 LEU A C 1
ATOM 2205 O O . LEU A 1 283 ? 32.640 -5.752 -9.754 1.00 90.38 283 LEU A O 1
ATOM 2209 N N . ARG A 1 284 ? 31.587 -5.387 -11.712 1.00 93.56 284 ARG A N 1
ATOM 2210 C CA . ARG A 1 284 ? 31.021 -4.080 -11.346 1.00 93.56 284 ARG A CA 1
ATOM 2211 C C . ARG A 1 284 ? 29.955 -4.224 -10.274 1.00 93.56 284 ARG A C 1
ATOM 2213 O O . ARG A 1 284 ? 29.959 -3.458 -9.318 1.00 93.56 284 ARG A O 1
ATOM 2220 N N . PHE A 1 285 ? 29.115 -5.250 -10.391 1.00 94.31 285 PHE A N 1
ATOM 2221 C CA . PHE A 1 285 ? 28.086 -5.565 -9.411 1.00 94.31 285 PHE A CA 1
ATOM 2222 C C . PHE A 1 285 ? 28.713 -5.870 -8.046 1.00 94.31 285 PHE A C 1
ATOM 2224 O O . PHE A 1 285 ? 28.318 -5.287 -7.043 1.00 94.31 285 PHE A O 1
ATOM 2231 N N . VAL A 1 286 ? 29.784 -6.675 -8.001 1.00 94.88 286 VAL A N 1
ATOM 2232 C CA . VAL A 1 286 ? 30.537 -6.922 -6.754 1.00 94.88 286 VAL A CA 1
ATOM 2233 C C . VAL A 1 286 ? 31.075 -5.626 -6.147 1.00 94.88 286 VAL A C 1
ATOM 2235 O O . VAL A 1 286 ? 30.977 -5.433 -4.935 1.00 94.88 286 VAL A O 1
ATOM 2238 N N . SER A 1 287 ? 31.652 -4.745 -6.967 1.00 93.31 287 SER A N 1
ATOM 2239 C CA . SER A 1 287 ? 32.161 -3.449 -6.504 1.00 93.31 287 SER A CA 1
ATOM 2240 C C . SER A 1 287 ? 31.047 -2.552 -5.966 1.00 93.31 287 SER A C 1
ATOM 2242 O O . SER A 1 287 ? 31.245 -1.918 -4.934 1.00 93.31 287 SER A O 1
ATOM 2244 N N . ALA A 1 288 ? 29.875 -2.550 -6.607 1.00 93.38 288 ALA A N 1
ATOM 2245 C CA . ALA A 1 288 ? 28.701 -1.815 -6.148 1.00 93.38 288 ALA A CA 1
ATOM 2246 C C . ALA A 1 288 ? 28.229 -2.310 -4.772 1.00 93.38 288 ALA A C 1
ATOM 2248 O O . ALA A 1 288 ? 28.027 -1.492 -3.883 1.00 93.38 288 ALA A O 1
ATOM 2249 N N . ILE A 1 289 ? 28.150 -3.630 -4.548 1.00 94.94 289 ILE A N 1
ATOM 2250 C CA . ILE A 1 289 ? 27.762 -4.194 -3.241 1.00 94.94 289 ILE A CA 1
ATOM 2251 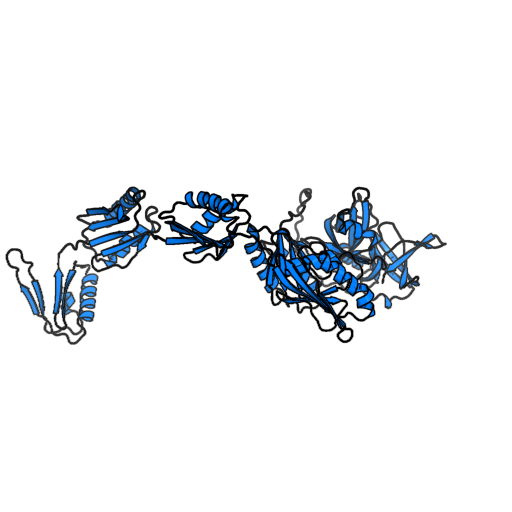C C . ILE A 1 289 ? 28.756 -3.823 -2.135 1.00 94.94 289 ILE A C 1
ATOM 2253 O O . ILE A 1 289 ? 28.355 -3.504 -1.020 1.00 94.94 289 ILE A O 1
ATOM 2257 N N . LYS A 1 290 ? 30.062 -3.851 -2.428 1.00 94.44 290 LYS A N 1
ATOM 2258 C CA . LYS A 1 290 ? 31.116 -3.593 -1.432 1.00 94.44 290 LYS A CA 1
ATOM 2259 C C . LYS A 1 290 ? 31.111 -2.176 -0.859 1.00 94.44 290 LYS A C 1
ATOM 2261 O O . LYS A 1 290 ? 31.653 -1.987 0.223 1.00 94.44 290 LYS A O 1
ATOM 2266 N N . VAL A 1 291 ? 30.573 -1.200 -1.589 1.00 93.38 291 VAL A N 1
ATOM 2267 C CA . VAL A 1 291 ? 30.532 0.207 -1.153 1.00 93.38 291 VAL A CA 1
ATOM 2268 C C . VAL A 1 291 ? 29.215 0.581 -0.474 1.00 93.38 291 VAL A C 1
ATOM 2270 O O . VAL A 1 291 ? 29.059 1.725 -0.053 1.00 93.38 291 VAL A O 1
ATOM 2273 N N . ILE A 1 292 ? 28.265 -0.354 -0.373 1.00 93.06 292 ILE A N 1
ATOM 2274 C CA . ILE A 1 292 ? 27.006 -0.119 0.331 1.00 93.06 292 ILE A CA 1
ATOM 2275 C C . ILE A 1 292 ? 27.278 -0.039 1.831 1.00 93.06 292 ILE A C 1
ATOM 2277 O O . ILE A 1 292 ? 27.903 -0.920 2.424 1.00 93.06 292 ILE A O 1
ATOM 2281 N N . GLU A 1 293 ? 26.774 1.022 2.451 1.00 88.25 293 GLU A N 1
ATOM 2282 C CA . GLU A 1 293 ? 26.850 1.214 3.892 1.00 88.25 293 GLU A CA 1
ATOM 2283 C C . GLU A 1 293 ? 26.210 0.035 4.643 1.00 88.25 293 GLU A C 1
ATOM 2285 O O . GLU A 1 293 ? 25.145 -0.457 4.274 1.00 88.25 293 GLU A O 1
ATOM 2290 N N . GLY A 1 294 ? 26.887 -0.448 5.687 1.00 88.00 294 GLY A N 1
ATOM 2291 C CA . GLY A 1 294 ? 26.433 -1.590 6.481 1.00 88.00 294 GLY A CA 1
ATOM 2292 C C . GLY A 1 294 ? 26.826 -2.963 5.926 1.00 88.00 294 GLY A C 1
ATOM 2293 O O . GLY A 1 294 ? 26.669 -3.953 6.639 1.00 88.00 294 GLY A O 1
ATOM 2294 N N . VAL A 1 295 ? 27.367 -3.062 4.708 1.00 93.50 295 VAL A N 1
ATOM 2295 C CA . VAL A 1 295 ? 27.887 -4.325 4.158 1.00 93.50 295 VAL A CA 1
ATOM 2296 C C . VAL A 1 295 ? 29.315 -4.584 4.652 1.00 93.50 295 VAL A C 1
ATOM 2298 O O . VAL A 1 295 ? 30.210 -3.772 4.439 1.00 93.50 295 VAL A O 1
ATOM 2301 N N . ASP A 1 296 ? 29.553 -5.747 5.265 1.00 89.44 296 ASP A N 1
ATOM 2302 C CA . ASP A 1 296 ? 30.879 -6.195 5.712 1.00 89.44 296 ASP A CA 1
ATOM 2303 C C . ASP A 1 296 ? 31.251 -7.575 5.135 1.00 89.44 296 ASP A C 1
ATOM 2305 O O . ASP A 1 296 ? 30.419 -8.482 5.026 1.00 89.44 296 ASP A O 1
ATOM 2309 N N . ARG A 1 297 ? 32.540 -7.742 4.800 1.00 83.88 297 ARG A N 1
ATOM 2310 C CA . ARG A 1 297 ? 33.175 -8.997 4.340 1.00 83.88 297 ARG A CA 1
ATOM 2311 C C . ARG A 1 297 ? 32.415 -9.730 3.221 1.00 83.88 297 ARG A C 1
ATOM 2313 O O . ARG A 1 297 ? 31.999 -10.876 3.389 1.00 83.88 297 ARG A O 1
ATOM 2320 N N . VAL A 1 298 ? 32.307 -9.105 2.046 1.00 94.94 298 VAL A N 1
ATOM 2321 C CA . VAL A 1 298 ? 31.709 -9.730 0.849 1.00 94.94 298 VAL A CA 1
ATOM 2322 C C . VAL A 1 298 ? 32.552 -10.905 0.343 1.00 94.94 298 VAL A C 1
ATOM 2324 O O . VAL A 1 298 ? 33.625 -10.717 -0.236 1.00 94.94 298 VAL A O 1
ATOM 2327 N N . GLN A 1 299 ? 32.031 -12.118 0.511 1.00 95.56 299 GLN A N 1
ATOM 2328 C CA . GLN A 1 299 ? 32.505 -13.341 -0.129 1.00 95.56 299 GLN A CA 1
ATOM 2329 C C . GLN A 1 299 ? 31.839 -13.503 -1.494 1.00 95.56 299 GLN A C 1
ATOM 2331 O O . GLN A 1 299 ? 30.630 -13.320 -1.623 1.00 95.56 299 GLN A O 1
ATOM 2336 N N . ARG A 1 300 ? 32.626 -13.860 -2.509 1.00 95.44 300 ARG A N 1
ATOM 2337 C CA . ARG A 1 300 ? 32.185 -14.001 -3.900 1.00 95.44 300 ARG A CA 1
ATOM 2338 C C . ARG A 1 300 ? 32.407 -15.422 -4.393 1.00 95.44 300 ARG A C 1
ATOM 2340 O O . ARG A 1 300 ? 33.520 -15.927 -4.290 1.00 95.44 300 ARG A O 1
ATOM 2347 N N . GLU A 1 301 ? 31.397 -15.982 -5.041 1.00 96.19 301 GLU A N 1
ATOM 2348 C CA . GLU A 1 301 ? 31.430 -17.286 -5.699 1.00 96.19 301 GLU A CA 1
ATOM 2349 C C . GLU A 1 301 ? 30.777 -17.156 -7.084 1.00 96.19 301 GLU A C 1
ATOM 2351 O O . GLU A 1 301 ? 29.639 -16.708 -7.182 1.00 96.19 301 GLU A O 1
ATOM 2356 N N . TYR A 1 302 ? 31.495 -17.492 -8.158 1.00 96.31 302 TYR A N 1
ATOM 2357 C CA . TYR A 1 302 ? 30.959 -17.488 -9.524 1.00 96.31 302 TYR A CA 1
ATOM 2358 C C . TYR A 1 302 ? 31.010 -18.905 -10.092 1.00 96.31 302 TYR A C 1
ATOM 2360 O O . TYR A 1 302 ? 32.061 -19.541 -10.038 1.00 96.31 302 TYR A O 1
ATOM 2368 N N . SER A 1 303 ? 29.882 -19.374 -10.625 1.00 95.44 303 SER A N 1
ATOM 2369 C CA . SER A 1 303 ? 29.768 -20.642 -11.347 1.00 95.44 303 SER A CA 1
ATOM 2370 C C . SER A 1 303 ? 29.566 -20.344 -12.826 1.00 95.44 303 SER A C 1
ATOM 2372 O O . SER A 1 303 ? 28.552 -19.758 -13.202 1.00 95.44 303 SER A O 1
ATOM 2374 N N . GLU A 1 304 ? 30.531 -20.737 -13.655 1.00 91.00 304 GLU A N 1
ATOM 2375 C CA . GLU A 1 304 ? 30.448 -20.585 -15.111 1.00 91.00 304 GLU A CA 1
ATOM 2376 C C . GLU A 1 304 ? 29.373 -21.499 -15.712 1.00 91.00 304 GLU A C 1
ATOM 2378 O O . GLU A 1 304 ? 28.620 -21.070 -16.582 1.00 91.00 304 GLU A O 1
ATOM 2383 N N . ASN A 1 305 ? 29.249 -22.722 -15.184 1.00 89.81 305 ASN A N 1
ATOM 2384 C CA . ASN A 1 305 ? 28.260 -23.706 -15.629 1.00 89.81 305 ASN A CA 1
ATOM 2385 C C . ASN A 1 305 ? 26.828 -23.247 -15.343 1.00 89.81 305 ASN A C 1
ATOM 2387 O O . ASN A 1 305 ? 25.965 -23.356 -16.207 1.00 89.81 305 ASN A O 1
ATOM 2391 N N . ASP A 1 306 ? 26.589 -22.714 -14.142 1.00 89.94 306 ASP A N 1
ATOM 2392 C CA . ASP A 1 306 ? 25.258 -22.229 -13.765 1.00 89.94 306 ASP A CA 1
ATOM 2393 C C . ASP A 1 306 ? 25.013 -20.796 -14.254 1.00 89.94 306 ASP A C 1
ATOM 2395 O O . ASP A 1 306 ? 23.891 -20.307 -14.182 1.00 89.94 306 ASP A O 1
ATOM 2399 N N . GLN A 1 307 ? 26.062 -20.099 -14.707 1.00 93.50 307 GLN A N 1
ATOM 2400 C CA . GLN A 1 307 ? 26.035 -18.673 -15.043 1.00 93.50 307 GLN A CA 1
ATOM 2401 C C . GLN A 1 307 ? 25.506 -17.804 -13.889 1.00 93.50 307 GLN A C 1
ATOM 2403 O O . GLN A 1 307 ? 24.739 -16.859 -14.089 1.00 93.50 307 GLN A O 1
ATOM 2408 N N . VAL A 1 308 ? 25.923 -18.126 -12.659 1.00 94.31 308 VAL A N 1
ATOM 2409 C CA . VAL A 1 308 ? 25.452 -17.464 -11.435 1.00 94.31 308 VAL A CA 1
ATOM 2410 C C . VAL A 1 308 ? 26.612 -16.897 -10.627 1.00 94.31 308 VAL A C 1
ATOM 2412 O O . VAL A 1 308 ? 27.575 -17.594 -10.300 1.00 94.31 308 VAL A O 1
ATOM 2415 N N . LEU A 1 309 ? 26.470 -15.638 -10.216 1.00 96.44 309 LEU A N 1
ATOM 2416 C CA . LEU A 1 309 ? 27.313 -14.970 -9.230 1.00 96.44 309 LEU A CA 1
ATOM 2417 C C . LEU A 1 309 ? 26.593 -14.909 -7.878 1.00 96.44 309 LEU A C 1
ATOM 2419 O O . LEU A 1 309 ? 25.533 -14.305 -7.762 1.00 96.44 309 LEU A O 1
ATOM 2423 N N . ARG A 1 310 ? 27.183 -15.496 -6.836 1.00 97.38 310 ARG A N 1
ATOM 2424 C CA . ARG A 1 310 ? 26.683 -15.473 -5.455 1.00 97.38 310 ARG A CA 1
ATOM 2425 C C . ARG A 1 310 ? 27.599 -14.624 -4.581 1.00 97.38 310 ARG A C 1
ATOM 2427 O O . ARG A 1 310 ? 28.812 -14.831 -4.536 1.00 97.38 310 ARG A O 1
ATOM 2434 N N . LEU A 1 311 ? 27.005 -13.680 -3.868 1.00 97.56 311 LEU A N 1
ATOM 2435 C CA . LEU A 1 311 ? 27.661 -12.788 -2.923 1.00 97.56 311 LEU A CA 1
ATOM 2436 C C . LEU A 1 311 ? 27.104 -13.053 -1.531 1.00 97.56 311 LEU A C 1
ATOM 2438 O O . LEU A 1 311 ? 25.902 -12.928 -1.329 1.00 97.56 311 LEU A O 1
ATOM 2442 N N . ARG A 1 312 ? 27.955 -13.412 -0.570 1.00 96.75 312 ARG A N 1
ATOM 2443 C CA . ARG A 1 312 ? 27.568 -13.587 0.838 1.00 96.75 312 ARG A CA 1
ATOM 2444 C C . ARG A 1 312 ? 28.262 -12.536 1.692 1.00 96.75 312 ARG A C 1
ATOM 2446 O O . ARG A 1 312 ? 29.467 -12.350 1.556 1.00 96.75 312 ARG A O 1
ATOM 2453 N N . PHE A 1 313 ? 27.530 -11.851 2.558 1.00 95.50 313 PHE A N 1
ATOM 2454 C CA . PHE A 1 313 ? 28.076 -10.802 3.423 1.00 95.50 313 PHE A CA 1
ATOM 2455 C C . PHE A 1 313 ? 27.259 -10.657 4.701 1.00 95.50 313 PHE A C 1
ATOM 2457 O O . PHE A 1 313 ? 26.146 -11.172 4.802 1.00 95.50 313 PHE A O 1
ATOM 2464 N N . ARG A 1 314 ? 27.807 -9.943 5.686 1.00 92.69 314 ARG A N 1
ATOM 2465 C CA . ARG A 1 314 ? 26.995 -9.434 6.794 1.00 92.69 314 ARG A CA 1
ATOM 2466 C C . ARG A 1 314 ? 26.470 -8.067 6.409 1.00 92.69 314 ARG A C 1
ATOM 2468 O O . ARG A 1 314 ? 27.231 -7.249 5.905 1.00 92.69 314 ARG A O 1
ATOM 2475 N N . TYR A 1 315 ? 25.191 -7.835 6.643 1.00 90.81 315 TYR A N 1
ATOM 2476 C CA . TYR A 1 315 ? 24.565 -6.545 6.422 1.00 90.81 315 TYR A CA 1
ATOM 2477 C C . TYR A 1 315 ? 24.023 -6.017 7.737 1.00 90.81 315 TYR A C 1
ATOM 2479 O O . TYR A 1 315 ? 23.234 -6.697 8.390 1.00 90.81 315 TYR A O 1
ATOM 2487 N N . ARG A 1 316 ? 24.462 -4.819 8.110 1.00 86.50 316 ARG A N 1
ATOM 2488 C CA . ARG A 1 316 ? 23.913 -4.021 9.196 1.00 86.50 316 ARG A CA 1
ATOM 2489 C C . ARG A 1 316 ? 23.049 -2.928 8.583 1.00 86.50 316 ARG A C 1
ATOM 2491 O O . ARG A 1 316 ? 23.553 -1.873 8.216 1.00 86.50 316 ARG A O 1
ATOM 2498 N N . GLY A 1 317 ? 21.759 -3.194 8.479 1.00 73.38 317 GLY A N 1
ATOM 2499 C CA . GLY A 1 317 ? 20.800 -2.235 7.955 1.00 73.38 317 GLY A CA 1
ATOM 2500 C C . GLY A 1 317 ? 19.372 -2.646 8.258 1.00 73.38 317 GLY A C 1
ATOM 2501 O O . GLY A 1 317 ? 19.125 -3.709 8.827 1.00 73.38 317 GLY A O 1
ATOM 2502 N N . GLU A 1 318 ? 18.455 -1.752 7.917 1.00 67.94 318 GLU A N 1
ATOM 2503 C CA . GLU A 1 318 ? 17.076 -1.743 8.407 1.00 67.94 318 GLU A CA 1
ATOM 2504 C C . GLU A 1 318 ? 16.309 -3.016 8.036 1.00 67.94 318 GLU A C 1
ATOM 2506 O O . GLU A 1 318 ? 15.738 -3.702 8.883 1.00 67.94 318 GLU A O 1
ATOM 2511 N N . SER A 1 319 ? 16.352 -3.388 6.761 1.00 75.00 319 SER A N 1
ATOM 2512 C CA . SER A 1 319 ? 15.625 -4.539 6.249 1.00 75.00 319 SER A CA 1
ATOM 2513 C C . SER A 1 319 ? 16.227 -5.040 4.948 1.00 75.00 319 SER A C 1
ATOM 2515 O O . SER A 1 319 ? 17.150 -4.444 4.383 1.00 75.00 319 SER A O 1
ATOM 2517 N N . ILE A 1 320 ? 15.673 -6.138 4.434 1.00 78.81 320 ILE A N 1
ATOM 2518 C CA . ILE A 1 320 ? 16.035 -6.595 3.098 1.00 78.81 320 ILE A CA 1
ATOM 2519 C C . ILE A 1 320 ? 15.664 -5.580 2.003 1.00 78.81 320 ILE A C 1
ATOM 2521 O O . ILE A 1 320 ? 16.371 -5.459 1.006 1.00 78.81 320 ILE A O 1
ATOM 2525 N N . TYR A 1 321 ? 14.599 -4.805 2.207 1.00 79.44 321 TYR A N 1
ATOM 2526 C CA . TYR A 1 321 ? 14.186 -3.766 1.268 1.00 79.44 321 TYR A CA 1
ATOM 2527 C C . TYR A 1 321 ? 15.178 -2.596 1.262 1.00 79.44 321 TYR A C 1
ATOM 2529 O O . TYR A 1 321 ? 15.429 -2.019 0.208 1.00 79.44 321 TYR A O 1
ATOM 2537 N N . ALA A 1 322 ? 15.796 -2.286 2.407 1.00 78.44 322 ALA A N 1
ATOM 2538 C CA . ALA A 1 322 ? 16.820 -1.247 2.503 1.00 78.44 322 ALA A CA 1
ATOM 2539 C C . ALA A 1 322 ? 18.106 -1.622 1.750 1.00 78.44 322 ALA A C 1
ATOM 2541 O O . ALA A 1 322 ? 18.661 -0.793 1.027 1.00 78.44 322 ALA A O 1
ATOM 2542 N N . ILE A 1 323 ? 18.563 -2.878 1.865 1.00 87.25 323 ILE A N 1
ATOM 2543 C CA . ILE A 1 323 ? 19.706 -3.351 1.071 1.00 87.25 323 ILE A CA 1
ATOM 2544 C C . ILE A 1 323 ? 19.346 -3.417 -0.412 1.00 87.25 323 ILE A C 1
ATOM 2546 O O . ILE A 1 323 ? 20.132 -2.935 -1.216 1.00 87.25 323 ILE A O 1
ATOM 2550 N N . ASP A 1 324 ? 18.169 -3.928 -0.789 1.00 86.56 324 ASP A N 1
ATOM 2551 C CA . ASP A 1 324 ? 17.713 -3.916 -2.187 1.00 86.56 324 ASP A CA 1
ATOM 2552 C C . ASP A 1 324 ? 17.725 -2.482 -2.747 1.00 86.56 324 ASP A C 1
ATOM 2554 O O . ASP A 1 324 ? 18.352 -2.216 -3.770 1.00 86.56 324 ASP A O 1
ATOM 2558 N N . ASP A 1 325 ? 17.138 -1.511 -2.043 1.00 81.69 325 ASP A N 1
ATOM 2559 C CA . ASP A 1 325 ? 17.179 -0.100 -2.440 1.00 81.69 325 ASP A CA 1
ATOM 2560 C C . ASP A 1 325 ? 18.601 0.470 -2.563 1.00 81.69 325 ASP A C 1
ATOM 2562 O O . ASP A 1 325 ? 18.920 1.142 -3.550 1.00 81.69 325 ASP A O 1
ATOM 2566 N N . ALA A 1 326 ? 19.490 0.147 -1.623 1.00 86.88 326 ALA A N 1
ATOM 2567 C CA . ALA A 1 326 ? 20.888 0.558 -1.686 1.00 86.88 326 ALA A CA 1
ATOM 2568 C C . ALA A 1 326 ? 21.624 -0.047 -2.894 1.00 86.88 326 ALA A C 1
ATOM 2570 O O . ALA A 1 326 ? 22.407 0.654 -3.543 1.00 86.88 326 ALA A O 1
ATOM 2571 N N . ILE A 1 327 ? 21.341 -1.309 -3.236 1.00 90.19 327 ILE A N 1
ATOM 2572 C CA . ILE A 1 327 ? 21.881 -1.979 -4.427 1.00 90.19 327 ILE A CA 1
ATOM 2573 C C . ILE A 1 327 ? 21.443 -1.229 -5.678 1.00 90.19 327 ILE A C 1
ATOM 2575 O O . ILE A 1 327 ? 22.289 -0.818 -6.474 1.00 90.19 327 ILE A O 1
ATOM 2579 N N . TRP A 1 328 ? 20.145 -0.964 -5.823 1.00 85.31 328 TRP A N 1
ATOM 2580 C CA . TRP A 1 328 ? 19.611 -0.215 -6.959 1.00 85.31 328 TRP A CA 1
ATOM 2581 C C . TRP A 1 328 ? 20.201 1.185 -7.070 1.00 85.31 328 TRP A C 1
ATOM 2583 O O . TRP A 1 328 ? 20.614 1.610 -8.151 1.00 85.31 328 TRP A O 1
ATOM 2593 N N . LYS A 1 329 ? 20.317 1.902 -5.952 1.00 84.19 329 LYS A N 1
ATOM 2594 C CA . LYS A 1 329 ? 20.948 3.225 -5.916 1.00 84.19 329 LYS A CA 1
ATOM 2595 C C . LYS A 1 329 ? 22.410 3.179 -6.363 1.00 84.19 329 LYS A C 1
ATOM 2597 O O . LYS A 1 329 ? 22.860 4.133 -7.004 1.00 84.19 329 LYS A O 1
ATOM 2602 N N . ALA A 1 330 ? 23.127 2.100 -6.049 1.00 87.69 330 ALA A N 1
ATOM 2603 C CA . ALA A 1 330 ? 24.514 1.901 -6.451 1.00 87.69 330 ALA A CA 1
ATOM 2604 C C . ALA A 1 330 ? 24.652 1.574 -7.948 1.00 87.69 330 ALA A C 1
ATOM 2606 O O . ALA A 1 330 ? 25.591 2.056 -8.581 1.00 87.69 330 ALA A O 1
ATOM 2607 N N . VAL A 1 331 ? 23.717 0.816 -8.535 1.00 86.88 331 VAL A N 1
ATOM 2608 C CA . VAL A 1 331 ? 23.813 0.380 -9.942 1.00 86.88 331 VAL A CA 1
ATOM 2609 C C . VAL A 1 331 ? 23.109 1.297 -10.948 1.00 86.88 331 VAL A C 1
ATOM 2611 O O . VAL A 1 331 ? 23.505 1.316 -12.108 1.00 86.88 331 VAL A O 1
ATOM 2614 N N . ARG A 1 332 ? 22.133 2.122 -10.535 1.00 78.50 332 ARG A N 1
ATOM 2615 C CA . ARG A 1 332 ? 21.252 2.900 -11.444 1.00 78.50 332 ARG A CA 1
ATOM 2616 C C . ARG A 1 332 ? 21.941 3.841 -12.441 1.00 78.50 332 ARG A C 1
ATOM 2618 O O . ARG A 1 332 ? 21.308 4.280 -13.391 1.00 78.50 332 ARG A O 1
ATOM 2625 N N . ARG A 1 333 ? 23.195 4.238 -12.195 1.00 79.25 333 ARG A N 1
ATOM 2626 C CA . ARG A 1 333 ? 23.959 5.137 -13.085 1.00 79.25 333 ARG A CA 1
ATOM 2627 C C . ARG A 1 333 ? 24.829 4.382 -14.090 1.00 79.25 333 ARG A C 1
ATOM 2629 O O . ARG A 1 333 ? 25.371 5.001 -15.002 1.00 79.25 333 ARG A O 1
ATOM 2636 N N . ASP A 1 334 ? 25.000 3.077 -13.911 1.00 82.69 334 ASP A N 1
ATOM 2637 C CA . ASP A 1 334 ? 25.833 2.253 -14.773 1.00 82.69 334 ASP A CA 1
ATOM 2638 C C . ASP A 1 334 ? 24.955 1.593 -15.846 1.00 82.69 334 ASP A C 1
ATOM 2640 O O . ASP A 1 334 ? 24.104 0.751 -15.558 1.00 82.69 334 ASP A O 1
ATOM 2644 N N . LYS A 1 335 ? 25.184 1.987 -17.106 1.00 82.31 335 LYS A N 1
ATOM 2645 C CA . LYS A 1 335 ? 24.439 1.510 -18.282 1.00 82.31 335 LYS A CA 1
ATOM 2646 C C . LYS A 1 335 ? 24.516 -0.008 -18.484 1.00 82.31 335 LYS A C 1
ATOM 2648 O O . LYS A 1 335 ? 23.745 -0.549 -19.259 1.00 82.31 335 LYS A O 1
ATOM 2653 N N . THR A 1 336 ? 25.425 -0.702 -17.799 1.00 83.50 336 THR A N 1
ATOM 2654 C CA . THR A 1 336 ? 25.533 -2.167 -17.854 1.00 83.50 336 THR A CA 1
ATOM 2655 C C . THR A 1 336 ? 24.339 -2.871 -17.190 1.00 83.50 336 THR A C 1
ATOM 2657 O O . THR A 1 336 ? 24.114 -4.050 -17.446 1.00 83.50 336 THR A O 1
ATOM 2660 N N . PHE A 1 337 ? 23.577 -2.175 -16.338 1.00 84.88 337 PHE A N 1
ATOM 2661 C CA . PHE A 1 337 ? 22.458 -2.740 -15.573 1.00 84.88 337 PHE A CA 1
ATOM 2662 C C . PHE A 1 337 ? 21.083 -2.230 -16.030 1.00 84.88 337 PHE A C 1
ATOM 2664 O O . PHE A 1 337 ? 20.135 -2.272 -15.250 1.00 84.88 337 PHE A O 1
ATOM 2671 N N . THR A 1 338 ? 20.952 -1.742 -17.269 1.00 76.06 338 THR A N 1
ATOM 2672 C CA . THR A 1 338 ? 19.657 -1.278 -17.811 1.00 76.06 338 THR A CA 1
ATOM 2673 C C . THR A 1 338 ? 18.601 -2.378 -17.845 1.00 76.06 338 THR A C 1
ATOM 2675 O O . THR A 1 338 ? 17.430 -2.087 -17.627 1.00 76.06 338 THR A O 1
ATOM 2678 N N . ASP A 1 339 ? 19.032 -3.627 -18.038 1.00 76.00 339 ASP A N 1
ATOM 2679 C CA . ASP A 1 339 ? 18.158 -4.801 -18.143 1.00 76.00 339 ASP A CA 1
ATOM 2680 C C . ASP A 1 339 ? 18.210 -5.671 -16.875 1.00 76.00 339 ASP A C 1
ATOM 2682 O O . ASP A 1 339 ? 17.939 -6.870 -16.913 1.00 76.00 339 ASP A O 1
ATOM 2686 N N . LEU A 1 340 ? 18.639 -5.101 -15.745 1.00 82.94 340 LEU A N 1
ATOM 2687 C CA . LEU A 1 340 ? 18.604 -5.786 -14.457 1.00 82.94 340 LEU A CA 1
ATOM 2688 C C . LEU A 1 340 ? 17.150 -5.868 -13.970 1.00 82.94 340 LEU A C 1
ATOM 2690 O O . LEU A 1 340 ? 16.405 -4.896 -14.066 1.00 82.94 340 LEU A O 1
ATOM 2694 N N . ALA A 1 341 ? 16.760 -7.002 -13.396 1.00 78.62 341 ALA A N 1
ATOM 2695 C CA . ALA A 1 341 ? 15.464 -7.190 -12.753 1.00 78.62 341 ALA A CA 1
ATOM 2696 C C . ALA A 1 341 ? 15.623 -7.908 -11.407 1.00 78.62 341 ALA A C 1
ATOM 2698 O O . ALA A 1 341 ? 16.521 -8.735 -11.232 1.00 78.62 341 ALA A O 1
ATOM 2699 N N . LEU A 1 342 ? 14.747 -7.607 -10.444 1.00 80.88 342 LEU A N 1
ATOM 2700 C CA . LEU A 1 342 ? 14.651 -8.368 -9.197 1.00 80.88 342 LEU A CA 1
ATOM 2701 C C . LEU A 1 342 ? 13.805 -9.622 -9.455 1.00 80.88 342 LEU A C 1
ATOM 2703 O O . LEU A 1 342 ? 12.616 -9.513 -9.715 1.00 80.88 342 LEU A O 1
ATOM 2707 N N . GLY A 1 343 ? 14.406 -10.808 -9.385 1.00 77.31 343 GLY A N 1
ATOM 2708 C CA . GLY A 1 343 ? 13.712 -12.079 -9.596 1.00 77.31 343 GLY A CA 1
ATOM 2709 C C . GLY A 1 343 ? 12.966 -12.560 -8.350 1.00 77.31 343 GLY A C 1
ATOM 2710 O O . GLY A 1 343 ? 11.751 -12.725 -8.370 1.00 77.31 343 GLY A O 1
ATOM 2711 N N . SER A 1 344 ? 13.685 -12.796 -7.247 1.00 78.19 344 SER A N 1
ATOM 2712 C CA . SER A 1 344 ? 13.078 -13.268 -5.992 1.00 78.19 344 SER A CA 1
ATOM 2713 C C . SER A 1 344 ? 13.754 -12.694 -4.751 1.00 78.19 344 SER A C 1
ATOM 2715 O O . SER A 1 344 ? 14.925 -12.311 -4.770 1.00 78.19 344 SER A O 1
ATOM 2717 N N . MET A 1 345 ? 13.003 -12.648 -3.649 1.00 80.19 345 MET A N 1
ATOM 2718 C CA . MET A 1 345 ? 13.454 -12.086 -2.377 1.00 80.19 345 MET A CA 1
ATOM 2719 C C . MET A 1 345 ? 12.906 -12.878 -1.177 1.00 80.19 345 MET A C 1
ATOM 2721 O O . MET A 1 345 ? 11.701 -13.131 -1.088 1.00 80.19 345 MET A O 1
ATOM 2725 N N . THR A 1 346 ? 13.778 -13.226 -0.230 1.00 82.25 346 THR A N 1
ATOM 2726 C CA . THR A 1 346 ? 13.467 -13.784 1.106 1.00 82.25 346 THR A CA 1
ATOM 2727 C C . THR A 1 346 ? 14.261 -13.017 2.154 1.00 82.25 346 THR A C 1
ATOM 2729 O O . THR A 1 346 ? 15.272 -12.461 1.783 1.00 82.25 346 THR A O 1
ATOM 2732 N N . GLU A 1 347 ? 13.918 -13.022 3.445 1.00 76.44 347 GLU A N 1
ATOM 2733 C CA . GLU A 1 347 ? 14.556 -12.163 4.475 1.00 76.44 347 GLU A CA 1
ATOM 2734 C C . GLU A 1 347 ? 16.101 -12.127 4.517 1.00 76.44 347 GLU A C 1
ATOM 2736 O O . GLU A 1 347 ? 16.671 -11.155 5.015 1.00 76.44 347 GLU A O 1
ATOM 2741 N N . ALA A 1 348 ? 16.774 -13.156 3.994 1.00 85.19 348 ALA A N 1
ATOM 2742 C CA . ALA A 1 348 ? 18.230 -13.259 3.926 1.00 85.19 348 ALA A CA 1
ATOM 2743 C C . ALA A 1 348 ? 18.795 -13.356 2.493 1.00 85.19 348 ALA A C 1
ATOM 2745 O O . ALA A 1 348 ? 20.011 -13.479 2.331 1.00 85.19 348 ALA A O 1
ATOM 2746 N N . LYS A 1 349 ? 17.959 -13.348 1.443 1.00 91.06 349 LYS A N 1
ATOM 2747 C CA . LYS A 1 349 ? 18.401 -13.582 0.060 1.00 91.06 349 LYS A CA 1
ATOM 2748 C C . LYS A 1 349 ? 17.711 -12.668 -0.955 1.00 91.06 349 LYS A C 1
ATOM 2750 O O . LYS A 1 349 ? 16.487 -12.654 -1.038 1.00 91.06 349 LYS A O 1
ATOM 2755 N N . LEU A 1 350 ? 18.508 -12.001 -1.789 1.00 90.69 350 LEU A N 1
ATOM 2756 C CA . LEU A 1 350 ? 18.073 -11.296 -3.000 1.00 90.69 350 LEU A CA 1
ATOM 2757 C C . LEU A 1 350 ? 18.570 -12.042 -4.236 1.00 90.69 350 LEU A C 1
ATOM 2759 O O . LEU A 1 350 ? 19.734 -12.441 -4.289 1.00 90.69 350 LEU A O 1
ATOM 2763 N N . VAL A 1 351 ? 17.706 -12.223 -5.228 1.00 90.06 351 VAL A N 1
ATOM 2764 C CA . VAL A 1 351 ? 18.054 -12.784 -6.535 1.00 90.06 351 VAL A CA 1
ATOM 2765 C C . VAL A 1 351 ? 17.724 -11.753 -7.593 1.00 90.06 351 VAL A C 1
ATOM 2767 O O . VAL A 1 351 ? 16.560 -11.404 -7.770 1.00 90.06 351 VAL A O 1
ATOM 2770 N N . TYR A 1 352 ? 18.748 -11.296 -8.295 1.00 90.25 352 TYR A N 1
ATOM 2771 C CA . TYR A 1 352 ? 18.641 -10.455 -9.471 1.00 90.25 352 TYR A CA 1
ATOM 2772 C C . TYR A 1 352 ? 18.939 -11.269 -10.716 1.00 90.25 352 TYR A C 1
ATOM 2774 O O . TYR A 1 352 ? 19.741 -12.204 -10.688 1.00 90.25 352 TYR A O 1
ATOM 2782 N N . VAL A 1 353 ? 18.338 -10.859 -11.821 1.00 86.75 353 VAL A N 1
ATOM 2783 C CA . VAL A 1 353 ? 18.562 -11.459 -13.127 1.00 86.75 353 VAL A CA 1
ATOM 2784 C C . VAL A 1 353 ? 18.943 -10.364 -14.107 1.00 86.75 353 VAL A C 1
ATOM 2786 O O . VAL A 1 353 ? 18.360 -9.282 -14.082 1.00 86.75 353 VAL A O 1
ATOM 2789 N N . LEU A 1 354 ? 19.965 -10.618 -14.922 1.00 85.38 354 LEU A N 1
ATOM 2790 C CA . LEU A 1 354 ? 20.423 -9.682 -15.943 1.00 85.38 354 LEU A CA 1
ATOM 2791 C C . LEU A 1 354 ? 19.884 -10.114 -17.314 1.00 85.38 354 LEU A C 1
ATOM 2793 O O . LEU A 1 354 ? 20.193 -11.210 -17.769 1.00 85.38 354 LEU A O 1
ATOM 2797 N N . GLY A 1 355 ? 19.109 -9.262 -17.985 1.00 73.00 355 GLY A N 1
ATOM 2798 C CA . GLY A 1 355 ? 18.472 -9.572 -19.270 1.00 73.00 355 GLY A CA 1
ATOM 2799 C C . GLY A 1 355 ? 17.092 -10.230 -19.132 1.00 73.00 355 GLY A C 1
ATOM 2800 O O . GLY A 1 355 ? 16.680 -10.639 -18.047 1.00 73.00 355 GLY A O 1
ATOM 2801 N N . ALA A 1 356 ? 16.361 -10.322 -20.247 1.00 56.84 356 ALA A N 1
ATOM 2802 C CA . ALA A 1 356 ? 15.039 -10.945 -20.284 1.00 56.84 356 ALA A CA 1
ATOM 2803 C C . ALA A 1 356 ? 15.141 -12.468 -20.101 1.00 56.84 356 ALA A C 1
ATOM 2805 O O . ALA A 1 356 ? 15.912 -13.126 -20.801 1.00 56.84 356 ALA A O 1
ATOM 2806 N N . VAL A 1 357 ? 14.342 -13.031 -19.192 1.00 51.09 357 VAL A N 1
ATOM 2807 C CA . VAL A 1 357 ? 14.199 -14.484 -19.032 1.00 51.09 357 VAL A CA 1
ATOM 2808 C C . VAL A 1 357 ? 12.784 -14.889 -19.406 1.00 51.09 357 VAL A C 1
ATOM 2810 O O . VAL A 1 357 ? 11.819 -14.416 -18.806 1.00 51.09 357 VAL A O 1
ATOM 2813 N N . GLU A 1 358 ? 12.655 -15.786 -20.381 1.00 49.00 358 GLU A N 1
ATOM 2814 C CA . GLU A 1 358 ? 11.378 -16.428 -20.687 1.00 49.00 358 GLU A CA 1
ATOM 2815 C C . GLU A 1 358 ? 10.889 -17.229 -19.468 1.00 49.00 358 GLU A C 1
ATOM 2817 O O . GLU A 1 358 ? 11.585 -18.106 -18.959 1.00 49.00 358 GLU A O 1
ATOM 2822 N N . GLY A 1 359 ? 9.679 -16.926 -18.990 1.00 52.06 359 GLY A N 1
ATOM 2823 C CA . GLY A 1 359 ? 8.991 -17.713 -17.960 1.00 52.06 359 GLY A CA 1
ATOM 2824 C C . GLY A 1 359 ? 9.184 -17.267 -16.505 1.00 52.06 359 GLY A C 1
ATOM 2825 O O . GLY A 1 359 ? 8.560 -17.856 -15.625 1.00 52.06 359 GLY A O 1
ATOM 2826 N N . ILE A 1 360 ? 9.975 -16.224 -16.225 1.00 52.97 360 ILE A N 1
ATOM 2827 C CA . ILE A 1 360 ? 10.036 -15.610 -14.888 1.00 52.97 360 ILE A CA 1
ATOM 2828 C C . ILE A 1 360 ? 9.198 -14.330 -14.904 1.00 52.97 360 ILE A C 1
ATOM 2830 O O . ILE A 1 360 ? 9.579 -13.355 -15.543 1.00 52.97 360 ILE A O 1
ATOM 2834 N N . GLN A 1 361 ? 8.071 -14.318 -14.183 1.00 62.34 361 GLN A N 1
ATOM 2835 C CA . GLN A 1 361 ? 7.380 -13.076 -13.822 1.00 62.34 361 GLN A CA 1
ATOM 2836 C C . GLN A 1 361 ? 7.986 -12.555 -12.511 1.00 62.34 361 GLN A C 1
ATOM 2838 O O . GLN A 1 361 ? 7.690 -13.121 -11.453 1.00 62.34 361 GLN A O 1
ATOM 2843 N N . PRO A 1 362 ? 8.877 -11.545 -12.552 1.00 65.19 362 PRO A N 1
ATOM 2844 C CA . PRO A 1 362 ? 9.433 -10.960 -11.340 1.00 65.19 362 PRO A CA 1
ATOM 2845 C C . PRO A 1 362 ? 8.325 -10.317 -10.504 1.00 65.19 362 PRO A C 1
ATOM 2847 O O . PRO A 1 362 ? 7.333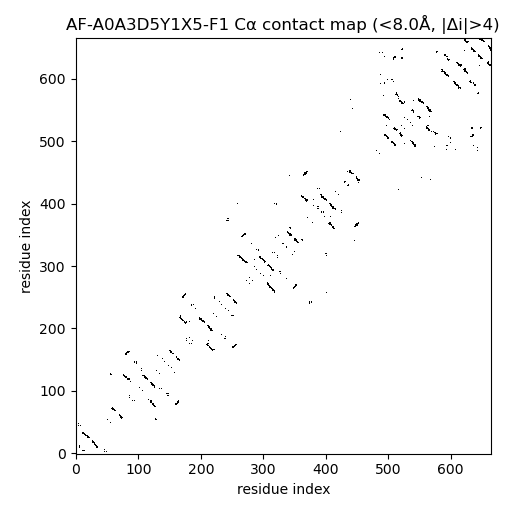 -9.816 -11.039 1.00 65.19 362 PRO A O 1
ATOM 2850 N N . ASP A 1 363 ? 8.505 -10.307 -9.185 1.00 75.00 363 ASP A N 1
ATOM 2851 C CA . ASP A 1 363 ? 7.603 -9.553 -8.320 1.00 75.00 363 ASP A CA 1
ATOM 2852 C C . ASP A 1 363 ? 7.684 -8.059 -8.655 1.00 75.00 363 ASP A C 1
ATOM 2854 O O . ASP A 1 363 ? 8.762 -7.502 -8.873 1.00 75.00 363 ASP A O 1
ATOM 2858 N N . VAL A 1 364 ? 6.532 -7.395 -8.644 1.00 81.56 364 VAL A N 1
ATOM 2859 C CA . VAL A 1 364 ? 6.445 -5.953 -8.851 1.00 81.56 364 VAL A CA 1
ATOM 2860 C C . VAL A 1 364 ? 6.703 -5.254 -7.528 1.00 81.56 364 VAL A C 1
ATOM 2862 O O . VAL A 1 364 ? 6.056 -5.540 -6.516 1.00 81.56 364 VAL A O 1
ATOM 2865 N N . ILE A 1 365 ? 7.645 -4.315 -7.554 1.00 84.19 365 ILE A N 1
ATOM 2866 C CA . ILE A 1 365 ? 7.993 -3.483 -6.408 1.00 84.19 365 ILE A CA 1
ATOM 2867 C C . ILE A 1 365 ? 7.457 -2.071 -6.630 1.00 84.19 365 ILE A C 1
ATOM 2869 O O . ILE A 1 365 ? 7.758 -1.423 -7.636 1.00 84.19 365 ILE A O 1
ATOM 2873 N N . ILE A 1 366 ? 6.674 -1.588 -5.666 1.00 87.88 366 ILE A N 1
ATOM 2874 C CA . ILE A 1 366 ? 6.068 -0.258 -5.684 1.00 87.88 366 ILE A CA 1
ATOM 2875 C C . ILE A 1 366 ? 6.547 0.524 -4.463 1.00 87.88 366 ILE A C 1
ATOM 2877 O O . ILE A 1 366 ? 6.349 0.093 -3.332 1.00 87.88 366 ILE A O 1
ATOM 2881 N N . HIS A 1 367 ? 7.147 1.692 -4.669 1.00 86.88 367 HIS A N 1
ATOM 2882 C CA . HIS A 1 367 ? 7.539 2.602 -3.595 1.00 86.88 367 HIS A CA 1
ATOM 2883 C C . HIS A 1 367 ? 6.506 3.718 -3.478 1.00 86.88 367 HIS A C 1
ATOM 2885 O O . HIS A 1 367 ? 6.399 4.539 -4.381 1.00 86.88 367 HIS A O 1
ATOM 2891 N N . LEU A 1 368 ? 5.808 3.805 -2.351 1.00 89.38 368 LEU A N 1
ATOM 2892 C CA . LEU A 1 368 ? 4.988 4.953 -1.981 1.00 89.38 368 LEU A CA 1
ATOM 2893 C C . LEU A 1 368 ? 5.772 5.821 -0.990 1.00 89.38 368 LEU A C 1
ATOM 2895 O O . LEU A 1 368 ? 5.889 5.498 0.191 1.00 89.38 368 LEU A O 1
ATOM 2899 N N . ARG A 1 369 ? 6.379 6.893 -1.496 1.00 86.62 369 ARG A N 1
ATOM 2900 C CA . ARG A 1 369 ? 7.271 7.785 -0.741 1.00 86.62 369 ARG A CA 1
ATOM 2901 C C . ARG A 1 369 ? 6.506 8.926 -0.081 1.00 86.62 369 ARG A C 1
ATOM 2903 O O . ARG A 1 369 ? 5.381 9.220 -0.473 1.00 86.62 369 ARG A O 1
ATOM 2910 N N . ARG A 1 370 ? 7.179 9.628 0.839 1.00 82.94 370 ARG A N 1
ATOM 2911 C CA . ARG A 1 370 ? 6.669 10.790 1.597 1.00 82.94 370 ARG A CA 1
ATOM 2912 C C . ARG A 1 370 ? 5.510 10.454 2.538 1.00 82.94 370 ARG A C 1
ATOM 2914 O O . ARG A 1 370 ? 4.756 11.334 2.933 1.00 82.94 370 ARG A O 1
ATOM 2921 N N . VAL A 1 371 ? 5.392 9.194 2.937 1.00 79.00 371 VAL A N 1
ATOM 2922 C CA . VAL A 1 371 ? 4.405 8.785 3.937 1.00 79.00 371 VAL A CA 1
ATOM 2923 C C . VAL A 1 371 ? 5.012 9.027 5.309 1.00 79.00 371 VAL A C 1
ATOM 2925 O O . VAL A 1 371 ? 6.145 8.619 5.541 1.00 79.00 371 VAL A O 1
ATOM 2928 N N . SER A 1 372 ? 4.312 9.736 6.194 1.00 74.19 372 SER A N 1
ATOM 2929 C CA . SER A 1 372 ? 4.789 9.955 7.561 1.00 74.19 372 SER A CA 1
ATOM 2930 C C . SER A 1 372 ? 4.633 8.681 8.403 1.00 74.19 372 SER A C 1
ATOM 2932 O O . SER A 1 372 ? 3.840 7.798 8.075 1.00 74.19 372 SER A O 1
ATOM 2934 N N . GLY A 1 373 ? 5.361 8.583 9.520 1.00 60.62 373 GLY A N 1
ATOM 2935 C CA . GLY A 1 373 ? 5.153 7.488 10.473 1.00 60.62 373 GLY A CA 1
ATOM 2936 C C . GLY A 1 373 ? 3.729 7.472 11.046 1.00 60.62 373 GLY A C 1
ATOM 2937 O O . GLY A 1 373 ? 3.133 6.406 11.173 1.00 60.62 373 GLY A O 1
ATOM 2938 N N . ALA A 1 374 ? 3.150 8.647 11.303 1.00 60.53 374 ALA A N 1
ATOM 2939 C CA . ALA A 1 374 ? 1.779 8.778 11.791 1.00 60.53 374 ALA A CA 1
ATOM 2940 C C . ALA A 1 374 ? 0.736 8.282 10.769 1.00 60.53 374 ALA A C 1
ATOM 2942 O O . ALA A 1 374 ? -0.252 7.658 11.153 1.00 60.53 374 ALA A O 1
ATOM 2943 N N . ASP A 1 375 ? 0.976 8.503 9.473 1.00 69.44 375 ASP A N 1
ATOM 2944 C CA . ASP A 1 375 ? 0.050 8.118 8.398 1.00 69.44 375 ASP A CA 1
ATOM 2945 C C . ASP A 1 375 ? 0.278 6.690 7.887 1.00 69.44 375 ASP A C 1
ATOM 2947 O O . ASP A 1 375 ? -0.596 6.121 7.227 1.00 69.44 375 ASP A O 1
ATOM 2951 N N . TYR A 1 376 ? 1.435 6.090 8.197 1.00 74.44 376 TYR A N 1
ATOM 2952 C CA . TYR A 1 376 ? 1.877 4.795 7.676 1.00 74.44 376 TYR A CA 1
ATOM 2953 C C . TYR A 1 376 ? 0.781 3.731 7.726 1.00 74.44 376 TYR A C 1
ATOM 2955 O O . TYR A 1 376 ? 0.495 3.116 6.703 1.00 74.44 376 TYR A O 1
ATOM 2963 N N . LYS A 1 377 ? 0.145 3.506 8.881 1.00 68.75 377 LYS A N 1
ATOM 2964 C CA . LYS A 1 377 ? -0.812 2.400 9.035 1.00 68.75 377 LYS A CA 1
ATOM 2965 C C . LYS A 1 377 ? -2.048 2.591 8.159 1.00 68.75 377 LYS A C 1
ATOM 2967 O O . LYS A 1 377 ? -2.474 1.649 7.486 1.00 68.75 377 LYS A O 1
ATOM 2972 N N . ILE A 1 378 ? -2.593 3.806 8.138 1.00 74.06 378 ILE A N 1
ATOM 2973 C CA . ILE A 1 378 ? -3.782 4.158 7.352 1.00 74.06 378 ILE A CA 1
ATOM 2974 C C . ILE A 1 378 ? -3.459 4.061 5.856 1.00 74.06 378 ILE A C 1
ATOM 2976 O O . ILE A 1 378 ? -4.172 3.385 5.110 1.00 74.06 378 ILE A O 1
ATOM 2980 N N . VAL A 1 379 ? -2.344 4.658 5.431 1.00 82.69 379 VAL A N 1
ATOM 2981 C CA . VAL A 1 379 ? -1.896 4.684 4.033 1.00 82.69 379 VAL A CA 1
ATOM 2982 C C . VAL A 1 379 ? -1.526 3.286 3.541 1.00 82.69 379 VAL A C 1
ATOM 2984 O O . VAL A 1 379 ? -2.001 2.865 2.488 1.00 82.69 379 VAL A O 1
ATOM 2987 N N . ALA A 1 380 ? -0.744 2.525 4.308 1.00 78.50 380 ALA A N 1
ATOM 2988 C CA . ALA A 1 380 ? -0.310 1.185 3.928 1.00 78.50 380 ALA A CA 1
ATOM 2989 C C . ALA A 1 380 ? -1.486 0.212 3.816 1.00 78.50 380 ALA A C 1
ATOM 2991 O O . ALA A 1 380 ? -1.607 -0.505 2.821 1.00 78.50 380 ALA A O 1
ATOM 2992 N N . THR A 1 381 ? -2.393 0.232 4.797 1.00 78.75 381 THR A N 1
ATOM 2993 C CA . THR A 1 381 ? -3.589 -0.621 4.788 1.00 78.75 381 THR A CA 1
ATOM 2994 C C . THR A 1 381 ? -4.515 -0.249 3.635 1.00 78.75 381 THR A C 1
ATOM 2996 O O . THR A 1 381 ? -5.008 -1.132 2.931 1.00 78.75 381 THR A O 1
ATOM 2999 N N . GLY A 1 382 ? -4.745 1.050 3.415 1.00 84.50 382 GLY A N 1
ATOM 3000 C CA . GLY A 1 382 ? -5.580 1.535 2.319 1.00 84.50 382 GLY A CA 1
ATOM 3001 C C . GLY A 1 382 ? -5.016 1.154 0.951 1.00 84.50 382 GLY A C 1
ATOM 3002 O O . GLY A 1 382 ? -5.740 0.617 0.114 1.00 84.50 382 GLY A O 1
ATOM 3003 N N . PHE A 1 383 ? -3.716 1.365 0.737 1.00 91.81 383 PHE A N 1
ATOM 3004 C CA . PHE A 1 383 ? -3.074 1.136 -0.555 1.00 91.81 383 PHE A CA 1
ATOM 3005 C C . PHE A 1 383 ? -2.928 -0.364 -0.828 1.00 91.81 383 PHE A C 1
ATOM 3007 O O . PHE A 1 383 ? -3.204 -0.814 -1.933 1.00 91.81 383 PHE A O 1
ATOM 3014 N N . SER A 1 384 ? -2.626 -1.170 0.199 1.00 87.81 384 SER A N 1
ATOM 3015 C CA . SER A 1 384 ? -2.631 -2.637 0.101 1.00 87.81 384 SER A CA 1
ATOM 3016 C C . SER A 1 384 ? -4.007 -3.183 -0.303 1.00 87.81 384 SER A C 1
ATOM 3018 O O . SER A 1 384 ? -4.108 -3.996 -1.222 1.00 87.81 384 SER A O 1
ATOM 3020 N N . LYS A 1 385 ? -5.091 -2.686 0.315 1.00 87.19 385 LYS A N 1
ATOM 3021 C CA . LYS A 1 385 ? -6.469 -3.053 -0.062 1.00 87.19 385 LYS A CA 1
ATOM 3022 C C . LYS A 1 385 ? -6.812 -2.634 -1.490 1.00 87.19 385 LYS A C 1
ATOM 3024 O O . LYS A 1 385 ? -7.497 -3.382 -2.184 1.00 87.19 385 LYS A O 1
ATOM 3029 N N . LEU A 1 386 ? -6.362 -1.455 -1.917 1.00 93.62 386 LEU A N 1
ATOM 3030 C CA . LEU A 1 386 ? -6.541 -0.969 -3.283 1.00 93.62 386 LEU A CA 1
ATOM 3031 C C . LEU A 1 386 ? -5.839 -1.896 -4.283 1.00 93.62 386 LEU A C 1
ATOM 3033 O O . LEU A 1 386 ? -6.494 -2.395 -5.194 1.00 93.62 386 LEU A O 1
ATOM 3037 N N . LEU A 1 387 ? -4.557 -2.206 -4.060 1.00 92.62 387 LEU A N 1
ATOM 3038 C CA . LEU A 1 387 ? -3.780 -3.126 -4.898 1.00 92.62 387 LEU A CA 1
ATOM 3039 C C . LEU A 1 387 ? -4.412 -4.521 -4.956 1.00 92.62 387 LEU A C 1
ATOM 3041 O O . LEU A 1 387 ? -4.553 -5.090 -6.034 1.00 92.62 387 LEU A O 1
ATOM 3045 N N . GLY A 1 388 ? -4.860 -5.052 -3.816 1.00 89.19 388 GLY A N 1
ATOM 3046 C CA . GLY A 1 388 ? -5.482 -6.376 -3.734 1.00 89.19 388 GLY A CA 1
ATOM 3047 C C . GLY A 1 388 ? -6.817 -6.509 -4.480 1.00 89.19 388 GLY A C 1
ATOM 3048 O O . GLY A 1 388 ? -7.260 -7.629 -4.728 1.00 89.19 388 GLY A O 1
ATOM 3049 N N . ARG A 1 389 ? -7.464 -5.396 -4.852 1.00 92.88 389 ARG A N 1
ATOM 3050 C CA . ARG A 1 389 ? -8.695 -5.387 -5.665 1.00 92.88 389 ARG A CA 1
ATOM 3051 C C . ARG A 1 389 ? -8.425 -5.360 -7.169 1.00 92.88 389 ARG A C 1
ATOM 3053 O O . ARG A 1 389 ? -9.348 -5.615 -7.943 1.00 92.88 389 ARG A O 1
ATOM 3060 N N . LEU A 1 390 ? -7.201 -5.047 -7.591 1.00 92.00 390 LEU A N 1
ATOM 3061 C CA . LEU A 1 390 ? -6.852 -4.987 -9.005 1.00 92.00 390 LEU A CA 1
ATOM 3062 C C . LEU A 1 390 ? -6.855 -6.391 -9.621 1.00 92.00 390 LEU A C 1
ATOM 3064 O O . LEU A 1 390 ? -6.442 -7.376 -9.000 1.00 92.00 390 LEU A O 1
ATOM 3068 N N . LYS A 1 391 ? -7.313 -6.492 -10.874 1.00 90.12 391 LYS A N 1
ATOM 3069 C CA . LYS A 1 391 ? -7.246 -7.753 -11.622 1.00 90.12 391 LYS A CA 1
ATOM 3070 C C . LYS A 1 391 ? -5.792 -8.206 -11.744 1.00 90.12 391 LYS A C 1
ATOM 3072 O O . LYS A 1 391 ? -4.902 -7.398 -11.980 1.00 90.12 391 LYS A O 1
ATOM 3077 N N . ASN A 1 392 ? -5.585 -9.514 -11.608 1.00 90.56 392 ASN A N 1
ATOM 3078 C CA . ASN A 1 392 ? -4.291 -10.184 -11.756 1.00 90.56 392 ASN A CA 1
ATOM 3079 C C . ASN A 1 392 ? -3.210 -9.767 -10.742 1.00 90.56 392 ASN A C 1
ATOM 3081 O O . ASN A 1 392 ? -2.060 -10.153 -10.906 1.00 90.56 392 ASN A O 1
ATOM 3085 N N . VAL A 1 393 ? -3.559 -9.033 -9.679 1.00 92.31 393 VAL A N 1
ATOM 3086 C CA . VAL A 1 393 ? -2.659 -8.760 -8.549 1.00 92.31 393 VAL A CA 1
ATOM 3087 C C . VAL A 1 393 ? -2.857 -9.812 -7.456 1.00 92.31 393 VAL A C 1
ATOM 3089 O O . VAL A 1 393 ? -3.987 -10.126 -7.068 1.00 92.31 393 VAL A O 1
ATOM 3092 N N . ARG A 1 394 ? -1.754 -10.376 -6.959 1.00 87.31 394 ARG A N 1
ATOM 3093 C CA . ARG A 1 394 ? -1.700 -11.399 -5.903 1.00 87.31 394 ARG A CA 1
ATOM 3094 C C . ARG A 1 394 ? -0.581 -11.088 -4.911 1.00 87.31 394 ARG A C 1
ATOM 3096 O O . ARG A 1 394 ? 0.315 -10.300 -5.200 1.00 87.31 394 ARG A O 1
ATOM 3103 N N . ASP A 1 395 ? -0.641 -11.720 -3.741 1.00 83.25 395 ASP A N 1
ATOM 3104 C CA . ASP A 1 395 ? 0.435 -11.716 -2.740 1.00 83.25 395 ASP A CA 1
ATOM 3105 C C . ASP A 1 395 ? 0.953 -10.322 -2.339 1.00 83.25 395 ASP A C 1
ATOM 3107 O O . ASP A 1 395 ? 2.152 -10.136 -2.127 1.00 83.25 395 ASP A O 1
ATOM 3111 N N . VAL A 1 396 ? 0.052 -9.341 -2.209 1.00 85.31 396 VAL A N 1
ATOM 3112 C CA . VAL A 1 396 ? 0.414 -7.978 -1.794 1.00 85.31 396 VAL A CA 1
ATOM 3113 C C . VAL A 1 396 ? 0.952 -7.997 -0.365 1.00 85.31 396 VAL A C 1
ATOM 3115 O O . VAL A 1 396 ? 0.250 -8.330 0.589 1.00 85.31 396 VAL A O 1
ATOM 3118 N N . ARG A 1 397 ? 2.213 -7.609 -0.216 1.00 80.00 397 ARG A N 1
ATOM 3119 C CA . ARG A 1 397 ? 2.909 -7.416 1.059 1.00 80.00 397 ARG A CA 1
ATOM 3120 C C . ARG A 1 397 ? 3.515 -6.028 1.067 1.00 80.00 397 ARG A C 1
ATOM 3122 O O . ARG A 1 397 ? 3.807 -5.479 0.009 1.00 80.00 397 ARG A O 1
ATOM 3129 N N . TYR A 1 398 ? 3.733 -5.465 2.245 1.00 84.50 398 TYR A N 1
ATOM 3130 C CA . TYR A 1 398 ? 4.388 -4.171 2.351 1.00 84.50 398 TYR A CA 1
ATOM 3131 C C . TYR A 1 398 ? 5.286 -4.077 3.571 1.00 84.50 398 TYR A C 1
ATOM 3133 O O . TYR A 1 398 ? 5.132 -4.811 4.546 1.00 84.50 398 TYR A O 1
ATOM 3141 N N . HIS A 1 399 ? 6.236 -3.159 3.485 1.00 77.25 399 HIS A N 1
ATOM 3142 C CA . HIS A 1 399 ? 7.178 -2.832 4.538 1.00 77.25 399 HIS A CA 1
ATOM 3143 C C . HIS A 1 399 ? 7.482 -1.337 4.480 1.00 77.25 399 HIS A C 1
ATOM 3145 O O . HIS A 1 399 ? 7.457 -0.755 3.400 1.00 77.25 399 HIS A O 1
ATOM 3151 N N . TYR A 1 400 ? 7.743 -0.695 5.612 1.00 76.44 400 TYR A N 1
ATOM 3152 C CA . TYR A 1 400 ? 7.941 0.750 5.660 1.00 76.44 400 TYR A CA 1
ATOM 3153 C C . TYR A 1 400 ? 9.372 1.082 6.058 1.00 76.44 400 TYR A C 1
ATOM 3155 O O . TYR A 1 400 ? 9.794 0.739 7.147 1.00 76.44 400 TYR A O 1
ATOM 3163 N N . LEU A 1 401 ? 10.090 1.749 5.156 1.00 65.75 401 LEU A N 1
ATOM 3164 C CA . LEU A 1 401 ? 11.453 2.228 5.345 1.00 65.75 401 LEU A CA 1
ATOM 3165 C C . LEU A 1 401 ? 11.408 3.592 6.036 1.00 65.75 401 LEU A C 1
ATOM 3167 O O . LEU A 1 401 ? 11.100 4.609 5.399 1.00 65.75 401 LEU A O 1
ATOM 3171 N N . PHE A 1 402 ? 11.703 3.619 7.334 1.00 60.31 402 PHE A N 1
ATOM 3172 C CA . PHE A 1 402 ? 11.443 4.788 8.184 1.00 60.31 402 PHE A CA 1
ATOM 3173 C C . PHE A 1 402 ? 12.342 5.972 7.838 1.00 60.31 402 PHE A C 1
ATOM 3175 O O . PHE A 1 402 ? 11.834 7.076 7.630 1.00 60.31 402 PHE A O 1
ATOM 3182 N N . GLN A 1 403 ? 13.657 5.756 7.701 1.00 61.69 403 GLN A N 1
ATOM 3183 C CA . GLN A 1 403 ? 14.591 6.824 7.311 1.00 61.69 403 GLN A CA 1
ATOM 3184 C C . GLN A 1 403 ? 14.228 7.432 5.954 1.00 61.69 403 GLN A C 1
ATOM 3186 O O . GLN A 1 403 ? 14.419 8.626 5.724 1.00 61.69 403 GLN A O 1
ATOM 3191 N N . GLN A 1 404 ? 13.667 6.616 5.060 1.00 70.19 404 GLN A N 1
ATOM 3192 C CA . GLN A 1 404 ? 13.275 7.036 3.720 1.00 70.19 404 GLN A CA 1
ATOM 3193 C C . GLN A 1 404 ? 11.835 7.557 3.635 1.00 70.19 404 GLN A C 1
ATOM 3195 O O . GLN A 1 404 ? 11.428 8.000 2.557 1.00 70.19 404 GLN A O 1
ATOM 3200 N N . ARG A 1 405 ? 11.045 7.477 4.717 1.00 77.75 405 ARG A N 1
ATOM 3201 C CA . ARG A 1 405 ? 9.604 7.792 4.725 1.00 77.75 405 ARG A CA 1
ATOM 3202 C C . ARG A 1 405 ? 8.864 7.144 3.550 1.00 77.75 405 ARG A C 1
ATOM 3204 O O . ARG A 1 405 ? 8.155 7.809 2.791 1.00 77.75 405 ARG A O 1
ATOM 3211 N N . THR A 1 406 ? 9.130 5.857 3.323 1.00 81.50 406 THR A N 1
ATOM 3212 C CA . THR A 1 406 ? 8.706 5.148 2.108 1.00 81.50 406 THR A CA 1
ATOM 3213 C C . THR A 1 406 ? 8.091 3.799 2.442 1.00 81.50 406 THR A C 1
ATOM 3215 O O . THR A 1 406 ? 8.742 2.964 3.057 1.00 81.50 406 THR A O 1
ATOM 3218 N N . ILE A 1 407 ? 6.863 3.548 1.987 1.00 83.31 407 ILE A N 1
ATOM 3219 C CA . ILE A 1 407 ? 6.273 2.207 2.011 1.00 83.31 407 ILE A CA 1
ATOM 3220 C C . ILE A 1 407 ? 6.684 1.481 0.733 1.00 83.31 407 ILE A C 1
ATOM 3222 O O . ILE A 1 407 ? 6.446 1.969 -0.368 1.00 83.31 407 ILE A O 1
ATOM 3226 N N . VAL A 1 408 ? 7.282 0.308 0.873 1.00 83.56 408 VAL A N 1
ATOM 3227 C CA . VAL A 1 408 ? 7.624 -0.587 -0.227 1.00 83.56 408 VAL A CA 1
ATOM 3228 C C . VAL A 1 408 ? 6.595 -1.704 -0.269 1.00 83.56 408 VAL A C 1
ATOM 3230 O O . VAL A 1 408 ? 6.531 -2.525 0.644 1.00 83.56 408 VAL A O 1
ATOM 3233 N N . PHE A 1 409 ? 5.786 -1.733 -1.323 1.00 88.25 409 PHE A N 1
ATOM 3234 C CA . PHE A 1 409 ? 4.878 -2.830 -1.623 1.00 88.25 409 PHE A CA 1
ATOM 3235 C C . PHE A 1 409 ? 5.553 -3.813 -2.566 1.00 88.25 409 PHE A C 1
ATOM 3237 O O . PHE A 1 409 ? 6.248 -3.429 -3.507 1.00 88.25 409 PHE A O 1
ATOM 3244 N N . ARG A 1 410 ? 5.294 -5.088 -2.322 1.00 85.88 410 ARG A N 1
ATOM 3245 C CA . ARG A 1 410 ? 5.673 -6.209 -3.165 1.00 85.88 410 ARG A CA 1
ATOM 3246 C C . ARG A 1 410 ? 4.411 -6.963 -3.522 1.00 85.88 410 ARG A C 1
ATOM 3248 O O . ARG A 1 410 ? 3.623 -7.277 -2.633 1.00 85.88 410 ARG A O 1
ATOM 3255 N N . LEU A 1 411 ? 4.232 -7.259 -4.797 1.00 87.81 411 LEU A N 1
ATOM 3256 C CA . LEU A 1 411 ? 3.096 -8.033 -5.275 1.00 87.81 411 LEU A CA 1
ATOM 3257 C C . LEU A 1 411 ? 3.500 -8.899 -6.459 1.00 87.81 411 LEU A C 1
ATOM 3259 O O . LEU A 1 411 ? 4.461 -8.593 -7.164 1.00 87.81 411 LEU A O 1
ATOM 3263 N N . ARG A 1 412 ? 2.728 -9.952 -6.703 1.00 85.62 412 ARG A N 1
ATOM 3264 C CA . ARG A 1 412 ? 2.786 -10.710 -7.949 1.00 85.62 412 ARG A CA 1
ATOM 3265 C C . ARG A 1 412 ? 1.732 -10.169 -8.905 1.00 85.62 412 ARG A C 1
ATOM 3267 O O . ARG A 1 412 ? 0.587 -9.963 -8.500 1.00 85.62 412 ARG A O 1
ATOM 3274 N N . TYR A 1 413 ? 2.119 -9.945 -10.156 1.00 87.00 413 TYR A N 1
ATOM 3275 C CA . TYR A 1 413 ? 1.211 -9.497 -11.204 1.00 87.00 413 TYR A CA 1
ATOM 3276 C C . TYR A 1 413 ? 1.210 -10.473 -12.377 1.00 87.00 413 TYR A C 1
ATOM 3278 O O . TYR A 1 413 ? 2.243 -10.698 -12.997 1.00 87.00 413 TYR A O 1
ATOM 3286 N N . GLU A 1 414 ? 0.037 -11.027 -12.671 1.00 85.19 414 GLU A N 1
ATOM 3287 C CA . GLU A 1 414 ? -0.186 -12.052 -13.700 1.00 85.19 414 GLU A CA 1
ATOM 3288 C C . GLU A 1 414 ? -0.873 -11.474 -14.955 1.00 85.19 414 GLU A C 1
ATOM 3290 O O . GLU A 1 414 ? -1.472 -12.208 -15.738 1.00 85.19 414 GLU A O 1
ATOM 3295 N N . GLY A 1 415 ? -0.883 -10.145 -15.118 1.00 77.88 415 GLY A N 1
ATOM 3296 C CA . GLY A 1 415 ? -1.483 -9.487 -16.282 1.00 77.88 415 GLY A CA 1
ATOM 3297 C C . GLY A 1 415 ? -0.536 -9.359 -17.474 1.00 77.88 415 GLY A C 1
ATOM 3298 O O . GLY A 1 415 ? 0.560 -9.914 -17.471 1.00 77.88 415 GLY A O 1
ATOM 3299 N N . GLU A 1 416 ? -0.991 -8.636 -18.500 1.00 70.50 416 GLU A N 1
ATOM 3300 C CA . GLU A 1 416 ? -0.294 -8.531 -19.790 1.00 70.50 416 GLU A CA 1
ATOM 3301 C C . GLU A 1 416 ? 1.061 -7.829 -19.657 1.00 70.50 416 GLU A C 1
ATOM 3303 O O . GLU A 1 416 ? 2.082 -8.379 -20.065 1.00 70.50 416 GLU A O 1
ATOM 3308 N N . ASP A 1 417 ? 1.086 -6.646 -19.036 1.00 71.69 417 ASP A N 1
ATOM 3309 C CA . ASP A 1 417 ? 2.312 -5.887 -18.807 1.00 71.69 417 ASP A CA 1
ATOM 3310 C C . ASP A 1 417 ? 2.207 -4.921 -17.609 1.00 71.69 417 ASP A C 1
ATOM 3312 O O . ASP A 1 417 ? 1.141 -4.676 -17.038 1.00 71.69 417 ASP A O 1
ATOM 3316 N N . LEU A 1 418 ? 3.350 -4.356 -17.206 1.00 73.75 418 LEU A N 1
ATOM 3317 C CA . LEU A 1 418 ? 3.414 -3.400 -16.097 1.00 73.75 418 LEU A CA 1
ATOM 3318 C C . LEU A 1 418 ? 2.703 -2.070 -16.397 1.00 73.75 418 LEU A C 1
ATOM 3320 O O . LEU A 1 418 ? 2.388 -1.349 -15.452 1.00 73.75 418 LEU A O 1
ATOM 3324 N N . PHE A 1 419 ? 2.432 -1.743 -17.664 1.00 66.56 419 PHE A N 1
ATOM 3325 C CA . PHE A 1 419 ? 1.671 -0.546 -18.024 1.00 66.56 419 PHE A CA 1
ATOM 3326 C C . PHE A 1 419 ? 0.197 -0.727 -17.671 1.00 66.56 419 PHE A C 1
ATOM 3328 O O . PHE A 1 419 ? -0.387 0.150 -17.041 1.00 66.56 419 PHE A O 1
ATOM 3335 N N . ALA A 1 420 ? -0.381 -1.890 -17.976 1.00 70.94 420 ALA A N 1
ATOM 3336 C CA . ALA A 1 420 ? -1.745 -2.236 -17.594 1.00 70.94 420 ALA A CA 1
ATOM 3337 C C . ALA A 1 420 ? -1.928 -2.240 -16.066 1.00 70.94 420 ALA A C 1
ATOM 3339 O O . ALA A 1 420 ? -2.965 -1.803 -15.559 1.00 70.94 420 ALA A O 1
ATOM 3340 N N . LEU A 1 421 ? -0.916 -2.699 -15.319 1.00 82.94 421 LEU A N 1
ATOM 3341 C CA . LEU A 1 421 ? -0.911 -2.604 -13.859 1.00 82.94 421 LEU A CA 1
ATOM 3342 C C . LEU A 1 421 ? -0.865 -1.147 -13.380 1.00 82.94 421 LEU A C 1
ATOM 3344 O O . LEU A 1 421 ? -1.674 -0.770 -12.535 1.00 82.94 421 LEU A O 1
ATOM 3348 N N . ASP A 1 422 ? 0.055 -0.334 -13.902 1.00 76.44 422 ASP A N 1
ATOM 3349 C CA . ASP A 1 422 ? 0.191 1.077 -13.518 1.00 76.44 422 ASP A CA 1
ATOM 3350 C C . ASP A 1 422 ? -1.087 1.878 -13.815 1.00 76.44 422 ASP A C 1
ATOM 3352 O O . ASP A 1 422 ? -1.562 2.623 -12.956 1.00 76.44 422 ASP A O 1
ATOM 3356 N N . ASP A 1 423 ? -1.707 1.662 -14.978 1.00 72.12 423 ASP A N 1
ATOM 3357 C CA . ASP A 1 423 ? -2.981 2.290 -15.339 1.00 72.12 423 ASP A CA 1
ATOM 3358 C C . ASP A 1 423 ? -4.104 1.883 -14.376 1.00 72.12 423 ASP A C 1
ATOM 3360 O O . ASP A 1 423 ? -4.867 2.733 -13.906 1.00 72.12 423 ASP A O 1
ATOM 3364 N N . ALA A 1 424 ? -4.182 0.600 -14.010 1.00 79.06 424 ALA A N 1
ATOM 3365 C CA . ALA A 1 424 ? -5.172 0.112 -13.054 1.00 79.06 424 ALA A CA 1
ATOM 3366 C C . ALA A 1 424 ? -4.967 0.703 -11.646 1.00 79.06 424 ALA A C 1
ATOM 3368 O O . ALA A 1 424 ? -5.946 1.039 -10.965 1.00 79.06 424 ALA A O 1
ATOM 3369 N N . ILE A 1 425 ? -3.709 0.870 -11.218 1.00 85.31 425 ILE A N 1
ATOM 3370 C CA . ILE A 1 425 ? -3.359 1.533 -9.957 1.00 85.31 425 ILE A CA 1
ATOM 3371 C C . ILE A 1 425 ? -3.794 2.995 -10.013 1.00 85.31 425 ILE A C 1
ATOM 3373 O O . ILE A 1 425 ? -4.589 3.413 -9.175 1.00 85.31 425 ILE A O 1
ATOM 3377 N N . GLN A 1 426 ? -3.340 3.763 -11.005 1.00 76.94 426 GLN A N 1
ATOM 3378 C CA . GLN A 1 426 ? -3.652 5.192 -11.118 1.00 76.94 426 GLN A CA 1
ATOM 3379 C C . GLN A 1 426 ? -5.158 5.458 -11.207 1.00 76.94 426 GLN A C 1
ATOM 3381 O O . GLN A 1 426 ? -5.656 6.366 -10.542 1.00 76.94 426 GLN A O 1
ATOM 3386 N N . HIS A 1 427 ? -5.899 4.638 -11.957 1.00 77.31 427 HIS A N 1
ATOM 3387 C CA . HIS A 1 427 ? -7.357 4.735 -12.020 1.00 77.31 427 HIS A CA 1
ATOM 3388 C C . HIS A 1 427 ? -8.007 4.521 -10.646 1.00 77.31 427 HIS A C 1
ATOM 3390 O O . HIS A 1 427 ? -8.883 5.280 -10.230 1.00 77.31 427 HIS A O 1
ATOM 3396 N N . SER A 1 428 ? -7.533 3.521 -9.904 1.00 81.56 428 SER A N 1
ATOM 3397 C CA . SER A 1 428 ? -8.040 3.229 -8.563 1.00 81.56 428 SER A CA 1
ATOM 3398 C C . SER A 1 428 ? -7.663 4.306 -7.544 1.00 81.56 428 SER A C 1
ATOM 3400 O O . SER A 1 428 ? -8.438 4.561 -6.625 1.00 81.56 428 SER A O 1
ATOM 3402 N N . LEU A 1 429 ? -6.507 4.960 -7.703 1.00 81.12 429 LEU A N 1
ATOM 3403 C CA . LEU A 1 429 ? -6.092 6.077 -6.850 1.00 81.12 429 LEU A CA 1
ATOM 3404 C C . LEU A 1 429 ? -6.972 7.306 -7.062 1.00 81.12 429 LEU A C 1
ATOM 3406 O O . LEU A 1 429 ? -7.441 7.881 -6.083 1.00 81.12 429 LEU A O 1
ATOM 3410 N N . ALA A 1 430 ? -7.260 7.657 -8.318 1.00 72.19 430 ALA A N 1
ATOM 3411 C CA . ALA A 1 430 ? -8.127 8.787 -8.650 1.00 72.19 430 ALA A CA 1
ATOM 3412 C C . ALA A 1 430 ? -9.544 8.630 -8.065 1.00 72.19 430 ALA A C 1
ATOM 3414 O O . ALA A 1 430 ? -10.156 9.607 -7.635 1.00 72.19 430 ALA A O 1
ATOM 3415 N N . ALA A 1 431 ? -10.048 7.395 -7.997 1.00 72.81 431 ALA A N 1
ATOM 3416 C CA . ALA A 1 431 ? -11.357 7.083 -7.428 1.00 72.81 431 ALA A CA 1
ATOM 3417 C C . ALA A 1 431 ? -11.378 7.008 -5.885 1.00 72.81 431 ALA A C 1
ATOM 3419 O O . ALA A 1 431 ? -12.456 6.913 -5.296 1.00 72.81 431 ALA A O 1
ATOM 3420 N N . HIS A 1 432 ? -10.223 7.022 -5.207 1.00 79.19 432 HIS A N 1
ATOM 3421 C CA . HIS A 1 432 ? -10.128 6.746 -3.772 1.00 79.19 432 HIS A CA 1
ATOM 3422 C C . HIS A 1 432 ? -9.804 8.004 -2.954 1.00 79.19 432 HIS A C 1
ATOM 3424 O O . HIS A 1 432 ? -8.729 8.581 -3.086 1.00 79.19 432 HIS A O 1
ATOM 3430 N N . GLN A 1 433 ? -10.690 8.377 -2.022 1.00 78.50 433 GLN A N 1
ATOM 3431 C CA . GLN A 1 433 ? -10.604 9.627 -1.246 1.00 78.50 433 GLN A CA 1
ATOM 3432 C C . GLN A 1 433 ? -9.252 9.837 -0.534 1.00 78.50 433 GLN A C 1
ATOM 3434 O O . GLN A 1 433 ? -8.691 10.924 -0.600 1.00 78.50 433 GLN A O 1
ATOM 3439 N N . LEU A 1 434 ? -8.686 8.792 0.086 1.00 78.31 434 LEU A N 1
ATOM 3440 C CA . LEU A 1 434 ? -7.378 8.862 0.768 1.00 78.31 434 LEU A CA 1
ATOM 3441 C C . LEU A 1 434 ? -6.194 9.132 -0.182 1.00 78.31 434 LEU A C 1
ATOM 3443 O O . LEU A 1 434 ? -5.151 9.603 0.261 1.00 78.31 434 LEU A O 1
ATOM 3447 N N . PHE A 1 435 ? -6.324 8.801 -1.470 1.00 83.69 435 PHE A N 1
ATOM 3448 C CA . PHE A 1 435 ? -5.206 8.778 -2.418 1.00 83.69 435 PHE A CA 1
ATOM 3449 C C . PHE A 1 435 ? -5.318 9.806 -3.542 1.00 83.69 435 PHE A C 1
ATOM 3451 O O . PHE A 1 435 ? -4.510 9.786 -4.466 1.00 83.69 435 PHE A O 1
ATOM 3458 N N . GLN A 1 436 ? -6.248 10.755 -3.436 1.00 72.75 436 GLN A N 1
ATOM 3459 C CA . GLN A 1 436 ? -6.387 11.847 -4.405 1.00 72.75 436 GLN A CA 1
ATOM 3460 C C . GLN A 1 436 ? -5.119 12.713 -4.523 1.00 72.75 436 GLN A C 1
ATOM 3462 O O . GLN A 1 436 ? -4.885 13.322 -5.560 1.00 72.75 436 GLN A O 1
ATOM 3467 N N . GLN A 1 437 ? -4.284 12.738 -3.478 1.00 69.31 437 GLN A N 1
ATOM 3468 C CA . GLN A 1 437 ? -3.010 13.469 -3.424 1.00 69.31 437 GLN A CA 1
ATOM 3469 C C . GLN A 1 437 ? -1.785 12.568 -3.673 1.00 69.31 437 GLN A C 1
ATOM 3471 O O . GLN A 1 437 ? -0.662 12.911 -3.295 1.00 69.31 437 GLN A O 1
ATOM 3476 N N . VAL A 1 438 ? -1.991 11.378 -4.247 1.00 77.06 438 VAL A N 1
ATOM 3477 C CA . VAL A 1 438 ? -0.901 10.480 -4.641 1.00 77.06 438 VAL A CA 1
ATOM 3478 C C . VAL A 1 438 ? -0.562 10.709 -6.107 1.00 77.06 438 VAL A C 1
ATOM 3480 O O . VAL A 1 438 ? -1.382 10.460 -6.987 1.00 77.06 438 VAL A O 1
ATOM 3483 N N . ALA A 1 439 ? 0.668 11.141 -6.372 1.00 70.56 439 ALA A N 1
ATOM 3484 C CA . ALA A 1 439 ? 1.181 11.347 -7.724 1.00 70.56 439 ALA A CA 1
ATOM 3485 C C . ALA A 1 439 ? 2.168 10.241 -8.119 1.00 70.56 439 ALA A C 1
ATOM 3487 O O . ALA A 1 439 ? 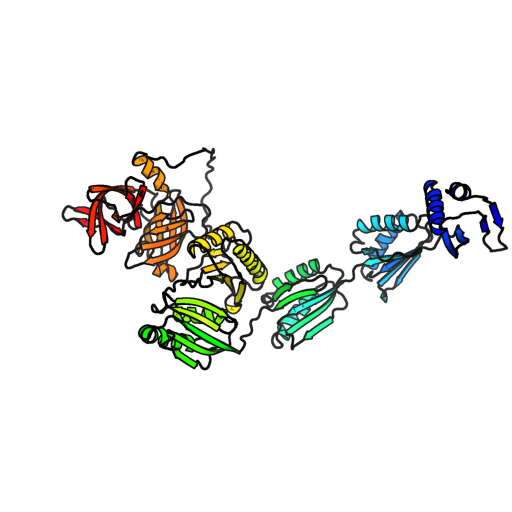2.874 9.691 -7.274 1.00 70.56 439 ALA A O 1
ATOM 3488 N N . LYS A 1 440 ? 2.262 9.929 -9.416 1.00 74.31 440 LYS A N 1
ATOM 3489 C CA . LYS A 1 440 ? 3.303 9.032 -9.934 1.00 74.31 440 LYS A CA 1
ATOM 3490 C C . LYS A 1 440 ? 4.654 9.760 -9.962 1.00 74.31 440 LYS A C 1
ATOM 3492 O O . LYS A 1 440 ? 4.778 10.841 -10.536 1.00 74.31 440 LYS A O 1
ATOM 3497 N N . GLY A 1 441 ? 5.660 9.160 -9.337 1.00 63.38 441 GLY A N 1
ATOM 3498 C CA . GLY A 1 441 ? 7.049 9.605 -9.366 1.00 63.38 441 GLY A CA 1
ATOM 3499 C C . GLY A 1 441 ? 7.796 9.148 -10.628 1.00 63.38 441 GLY A C 1
ATOM 3500 O O . GLY A 1 441 ? 7.232 8.452 -11.469 1.00 63.38 441 GLY A O 1
ATOM 3501 N N . PRO A 1 442 ? 9.074 9.533 -10.786 1.00 58.03 442 PRO A N 1
ATOM 3502 C CA . PRO A 1 442 ? 9.878 9.133 -11.938 1.00 58.03 442 PRO A CA 1
ATOM 3503 C C . PRO A 1 442 ? 10.114 7.618 -11.926 1.00 58.03 442 PRO A C 1
ATOM 3505 O O . PRO A 1 442 ? 10.607 7.090 -10.930 1.00 58.03 442 PRO A O 1
ATOM 3508 N N . ASP A 1 443 ? 9.784 6.929 -13.019 1.00 53.97 443 ASP A N 1
ATOM 3509 C CA . ASP A 1 443 ? 9.988 5.482 -13.127 1.00 53.97 443 ASP A CA 1
ATOM 3510 C C . ASP A 1 443 ? 11.483 5.131 -13.063 1.00 53.97 443 ASP A C 1
ATOM 3512 O O . ASP A 1 443 ? 12.337 5.784 -13.668 1.00 53.97 443 ASP A O 1
ATOM 3516 N N . THR A 1 444 ? 11.811 4.067 -12.332 1.00 56.75 444 THR A N 1
ATOM 3517 C CA . THR A 1 444 ? 13.172 3.521 -12.253 1.00 56.75 444 THR A CA 1
ATOM 3518 C C . THR A 1 444 ? 13.128 2.053 -12.630 1.00 56.75 444 THR A C 1
ATOM 3520 O O . THR A 1 444 ? 12.451 1.312 -11.935 1.00 56.75 444 THR A O 1
ATOM 3523 N N . ALA A 1 445 ? 13.816 1.657 -13.708 1.00 51.28 445 ALA A N 1
ATOM 3524 C CA . ALA A 1 445 ? 13.990 0.284 -14.218 1.00 51.28 445 ALA A CA 1
ATOM 3525 C C . ALA A 1 445 ? 13.355 -0.837 -13.353 1.00 51.28 445 ALA A C 1
ATOM 3527 O O . ALA A 1 445 ? 13.998 -1.381 -12.459 1.00 51.28 445 ALA A O 1
ATOM 3528 N N . GLY A 1 446 ? 12.075 -1.156 -13.600 1.00 56.06 446 GLY A N 1
ATOM 3529 C CA . GLY A 1 446 ? 11.359 -2.261 -12.937 1.00 56.06 446 GLY A CA 1
ATOM 3530 C C . GLY A 1 446 ? 10.722 -1.959 -11.570 1.00 56.06 446 GLY A C 1
ATOM 3531 O O . GLY A 1 446 ? 10.173 -2.863 -10.946 1.00 56.06 446 GLY A O 1
ATOM 3532 N N . ARG A 1 447 ? 10.758 -0.708 -11.097 1.00 71.69 447 ARG A N 1
ATOM 3533 C CA . ARG A 1 447 ? 10.122 -0.243 -9.856 1.00 71.69 447 ARG A CA 1
ATOM 3534 C C . ARG A 1 447 ? 9.170 0.912 -10.137 1.00 71.69 447 ARG A C 1
ATOM 3536 O O . ARG A 1 447 ? 9.571 1.918 -10.725 1.00 71.69 447 ARG A O 1
ATOM 3543 N N . MET A 1 448 ? 7.941 0.790 -9.649 1.00 80.12 448 MET A N 1
ATOM 3544 C CA . MET A 1 448 ? 6.949 1.862 -9.721 1.00 80.12 448 MET A CA 1
ATOM 3545 C C . MET A 1 448 ? 7.123 2.793 -8.526 1.00 80.12 448 MET A C 1
ATOM 3547 O O . MET A 1 448 ? 7.284 2.335 -7.394 1.00 80.12 448 MET A O 1
ATOM 3551 N N . ILE A 1 449 ? 7.093 4.102 -8.757 1.00 80.75 449 ILE A N 1
ATOM 3552 C CA . ILE A 1 449 ? 7.234 5.097 -7.692 1.00 80.75 449 ILE A CA 1
ATOM 3553 C C . ILE A 1 449 ? 5.969 5.943 -7.641 1.00 80.75 449 ILE A C 1
ATOM 3555 O O . ILE A 1 449 ? 5.543 6.493 -8.648 1.00 80.75 449 ILE A O 1
ATOM 3559 N N . TYR A 1 450 ? 5.415 6.100 -6.445 1.00 85.19 450 TYR A N 1
ATOM 3560 C CA . TYR A 1 450 ? 4.335 7.021 -6.124 1.00 85.19 450 TYR A CA 1
ATOM 3561 C C . TYR A 1 450 ? 4.762 7.925 -4.962 1.00 85.19 450 TYR A C 1
ATOM 3563 O O . TYR A 1 450 ? 5.570 7.541 -4.114 1.00 85.19 450 TYR A O 1
ATOM 3571 N N . LEU A 1 451 ? 4.245 9.146 -4.931 1.00 80.75 451 LEU A N 1
ATOM 3572 C CA . LEU A 1 451 ? 4.556 10.181 -3.952 1.00 80.75 451 LEU A CA 1
ATOM 3573 C C . LEU A 1 451 ? 3.259 10.568 -3.240 1.00 80.75 451 LEU A C 1
ATOM 3575 O O . LEU A 1 451 ? 2.312 10.995 -3.893 1.00 80.75 451 LEU A O 1
ATOM 3579 N N . PHE A 1 452 ? 3.212 10.401 -1.921 1.00 83.31 452 PHE A N 1
ATOM 3580 C CA . PHE A 1 452 ? 2.072 10.776 -1.087 1.00 83.31 452 PHE A CA 1
ATOM 3581 C C . PHE A 1 452 ? 2.163 12.256 -0.675 1.00 83.31 452 PHE A C 1
ATOM 3583 O O . PHE A 1 452 ? 3.239 12.721 -0.292 1.00 83.31 452 PHE A O 1
ATOM 3590 N N . GLY A 1 453 ? 1.047 12.989 -0.740 1.00 67.88 453 GLY A N 1
ATOM 3591 C CA . GLY A 1 453 ? 0.931 14.344 -0.189 1.00 67.88 453 GLY A CA 1
ATOM 3592 C C . GLY A 1 453 ? 1.464 15.473 -1.077 1.00 67.88 453 GLY A C 1
ATOM 3593 O O . GLY A 1 453 ? 1.998 16.445 -0.549 1.00 67.88 453 GLY A O 1
ATOM 3594 N N . GLU A 1 454 ? 1.356 15.374 -2.407 1.00 46.47 454 GLU A N 1
ATOM 3595 C CA . GLU A 1 454 ? 1.451 16.585 -3.238 1.00 46.47 454 GLU A CA 1
ATOM 3596 C C . GLU A 1 454 ? 0.082 17.266 -3.312 1.00 46.47 454 GLU A C 1
ATOM 3598 O O . GLU A 1 454 ? -0.896 16.669 -3.767 1.00 46.47 454 GLU A O 1
ATOM 3603 N N . GLU A 1 455 ? 0.020 18.535 -2.894 1.00 32.66 455 GLU A N 1
ATOM 3604 C CA . GLU A 1 455 ? -1.037 19.427 -3.364 1.00 32.66 455 GLU A CA 1
ATOM 3605 C C . GLU A 1 455 ? -0.963 19.466 -4.897 1.00 32.66 455 GLU A C 1
ATOM 3607 O O . GLU A 1 455 ? 0.123 19.690 -5.451 1.00 32.66 455 GLU A O 1
ATOM 3612 N N . PRO A 1 456 ? -2.080 19.269 -5.618 1.00 31.59 456 PRO A N 1
ATOM 3613 C CA . PRO A 1 456 ? -2.096 19.603 -7.029 1.00 31.59 456 PRO A CA 1
ATOM 3614 C C . PRO A 1 456 ? -1.723 21.081 -7.141 1.00 31.59 456 PRO A C 1
ATOM 3616 O O . PRO A 1 456 ? -2.323 21.927 -6.479 1.00 31.59 456 PRO A O 1
ATOM 3619 N N . VAL A 1 457 ? -0.735 21.410 -7.975 1.00 28.09 457 VAL A N 1
ATOM 3620 C CA . VAL A 1 457 ? -0.460 22.804 -8.328 1.00 28.09 457 VAL A CA 1
ATOM 3621 C C . VAL A 1 457 ? -1.658 23.309 -9.132 1.00 28.09 457 VAL A C 1
ATOM 3623 O O . VAL A 1 457 ? -1.687 23.234 -10.359 1.00 28.09 457 VAL A O 1
ATOM 3626 N N . VAL A 1 458 ? -2.675 23.800 -8.427 1.00 27.02 458 VAL A N 1
ATOM 3627 C CA . VAL A 1 458 ? -3.750 24.603 -8.996 1.00 27.02 458 VAL A CA 1
ATOM 3628 C C . VAL A 1 458 ? -3.148 25.977 -9.237 1.00 27.02 458 VAL A C 1
ATOM 3630 O O . VAL A 1 458 ? -3.119 26.837 -8.359 1.00 27.02 458 VAL A O 1
ATOM 3633 N N . VAL A 1 459 ? -2.616 26.189 -10.440 1.00 29.00 459 VAL A N 1
ATOM 3634 C CA . VAL 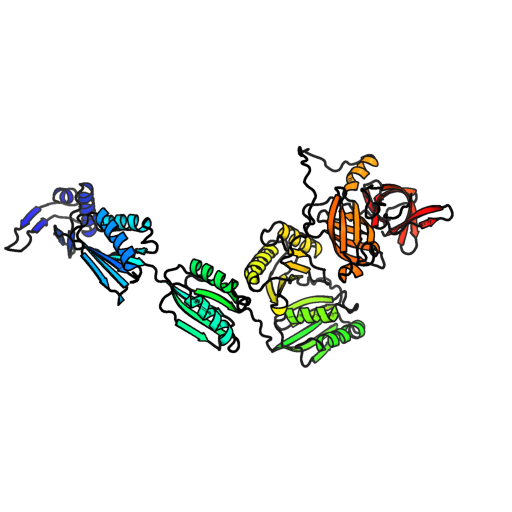A 1 459 ? -2.443 27.558 -10.923 1.00 29.00 459 VAL A CA 1
ATOM 3635 C C . VAL A 1 459 ? -3.853 28.093 -11.137 1.00 29.00 459 VAL A C 1
ATOM 3637 O O . VAL A 1 459 ? -4.601 27.526 -11.930 1.00 29.00 459 VAL A O 1
ATOM 3640 N N . GLN A 1 460 ? -4.211 29.127 -10.374 1.00 26.31 460 GLN A N 1
ATOM 3641 C CA . GLN A 1 460 ? -5.486 29.839 -10.439 1.00 26.31 460 GLN A CA 1
ATOM 3642 C C . GLN A 1 460 ? -5.998 29.937 -11.882 1.00 26.31 460 GLN A C 1
ATOM 3644 O O . GLN A 1 460 ? -5.400 30.607 -12.726 1.00 26.31 460 GLN A O 1
ATOM 3649 N N . SER A 1 461 ? -7.108 29.256 -12.157 1.00 30.80 461 SER A N 1
ATOM 3650 C CA . SER A 1 461 ? -7.902 29.483 -13.354 1.00 30.80 461 SER A CA 1
ATOM 3651 C C . SER A 1 461 ? -8.641 30.808 -13.201 1.00 30.80 461 SER A C 1
ATOM 3653 O O . SER A 1 461 ? -9.310 31.035 -12.190 1.00 30.80 461 SER A O 1
ATOM 3655 N N . ALA A 1 462 ? -8.552 31.652 -14.229 1.00 30.11 462 ALA A N 1
ATOM 3656 C CA . ALA A 1 462 ? -9.580 32.647 -14.493 1.00 30.11 462 ALA A CA 1
ATOM 3657 C C . ALA A 1 462 ? -10.962 31.961 -14.529 1.00 30.11 462 ALA A C 1
ATOM 3659 O O . ALA A 1 462 ? -11.066 30.787 -14.886 1.00 30.11 462 ALA A O 1
ATOM 3660 N N . GLU A 1 463 ? -11.978 32.694 -14.083 1.00 25.86 463 GLU A N 1
ATOM 3661 C CA . GLU A 1 463 ? -13.335 32.244 -13.754 1.00 25.86 463 GLU A CA 1
ATOM 3662 C C . GLU A 1 463 ? -14.004 31.308 -14.784 1.00 25.86 463 GLU A C 1
ATOM 3664 O O . GLU A 1 463 ? -13.753 31.411 -15.988 1.00 25.86 463 GLU A O 1
ATOM 3669 N N . PRO A 1 464 ? -14.911 30.415 -14.336 1.00 26.00 464 PRO A N 1
ATOM 3670 C CA . PRO A 1 464 ? -15.603 29.491 -15.219 1.00 26.00 464 PRO A CA 1
ATOM 3671 C C . PRO A 1 464 ? -16.672 30.222 -16.039 1.00 26.00 464 PRO A C 1
ATOM 3673 O O . PRO A 1 464 ? -17.604 30.811 -15.492 1.00 26.00 464 PRO A O 1
ATOM 3676 N N . ALA A 1 465 ? -16.591 30.117 -17.365 1.00 27.08 465 ALA A N 1
ATOM 3677 C CA . ALA A 1 465 ? -17.741 30.362 -18.223 1.00 27.08 465 ALA A CA 1
ATOM 3678 C C . ALA A 1 465 ? -18.669 29.139 -18.157 1.00 27.08 465 ALA A C 1
ATOM 3680 O O . ALA A 1 465 ? -18.279 28.021 -18.495 1.00 27.08 465 ALA A O 1
ATOM 3681 N N . VAL A 1 466 ? -19.899 29.359 -17.695 1.00 28.47 466 VAL A N 1
ATOM 3682 C CA . VAL A 1 466 ? -20.980 28.371 -17.696 1.00 28.47 466 VAL A CA 1
ATOM 3683 C C . VAL A 1 466 ? -21.278 27.973 -19.142 1.00 28.47 466 VAL A C 1
ATOM 3685 O O . VAL A 1 466 ? -21.753 28.793 -19.923 1.00 28.47 466 VAL A O 1
ATOM 3688 N N . VAL A 1 467 ? -21.034 26.709 -19.488 1.00 28.39 467 VAL A N 1
ATOM 3689 C CA . VAL A 1 467 ? -21.583 26.086 -20.696 1.00 28.39 467 VAL A CA 1
ATOM 3690 C C . VAL A 1 467 ? -22.528 24.988 -20.239 1.00 28.39 467 VAL A C 1
ATOM 3692 O O . VAL A 1 467 ? -22.120 23.952 -19.720 1.00 28.39 467 VAL A O 1
ATOM 3695 N N . THR A 1 468 ? -23.817 25.258 -20.397 1.00 25.41 468 THR A N 1
ATOM 3696 C CA . THR A 1 468 ? -24.894 24.276 -20.316 1.00 25.41 468 THR A CA 1
ATOM 3697 C C . THR A 1 468 ? -24.695 23.239 -21.416 1.00 25.41 468 THR A C 1
ATOM 3699 O O . THR A 1 468 ? -24.807 23.564 -22.597 1.00 25.41 468 THR A O 1
ATOM 3702 N N . ALA A 1 469 ? -24.381 22.005 -21.030 1.00 26.52 469 ALA A N 1
ATOM 3703 C CA . ALA A 1 469 ? -24.436 20.855 -21.917 1.00 26.52 469 ALA A CA 1
ATOM 3704 C C . ALA A 1 469 ? -25.878 20.331 -21.976 1.00 26.52 469 ALA A C 1
ATOM 3706 O O . ALA A 1 469 ? -26.453 19.997 -20.939 1.00 26.52 469 ALA A O 1
ATOM 3707 N N . GLU A 1 470 ? -26.438 20.227 -23.179 1.00 27.25 470 GLU A N 1
ATOM 3708 C CA . GLU A 1 470 ? -27.465 19.224 -23.463 1.00 27.25 470 GLU A CA 1
ATOM 3709 C C . GLU A 1 470 ? -26.766 17.927 -23.911 1.00 27.25 470 GLU A C 1
ATOM 3711 O O . GLU A 1 470 ? -25.727 17.997 -24.578 1.00 27.25 470 GLU A O 1
ATOM 3716 N N . PRO A 1 471 ? -27.270 16.744 -23.521 1.00 31.33 471 PRO A N 1
ATOM 3717 C CA . PRO A 1 471 ? -26.674 15.476 -23.907 1.00 31.33 471 PRO A CA 1
ATOM 3718 C C . PRO A 1 471 ? -27.144 15.100 -25.313 1.00 31.33 471 PRO A C 1
ATOM 3720 O O . PRO A 1 471 ? -28.347 14.980 -25.536 1.00 31.33 471 PRO A O 1
ATOM 3723 N N . ASP A 1 472 ? -26.209 14.867 -26.235 1.00 28.80 472 ASP A N 1
ATOM 3724 C CA . ASP A 1 472 ? -26.524 14.175 -27.485 1.00 28.80 472 ASP A CA 1
ATOM 3725 C C . ASP A 1 472 ? -26.017 12.729 -27.421 1.00 28.80 472 ASP A C 1
ATOM 3727 O O . ASP A 1 472 ? -24.845 12.449 -27.142 1.00 28.80 472 ASP A O 1
ATOM 3731 N N . GLU A 1 473 ? -26.963 11.814 -27.606 1.00 34.97 473 GLU A N 1
ATOM 3732 C CA . GLU A 1 473 ? -26.782 10.372 -27.675 1.00 34.97 473 GLU A CA 1
ATOM 3733 C C . GLU A 1 473 ? -26.150 9.980 -29.019 1.00 34.97 473 GLU A C 1
ATOM 3735 O O . GLU A 1 473 ? -26.485 10.509 -30.070 1.00 34.97 473 GLU A O 1
ATOM 3740 N N . SER A 1 474 ? -25.320 8.932 -28.989 1.00 39.47 474 SER A N 1
ATOM 3741 C CA . SER A 1 474 ? -24.897 8.140 -30.155 1.00 39.47 474 SER A CA 1
ATOM 3742 C C . SER A 1 474 ? -23.986 8.822 -31.192 1.00 39.47 474 SER A C 1
ATOM 3744 O O . SER A 1 474 ? -24.441 9.415 -32.165 1.00 39.47 474 SER A O 1
ATOM 3746 N N . ALA A 1 475 ? -22.691 8.491 -31.149 1.00 30.77 475 ALA A N 1
ATOM 3747 C CA . ALA A 1 475 ? -21.890 8.411 -32.373 1.00 30.77 475 ALA A CA 1
ATOM 3748 C C . ALA A 1 475 ? -20.792 7.344 -32.258 1.00 30.77 475 ALA A C 1
ATOM 3750 O O . ALA A 1 475 ? -19.706 7.571 -31.723 1.00 30.77 475 ALA A O 1
ATOM 3751 N N . ALA A 1 476 ? -21.077 6.163 -32.807 1.00 35.06 476 ALA A N 1
ATOM 3752 C CA . ALA A 1 476 ? -20.036 5.283 -33.318 1.00 35.06 476 ALA A CA 1
ATOM 3753 C C . ALA A 1 476 ? -19.201 6.048 -34.366 1.00 35.06 476 ALA A C 1
ATOM 3755 O O . ALA A 1 476 ? -19.754 6.814 -35.154 1.00 35.06 476 ALA A O 1
ATOM 3756 N N . LEU A 1 477 ? -17.879 5.842 -34.375 1.00 37.84 477 LEU A N 1
ATOM 3757 C CA . LEU A 1 477 ? -16.970 6.442 -35.360 1.00 37.84 477 LEU A CA 1
ATOM 3758 C C . LEU A 1 477 ? -17.486 6.173 -36.790 1.00 37.84 477 LEU A C 1
ATOM 3760 O O . LEU A 1 477 ? -17.622 5.001 -37.158 1.00 37.84 477 LEU A O 1
ATOM 3764 N N . PRO A 1 478 ? -17.766 7.206 -37.606 1.00 37.91 478 PRO A N 1
ATOM 3765 C CA . PRO A 1 478 ? -18.279 6.999 -38.949 1.00 37.91 478 PRO A CA 1
ATOM 3766 C C . PRO A 1 478 ? -17.190 6.414 -39.850 1.00 37.91 478 PRO A C 1
ATOM 3768 O O . PRO A 1 478 ? -16.129 6.999 -40.072 1.00 37.91 478 PRO A O 1
ATOM 3771 N N . SER A 1 479 ? -17.476 5.245 -40.414 1.00 45.28 479 SER A N 1
ATOM 3772 C CA . SER A 1 479 ? -16.777 4.732 -41.584 1.00 45.28 479 SER A CA 1
ATOM 3773 C C . SER A 1 479 ? -17.143 5.594 -42.802 1.00 45.28 479 SER A C 1
ATOM 3775 O O . SER A 1 479 ? -18.313 5.647 -43.174 1.00 45.28 479 SER A O 1
ATOM 3777 N N . SER A 1 480 ? -16.135 6.212 -43.433 1.00 47.84 480 SER A N 1
ATOM 3778 C CA . SER A 1 480 ? -16.176 7.033 -44.667 1.00 47.84 480 SER A CA 1
ATOM 3779 C C . SER A 1 480 ? -16.645 8.499 -44.558 1.00 47.84 480 SER A C 1
ATOM 3781 O O . SER A 1 480 ? -17.489 8.951 -45.324 1.00 47.84 480 SER A O 1
ATOM 3783 N N . GLY A 1 481 ? -16.046 9.273 -43.647 1.00 55.44 481 GLY A N 1
ATOM 3784 C CA . GLY A 1 481 ? -16.132 10.742 -43.665 1.00 55.44 481 GLY A CA 1
ATOM 3785 C C . GLY A 1 481 ? -15.209 11.391 -44.706 1.00 55.44 481 GLY A C 1
ATOM 3786 O O . GLY A 1 481 ? -14.232 10.788 -45.161 1.00 55.44 481 GLY A O 1
ATOM 3787 N N . SER A 1 482 ? -15.510 12.636 -45.078 1.00 80.88 482 SER A N 1
ATOM 3788 C CA . SER A 1 482 ? -14.595 13.474 -45.857 1.00 80.88 482 SER A CA 1
ATOM 3789 C C . SER A 1 482 ? -13.325 13.779 -45.041 1.00 80.88 482 SER A C 1
ATOM 3791 O O . SER A 1 482 ? -13.320 13.646 -43.817 1.00 80.88 482 SER A O 1
ATOM 3793 N N . LEU A 1 483 ? -12.221 14.186 -45.684 1.00 82.00 483 LEU A N 1
ATOM 3794 C CA . LEU A 1 483 ? -10.994 14.546 -44.954 1.00 82.00 483 LEU A CA 1
ATOM 3795 C C . LEU A 1 483 ? -11.236 15.607 -43.850 1.00 82.00 483 LEU A C 1
ATOM 3797 O O . LEU A 1 483 ? -10.690 15.426 -42.765 1.00 82.00 483 LEU A O 1
ATOM 3801 N N . PRO A 1 484 ? -12.067 16.651 -44.056 1.00 84.62 484 PRO A N 1
ATOM 3802 C CA . PRO A 1 484 ? -12.472 17.565 -42.985 1.00 84.62 484 PRO A CA 1
ATOM 3803 C C . PRO A 1 484 ? -13.104 16.889 -41.760 1.00 84.62 484 PRO A C 1
ATOM 3805 O O . PRO A 1 484 ? -12.740 17.227 -40.637 1.00 84.62 484 PRO A O 1
ATOM 3808 N N . ASP A 1 485 ? -13.994 15.912 -41.954 1.00 86.06 485 ASP A N 1
ATOM 3809 C CA . ASP A 1 485 ? -14.650 15.204 -40.843 1.00 86.06 485 ASP A CA 1
ATOM 3810 C C . ASP A 1 485 ? -13.643 14.358 -40.057 1.00 86.06 485 ASP A C 1
ATOM 3812 O O . ASP A 1 485 ? -13.663 14.306 -38.826 1.00 86.06 485 ASP A O 1
ATOM 3816 N N . LEU A 1 486 ? -12.722 13.716 -40.783 1.00 87.81 486 LEU A N 1
ATOM 3817 C CA . LEU A 1 486 ? -11.656 12.920 -40.188 1.00 87.81 486 LEU A CA 1
ATOM 3818 C C . LEU A 1 486 ? -10.692 13.792 -39.376 1.00 87.81 486 LEU A C 1
ATOM 3820 O O . LEU A 1 486 ? -10.321 13.429 -38.261 1.00 87.81 486 LEU A O 1
ATOM 3824 N N . VAL A 1 487 ? -10.317 14.952 -39.918 1.00 88.94 487 VAL A N 1
ATOM 3825 C CA . VAL A 1 487 ? -9.510 15.953 -39.214 1.00 88.94 487 VAL A CA 1
ATOM 3826 C C . VAL A 1 487 ? -10.227 16.410 -37.949 1.00 88.94 487 VAL A C 1
ATOM 3828 O O . VAL A 1 487 ? -9.637 16.326 -36.879 1.00 88.94 487 VAL A O 1
ATOM 3831 N N . ALA A 1 488 ? -11.499 16.812 -38.035 1.00 86.88 488 ALA A N 1
ATOM 3832 C CA . ALA A 1 488 ? -12.267 17.283 -36.882 1.00 86.88 488 ALA A CA 1
ATOM 3833 C C . ALA A 1 488 ? -12.361 16.229 -35.762 1.00 86.88 488 ALA A C 1
ATOM 3835 O O . ALA A 1 488 ? -12.287 16.559 -34.577 1.00 86.88 488 ALA A O 1
ATOM 3836 N N . ALA A 1 489 ? -12.474 14.945 -36.117 1.00 88.00 489 ALA A N 1
ATOM 3837 C CA . ALA A 1 489 ? -12.486 13.857 -35.144 1.00 88.00 489 ALA A CA 1
ATOM 3838 C C . ALA A 1 489 ? -11.131 13.677 -34.432 1.00 88.00 489 ALA A C 1
ATOM 3840 O O . ALA A 1 489 ? -11.100 13.428 -33.220 1.00 88.00 489 ALA A O 1
ATOM 3841 N N . LEU A 1 490 ? -10.030 13.808 -35.179 1.00 92.19 490 LEU A N 1
ATOM 3842 C CA . LEU A 1 490 ? -8.663 13.574 -34.708 1.00 92.19 490 LEU A CA 1
ATOM 3843 C C . LEU A 1 490 ? -8.027 14.795 -34.040 1.00 92.19 490 LEU A C 1
ATOM 3845 O O . LEU A 1 490 ? -7.072 14.636 -33.287 1.00 92.19 490 LEU A O 1
ATOM 3849 N N . ASP A 1 49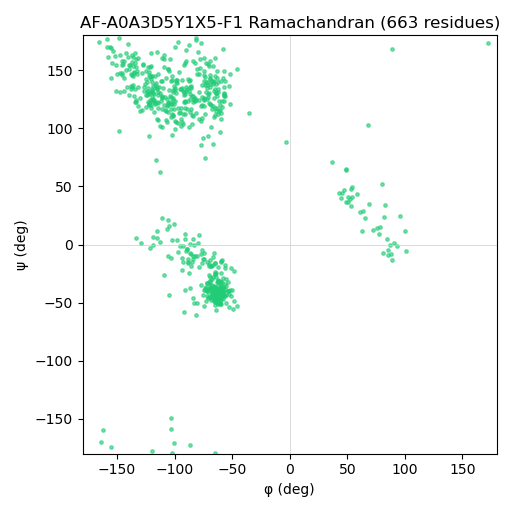1 ? -8.555 15.993 -34.264 1.00 88.31 491 ASP A N 1
ATOM 3850 C CA . ASP A 1 491 ? -7.945 17.245 -33.818 1.00 88.31 491 ASP A CA 1
ATOM 3851 C C . ASP A 1 491 ? -7.707 17.275 -32.298 1.00 88.31 491 ASP A C 1
ATOM 3853 O O . ASP A 1 491 ? -6.612 17.553 -31.824 1.00 88.31 491 ASP A O 1
ATOM 3857 N N . GLN A 1 492 ? -8.695 16.835 -31.514 1.00 89.31 492 GLN A N 1
ATOM 3858 C CA . GLN A 1 492 ? -8.612 16.763 -30.046 1.00 89.31 492 GLN A CA 1
ATOM 3859 C C . GLN A 1 492 ? -7.591 15.743 -29.501 1.00 89.31 492 GLN A C 1
ATOM 3861 O O . GLN A 1 492 ? -7.341 15.714 -28.297 1.00 89.31 492 GLN A O 1
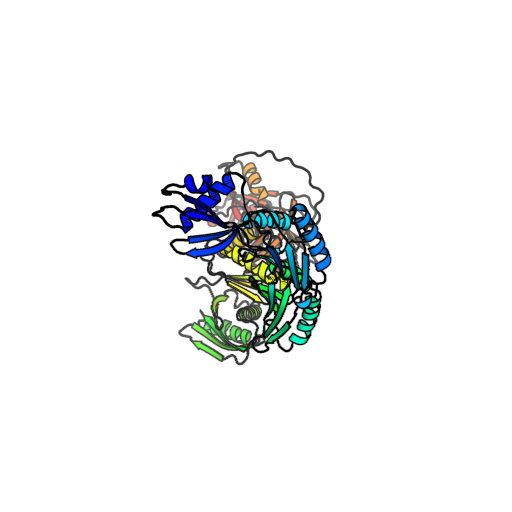ATOM 3866 N N . THR A 1 493 ? -7.048 14.875 -30.360 1.00 93.25 493 THR A N 1
ATOM 3867 C CA . THR A 1 493 ? -6.034 13.877 -29.980 1.00 93.25 493 THR A CA 1
ATOM 3868 C C . THR A 1 493 ? -4.617 14.454 -30.008 1.00 93.25 493 THR A C 1
ATOM 3870 O O . THR A 1 493 ? -3.701 13.855 -29.441 1.00 93.25 493 THR A O 1
ATOM 3873 N N . VAL A 1 494 ? -4.436 15.614 -30.647 1.00 93.06 494 VAL A N 1
ATOM 3874 C CA . VAL A 1 494 ? -3.156 16.309 -30.800 1.00 93.06 494 VAL A CA 1
ATOM 3875 C C . VAL A 1 494 ? -3.039 17.414 -29.754 1.00 93.06 494 VAL A C 1
ATOM 3877 O O . VAL A 1 494 ? -4.012 18.079 -29.396 1.00 93.06 494 VAL A O 1
ATOM 3880 N N . ILE A 1 495 ? -1.832 17.579 -29.221 1.00 91.69 495 ILE A N 1
ATOM 3881 C CA . ILE A 1 495 ? -1.522 18.524 -28.153 1.00 91.69 495 ILE A CA 1
ATOM 3882 C C . ILE A 1 495 ? -0.258 19.322 -28.465 1.00 91.69 495 ILE A C 1
ATOM 3884 O O . ILE A 1 495 ? 0.615 18.890 -29.221 1.00 91.69 495 ILE A O 1
ATOM 3888 N N . LEU A 1 496 ? -0.119 20.460 -27.793 1.00 90.38 496 LEU A N 1
ATOM 3889 C CA . LEU A 1 496 ? 1.137 21.195 -27.737 1.00 90.38 496 LEU A CA 1
ATOM 3890 C C . LEU A 1 496 ? 1.946 20.738 -26.523 1.00 90.38 496 LEU A C 1
ATOM 3892 O O . LEU A 1 496 ? 1.469 20.818 -25.390 1.00 90.38 496 LEU A O 1
ATOM 3896 N N . VAL A 1 497 ? 3.174 20.288 -26.754 1.00 91.12 497 VAL A N 1
ATOM 3897 C CA . VAL A 1 497 ? 4.145 19.996 -25.698 1.00 91.12 497 VAL A CA 1
ATOM 3898 C C . VAL A 1 497 ? 4.965 21.255 -25.457 1.00 91.12 497 VAL A C 1
ATOM 3900 O O . VAL A 1 497 ? 5.589 21.785 -26.372 1.00 91.12 497 VAL A O 1
ATOM 3903 N N . LEU A 1 498 ? 4.953 21.740 -24.222 1.00 88.94 498 LEU A N 1
ATOM 3904 C CA . LEU A 1 498 ? 5.641 22.948 -23.780 1.00 88.94 498 LEU A CA 1
ATOM 3905 C C . LEU A 1 498 ? 6.734 22.566 -22.792 1.00 88.94 498 LEU A C 1
ATOM 3907 O O . LEU A 1 498 ? 6.443 21.890 -21.807 1.00 88.94 498 LEU A O 1
ATOM 3911 N N . GLY A 1 499 ? 7.960 23.029 -23.018 1.00 88.88 499 GLY A N 1
ATOM 3912 C CA . GLY A 1 499 ? 9.073 22.831 -22.100 1.00 88.88 499 GLY A CA 1
ATOM 3913 C C . GLY A 1 499 ? 9.730 24.130 -21.652 1.00 88.88 499 GLY A C 1
ATOM 3914 O O . GLY A 1 499 ? 9.897 25.066 -22.434 1.00 88.88 499 GLY A O 1
ATOM 3915 N N . GLN A 1 500 ? 10.089 24.194 -20.370 1.00 86.31 500 GLN A N 1
ATOM 3916 C CA . GLN A 1 500 ? 10.755 25.348 -19.770 1.00 86.31 500 GLN A CA 1
ATOM 3917 C C . GLN A 1 500 ? 11.873 24.910 -18.825 1.00 86.31 500 GLN A C 1
ATOM 3919 O O . GLN A 1 500 ? 11.660 24.060 -17.960 1.00 86.31 500 GLN A O 1
ATOM 3924 N N . SER A 1 501 ? 13.030 25.551 -18.950 1.00 85.38 501 SER A N 1
ATOM 3925 C CA . SER A 1 501 ? 14.133 25.541 -17.985 1.00 85.38 501 SER A CA 1
ATOM 3926 C C . SER A 1 501 ? 14.414 26.971 -17.496 1.00 85.38 501 SER A C 1
ATOM 3928 O O . SER A 1 501 ? 13.700 27.907 -17.865 1.00 85.38 501 SER A O 1
ATOM 3930 N N . GLU A 1 502 ? 15.430 27.151 -16.647 1.00 79.31 502 GLU A N 1
ATOM 3931 C CA . GLU A 1 502 ? 15.862 28.486 -16.197 1.00 79.31 502 GLU A CA 1
ATOM 3932 C C . GLU A 1 502 ? 16.321 29.375 -17.367 1.00 79.31 502 GLU A C 1
ATOM 3934 O O . GLU A 1 502 ? 15.990 30.558 -17.398 1.00 79.31 502 GLU A O 1
ATOM 3939 N N . ASP A 1 503 ? 16.989 28.789 -18.366 1.00 80.44 503 ASP A N 1
ATOM 3940 C CA . ASP A 1 503 ? 17.643 29.529 -19.454 1.00 80.44 503 ASP A CA 1
ATOM 3941 C C . ASP A 1 503 ? 16.902 29.465 -20.802 1.00 80.44 503 ASP A C 1
ATOM 3943 O O . ASP A 1 503 ? 17.279 30.159 -21.748 1.00 80.44 503 ASP A O 1
ATOM 3947 N N . ALA A 1 504 ? 15.871 28.620 -20.940 1.00 80.81 504 ALA A N 1
ATOM 3948 C CA . ALA A 1 504 ? 15.221 28.385 -22.229 1.00 80.81 504 ALA A CA 1
ATOM 3949 C C . ALA A 1 504 ? 13.738 27.997 -22.131 1.00 80.81 504 ALA A C 1
ATOM 3951 O O . ALA A 1 504 ? 13.271 27.397 -21.161 1.00 80.81 504 ALA A O 1
ATOM 3952 N N . ARG A 1 505 ? 13.003 28.294 -23.207 1.00 85.19 505 ARG A N 1
ATOM 3953 C CA . ARG A 1 505 ? 11.654 27.786 -23.487 1.00 85.19 505 ARG A CA 1
ATOM 3954 C C . ARG A 1 505 ? 11.646 27.142 -24.864 1.00 85.19 505 ARG A C 1
ATOM 3956 O O . ARG A 1 505 ? 12.221 27.691 -25.801 1.00 85.19 505 ARG A O 1
ATOM 3963 N N . TRP A 1 506 ? 10.977 26.006 -24.987 1.00 85.75 506 TRP A N 1
ATOM 3964 C CA . TRP A 1 506 ? 10.798 25.304 -26.253 1.00 85.75 506 TRP A CA 1
ATOM 3965 C C . TRP A 1 506 ? 9.401 24.697 -26.327 1.00 85.75 506 TRP A C 1
ATOM 3967 O O . TRP A 1 506 ? 8.680 24.606 -25.331 1.00 85.75 506 TRP A O 1
ATOM 3977 N N . HIS A 1 507 ? 9.006 24.310 -27.531 1.00 87.75 507 HIS A N 1
ATOM 3978 C CA . HIS A 1 507 ? 7.727 23.668 -27.772 1.00 87.75 507 HIS A CA 1
ATOM 3979 C C . HIS A 1 507 ? 7.839 22.670 -28.923 1.00 87.75 507 HIS A C 1
ATOM 3981 O O . HIS A 1 507 ? 8.774 22.717 -29.723 1.00 87.75 507 HIS A O 1
ATOM 3987 N N . GLY A 1 508 ? 6.859 21.783 -28.999 1.00 88.81 508 GLY A N 1
ATOM 3988 C CA . GLY A 1 508 ? 6.646 20.872 -30.111 1.00 88.81 508 GLY A CA 1
ATOM 3989 C C . GLY A 1 508 ? 5.239 20.298 -30.051 1.00 88.81 508 GLY A C 1
ATOM 3990 O O . GLY A 1 508 ? 4.407 20.726 -29.250 1.00 88.81 508 GLY A O 1
ATOM 3991 N N . THR A 1 509 ? 4.973 19.305 -30.878 1.00 91.62 509 THR A N 1
ATOM 3992 C CA . THR A 1 509 ? 3.680 18.629 -30.920 1.00 91.62 509 THR A CA 1
ATOM 3993 C C . THR A 1 509 ? 3.779 17.259 -30.252 1.00 91.62 509 THR A C 1
ATOM 3995 O O . THR A 1 509 ? 4.826 16.615 -30.260 1.00 91.62 509 THR A O 1
ATOM 3998 N N . GLY A 1 510 ? 2.687 16.800 -29.657 1.00 93.69 510 GLY A N 1
ATOM 3999 C CA . GLY A 1 510 ? 2.515 15.411 -29.250 1.00 93.69 510 GLY A CA 1
ATOM 4000 C C . GLY A 1 510 ? 1.088 14.958 -29.518 1.00 93.69 510 GLY A C 1
ATOM 4001 O O . GLY A 1 510 ? 0.231 15.761 -29.883 1.00 93.69 510 GLY A O 1
ATOM 4002 N N . PHE A 1 511 ? 0.814 13.675 -29.336 1.00 95.56 511 PHE A N 1
ATOM 4003 C CA . PHE A 1 511 ? -0.531 13.138 -29.520 1.00 95.56 511 PHE A CA 1
ATOM 4004 C C . PHE A 1 511 ? -0.813 11.974 -28.579 1.00 95.56 511 PHE A C 1
ATOM 4006 O O . PHE A 1 511 ? 0.091 11.211 -28.233 1.00 95.56 511 PHE A O 1
ATOM 4013 N N . PHE A 1 512 ? -2.072 11.840 -28.166 1.00 95.50 512 PHE A N 1
ATOM 4014 C CA . PHE A 1 512 ? -2.502 10.789 -27.254 1.00 95.50 512 PHE A CA 1
ATOM 4015 C C . PHE A 1 512 ? -2.517 9.425 -27.941 1.00 95.50 512 PHE A C 1
ATOM 4017 O O . PHE A 1 512 ? -3.202 9.235 -28.944 1.00 95.50 512 PHE A O 1
ATOM 4024 N N . VAL A 1 513 ? -1.807 8.458 -27.362 1.00 94.00 513 VAL A N 1
ATOM 4025 C CA . VAL A 1 513 ? -1.800 7.049 -27.796 1.00 94.00 513 VAL A CA 1
ATOM 4026 C C . VAL A 1 513 ? -2.646 6.150 -26.895 1.00 94.00 513 VAL A C 1
ATOM 4028 O O . VAL A 1 513 ? -2.951 5.024 -27.272 1.00 94.00 513 VAL A O 1
ATOM 4031 N N . THR A 1 514 ? -3.069 6.657 -25.733 1.00 88.50 514 THR A N 1
ATOM 4032 C CA . THR A 1 514 ? -4.078 6.017 -24.881 1.00 88.50 514 THR A CA 1
ATOM 4033 C C . THR A 1 514 ? -5.049 7.045 -24.308 1.00 88.50 514 THR A C 1
ATOM 4035 O O . THR A 1 514 ? -4.700 8.212 -24.097 1.00 88.50 514 THR A O 1
ATOM 4038 N N . ASP A 1 515 ? -6.257 6.592 -23.978 1.00 86.88 515 ASP A N 1
ATOM 4039 C CA . ASP A 1 515 ? -7.274 7.437 -23.346 1.00 86.88 515 ASP A CA 1
ATOM 4040 C C . ASP A 1 515 ? -6.917 7.798 -21.887 1.00 86.88 515 ASP A C 1
ATOM 4042 O O . ASP A 1 515 ? -7.440 8.764 -21.330 1.00 86.88 515 ASP A O 1
ATOM 4046 N N . SER A 1 516 ? -5.974 7.066 -21.275 1.00 79.44 516 SER A N 1
ATOM 4047 C CA . SER A 1 516 ? -5.390 7.359 -19.955 1.00 79.44 516 SER A CA 1
ATOM 4048 C C . SER A 1 516 ? -4.371 8.511 -19.979 1.00 79.44 516 SER A C 1
ATOM 4050 O O . SER A 1 516 ? -3.904 8.952 -18.923 1.00 79.44 516 SER A O 1
ATOM 4052 N N . GLY A 1 517 ? -4.043 9.049 -21.160 1.00 87.31 517 GLY A N 1
ATOM 4053 C CA . GLY A 1 517 ? -3.218 10.248 -21.312 1.00 87.31 517 GLY A CA 1
ATOM 4054 C C . GLY A 1 517 ? -1.733 9.980 -21.565 1.00 87.31 517 GLY A C 1
ATOM 4055 O O . GLY A 1 517 ? -0.907 10.839 -21.239 1.00 87.31 517 GLY A O 1
ATOM 4056 N N . TYR A 1 518 ? -1.376 8.809 -22.104 1.00 91.25 518 TYR A N 1
ATOM 4057 C CA . TYR A 1 518 ? -0.048 8.595 -22.685 1.00 91.25 518 TYR A CA 1
ATOM 4058 C C . TYR A 1 518 ? 0.075 9.349 -24.001 1.00 91.25 518 TYR A C 1
ATOM 4060 O O . TYR A 1 518 ? -0.840 9.330 -24.825 1.00 91.25 518 TYR A O 1
ATOM 4068 N N . ILE A 1 519 ? 1.217 9.996 -24.197 1.00 95.12 519 ILE A N 1
ATOM 4069 C CA . ILE A 1 519 ? 1.489 10.884 -25.322 1.00 95.12 519 ILE A CA 1
ATOM 4070 C C . ILE A 1 519 ? 2.777 10.441 -26.001 1.00 95.12 519 ILE A C 1
ATOM 4072 O O . ILE A 1 519 ? 3.792 10.261 -25.328 1.00 95.12 519 ILE A O 1
ATOM 4076 N N . LEU A 1 520 ? 2.761 10.330 -27.326 1.00 95.75 520 LEU A N 1
ATOM 4077 C CA . LEU A 1 520 ? 3.979 10.168 -28.114 1.00 95.75 520 LEU A CA 1
ATOM 4078 C C . LEU A 1 520 ? 4.425 11.525 -28.678 1.00 95.75 520 LEU A C 1
ATOM 4080 O O . LEU A 1 520 ? 3.600 12.341 -29.093 1.00 95.75 520 LEU A O 1
ATOM 4084 N N . THR A 1 521 ? 5.732 11.772 -28.658 1.00 94.75 521 THR A N 1
ATOM 4085 C CA . THR A 1 521 ? 6.394 12.940 -29.263 1.00 94.75 521 THR A CA 1
ATOM 4086 C C . THR A 1 521 ? 7.854 12.589 -29.584 1.00 94.75 521 THR A C 1
ATOM 4088 O O . THR A 1 521 ? 8.261 11.436 -29.419 1.00 94.75 521 THR A O 1
ATOM 4091 N N . ASN A 1 522 ? 8.666 13.552 -30.026 1.00 92.44 522 ASN A N 1
ATOM 4092 C CA . ASN A 1 522 ? 10.099 13.330 -30.199 1.00 92.44 522 ASN A CA 1
ATOM 4093 C C . ASN A 1 522 ? 10.893 13.443 -28.892 1.00 92.44 522 ASN A C 1
ATOM 4095 O O . ASN A 1 522 ? 10.562 14.229 -27.998 1.00 92.44 522 ASN A O 1
ATOM 4099 N N . ALA A 1 523 ? 12.010 12.718 -28.814 1.00 89.31 523 ALA A N 1
ATOM 4100 C CA . ALA A 1 523 ? 12.925 12.777 -27.675 1.00 89.31 523 ALA A CA 1
ATOM 4101 C C . ALA A 1 523 ? 13.512 14.179 -27.478 1.00 89.31 523 ALA A C 1
ATOM 4103 O O . ALA A 1 523 ? 13.596 14.668 -26.346 1.00 89.31 523 ALA A O 1
ATOM 4104 N N . HIS A 1 524 ? 13.863 14.862 -28.571 1.00 89.00 524 HIS A N 1
ATOM 4105 C CA . HIS A 1 524 ? 14.373 16.229 -28.497 1.00 89.00 524 HIS A CA 1
ATOM 4106 C C . HIS A 1 524 ? 13.314 17.245 -28.037 1.00 89.00 524 HIS A C 1
ATOM 4108 O O . HIS A 1 524 ? 13.671 18.218 -27.378 1.00 89.00 524 HIS A O 1
ATOM 4114 N N . VAL A 1 525 ? 12.023 17.016 -28.318 1.00 89.75 525 VAL A N 1
ATOM 4115 C CA . VAL A 1 525 ? 10.919 17.856 -27.809 1.00 89.75 525 VAL A CA 1
ATOM 4116 C C . VAL A 1 525 ? 10.739 17.641 -26.309 1.00 89.75 525 VAL A C 1
ATOM 4118 O O . VAL A 1 525 ? 10.558 18.593 -25.554 1.00 89.75 525 VAL A O 1
ATOM 4121 N N . ALA A 1 526 ? 10.833 16.395 -25.847 1.00 88.69 526 ALA A N 1
ATOM 4122 C CA . ALA A 1 526 ? 10.741 16.080 -24.427 1.00 88.69 526 ALA A CA 1
ATOM 4123 C C . ALA A 1 526 ? 11.962 16.559 -23.621 1.00 88.69 526 ALA A C 1
ATOM 4125 O O . ALA A 1 526 ? 11.853 16.768 -22.415 1.00 88.69 526 ALA A O 1
ATOM 4126 N N . MET A 1 527 ? 13.134 16.693 -24.257 1.00 81.00 527 MET A N 1
ATOM 4127 C CA . MET A 1 527 ? 14.420 16.948 -23.591 1.00 81.00 527 MET A CA 1
ATOM 4128 C C . MET A 1 527 ? 14.597 16.084 -22.327 1.00 81.00 527 MET A C 1
ATOM 4130 O O . MET A 1 527 ? 15.010 16.574 -21.276 1.00 81.00 527 MET A O 1
ATOM 4134 N N . GLY A 1 528 ? 14.250 14.791 -22.416 1.00 60.41 528 GLY A N 1
ATOM 4135 C CA . GLY A 1 528 ? 13.918 13.962 -21.248 1.00 60.41 528 GLY A CA 1
ATOM 4136 C C . GLY A 1 528 ? 14.963 13.933 -20.127 1.00 60.41 528 GLY A C 1
ATOM 4137 O O . GLY A 1 528 ? 14.610 13.914 -18.951 1.00 60.41 528 GLY A O 1
ATOM 4138 N N . HIS A 1 529 ? 16.246 14.044 -20.475 1.00 56.62 529 HIS A N 1
ATOM 4139 C CA . HIS A 1 529 ? 17.351 14.129 -19.519 1.00 56.62 529 HIS A CA 1
ATOM 4140 C C . HIS A 1 529 ? 17.291 15.375 -18.615 1.00 56.62 529 HIS A C 1
ATOM 4142 O O . HIS A 1 529 ? 17.538 15.264 -17.417 1.00 56.62 529 HIS A O 1
ATOM 4148 N N . LEU A 1 530 ? 16.912 16.549 -19.136 1.00 69.19 530 LEU A N 1
ATOM 4149 C CA . LEU A 1 530 ? 16.788 17.768 -18.325 1.00 69.19 530 LEU A CA 1
ATOM 4150 C C . LEU A 1 530 ? 15.614 17.680 -17.347 1.00 69.19 530 LEU A C 1
ATOM 4152 O O . LEU A 1 530 ? 15.701 18.189 -16.230 1.00 69.19 530 LEU A O 1
ATOM 4156 N N . VAL A 1 531 ? 14.529 17.021 -17.755 1.00 61.75 531 VAL A N 1
ATOM 4157 C CA . VAL A 1 531 ? 13.330 16.837 -16.927 1.00 61.75 531 VAL A CA 1
ATOM 4158 C C . VAL A 1 531 ? 13.614 15.856 -15.792 1.00 61.75 531 VAL A C 1
ATOM 4160 O O . VAL A 1 531 ? 13.324 16.147 -14.634 1.00 61.75 531 VAL A O 1
ATOM 4163 N N . HIS A 1 532 ? 14.259 14.723 -16.090 1.00 55.94 532 HIS A N 1
ATOM 4164 C CA . HIS A 1 532 ? 14.651 13.736 -15.076 1.00 55.94 532 HIS A CA 1
ATOM 4165 C C . HIS A 1 532 ? 15.676 14.274 -14.069 1.00 55.94 532 HIS A C 1
ATOM 4167 O O . HIS A 1 532 ? 15.689 13.842 -12.918 1.00 55.94 532 HIS A O 1
ATOM 4173 N N . GLU A 1 533 ? 16.508 15.236 -14.471 1.00 64.19 533 GLU A N 1
ATOM 4174 C CA . GLU A 1 533 ? 17.445 15.940 -13.586 1.00 64.19 533 GLU A CA 1
ATOM 4175 C C . GLU A 1 533 ? 16.807 17.111 -12.813 1.00 64.19 533 GLU A C 1
ATOM 4177 O O . GLU A 1 533 ? 17.497 17.772 -12.038 1.00 64.19 533 GLU A O 1
ATOM 4182 N N . GLY A 1 534 ? 15.509 17.378 -13.007 1.00 66.81 534 GLY A N 1
ATOM 4183 C CA . GLY A 1 534 ? 14.783 18.469 -12.347 1.00 66.81 534 GLY A CA 1
ATOM 4184 C C . GLY A 1 534 ? 15.140 19.871 -12.855 1.00 66.81 534 GLY A C 1
ATOM 4185 O O . GLY A 1 534 ? 14.771 20.859 -12.226 1.00 66.81 534 GLY A O 1
ATOM 4186 N N . LYS A 1 535 ? 15.851 19.969 -13.983 1.00 71.44 535 LYS A N 1
ATOM 4187 C CA . LYS A 1 535 ? 16.294 21.228 -14.610 1.00 71.44 535 LYS A CA 1
ATOM 4188 C C . LYS A 1 535 ? 15.268 21.807 -15.585 1.00 71.44 535 LYS A C 1
ATOM 4190 O O . LYS A 1 535 ? 15.411 22.941 -16.034 1.00 71.44 535 LYS A O 1
ATOM 4195 N N . ALA A 1 536 ? 14.262 21.015 -15.941 1.00 79.88 536 ALA A N 1
ATOM 4196 C CA . ALA A 1 536 ? 13.224 21.367 -16.893 1.00 79.88 536 ALA A CA 1
ATOM 4197 C C . ALA A 1 536 ? 11.853 20.866 -16.437 1.00 79.88 536 ALA A C 1
ATOM 4199 O O . ALA A 1 536 ? 11.741 19.830 -15.783 1.00 79.88 536 ALA A O 1
ATOM 4200 N N . LYS A 1 537 ? 10.806 21.583 -16.837 1.00 84.50 537 LYS A N 1
ATOM 4201 C CA . LYS A 1 537 ? 9.405 21.200 -16.650 1.00 84.50 537 LYS A CA 1
ATOM 4202 C C . LYS A 1 537 ? 8.723 21.063 -18.006 1.00 84.50 537 LYS A C 1
ATOM 4204 O O . LYS A 1 537 ? 9.029 21.830 -18.918 1.00 84.50 537 LYS A O 1
ATOM 4209 N N . LEU A 1 538 ? 7.800 20.106 -18.110 1.00 90.19 538 LEU A N 1
ATOM 4210 C CA . LEU A 1 538 ? 6.994 19.864 -19.303 1.00 90.19 538 LEU A CA 1
ATOM 4211 C C . LEU A 1 538 ? 5.502 19.986 -19.001 1.00 90.19 538 LEU A C 1
ATOM 4213 O O . LEU A 1 538 ? 5.031 19.539 -17.952 1.00 90.19 538 LEU A O 1
ATOM 4217 N N . TRP A 1 539 ? 4.758 20.510 -19.969 1.00 91.06 539 TRP A N 1
ATOM 4218 C CA . TRP A 1 539 ? 3.302 20.553 -19.944 1.00 91.06 539 TRP A CA 1
ATOM 4219 C C . TRP A 1 539 ? 2.709 20.157 -21.293 1.00 91.06 539 TRP A C 1
ATOM 4221 O O . TRP A 1 539 ? 3.249 20.496 -22.342 1.00 91.06 539 TRP A O 1
ATOM 4231 N N . ALA A 1 540 ? 1.562 19.489 -21.257 1.00 90.81 540 ALA A N 1
ATOM 4232 C CA . ALA A 1 540 ? 0.665 19.338 -22.390 1.00 90.81 540 ALA A CA 1
ATOM 4233 C C . ALA A 1 540 ? -0.354 20.469 -22.352 1.00 90.81 540 ALA A C 1
ATOM 4235 O O . ALA A 1 540 ? -1.013 20.649 -21.331 1.00 90.81 540 ALA A O 1
ATOM 4236 N N . LYS A 1 541 ? -0.525 21.193 -23.454 1.00 88.12 541 LYS A N 1
ATOM 4237 C CA . LYS A 1 541 ? -1.667 22.083 -23.669 1.00 88.12 541 LYS A CA 1
ATOM 4238 C C . LYS A 1 541 ? -2.614 21.419 -24.670 1.00 88.12 541 LYS A C 1
ATOM 4240 O O . LYS A 1 541 ? -2.229 21.197 -25.819 1.00 88.12 541 LYS A O 1
ATOM 4245 N N . THR A 1 542 ? -3.812 21.060 -24.217 1.00 88.00 542 THR A N 1
ATOM 4246 C CA . THR A 1 542 ? -4.859 20.433 -25.041 1.00 88.00 542 THR A CA 1
ATOM 4247 C C . THR A 1 542 ? -5.604 21.468 -25.887 1.00 88.00 542 THR A C 1
ATOM 4249 O O . THR A 1 542 ? -5.502 22.669 -25.635 1.00 88.00 542 THR A O 1
ATOM 4252 N N . LEU A 1 543 ? -6.363 21.001 -26.889 1.00 82.62 543 LEU A N 1
ATOM 4253 C CA . LEU A 1 543 ? -7.141 21.845 -27.811 1.00 82.62 543 LEU A CA 1
ATOM 4254 C C . LEU A 1 543 ? -8.112 22.798 -27.093 1.00 82.62 543 LEU A C 1
ATOM 4256 O O . LEU A 1 543 ? -8.280 23.941 -27.502 1.00 82.62 543 LEU A O 1
ATOM 4260 N N . ASP A 1 544 ? -8.701 22.359 -25.983 1.00 82.38 544 ASP A N 1
ATOM 4261 C CA . ASP A 1 544 ? -9.581 23.175 -25.137 1.00 82.38 544 ASP A CA 1
ATOM 4262 C C . ASP A 1 544 ? -8.824 24.144 -24.202 1.00 82.38 544 ASP A C 1
ATOM 4264 O O . ASP A 1 544 ? -9.423 24.780 -23.340 1.00 82.38 544 ASP A O 1
ATOM 4268 N N . GLY A 1 545 ? -7.504 24.265 -24.362 1.00 80.31 545 GLY A N 1
ATOM 4269 C CA . GLY A 1 545 ? -6.661 25.237 -23.671 1.00 80.31 545 GLY A CA 1
ATOM 4270 C C . GLY A 1 545 ? -6.118 24.789 -22.313 1.00 80.31 545 GLY A C 1
ATOM 4271 O O . GLY A 1 545 ? -5.244 25.476 -21.773 1.00 80.31 545 GLY A O 1
ATOM 4272 N N . HIS A 1 546 ? -6.563 23.648 -21.775 1.00 83.88 546 HIS A N 1
ATOM 4273 C CA . HIS A 1 546 ? -6.085 23.148 -20.484 1.00 83.88 546 HIS A CA 1
ATOM 4274 C C . HIS A 1 546 ? -4.606 22.770 -20.536 1.00 83.88 546 HIS A C 1
ATOM 4276 O O . HIS A 1 546 ? -4.124 22.197 -21.513 1.00 83.88 546 HIS A O 1
ATOM 4282 N N . ARG A 1 547 ? -3.884 23.078 -19.453 1.00 86.62 547 ARG A N 1
ATOM 4283 C CA . ARG A 1 547 ? -2.475 22.716 -19.278 1.00 86.62 547 ARG A CA 1
ATOM 4284 C C . ARG A 1 547 ? -2.339 21.613 -18.239 1.00 86.62 547 ARG A C 1
ATOM 4286 O O . ARG A 1 547 ? -2.779 21.779 -17.106 1.00 86.62 547 ARG A O 1
ATOM 4293 N N . TYR A 1 548 ? -1.667 20.533 -18.610 1.00 86.50 548 TYR A N 1
ATOM 4294 C CA . TYR A 1 548 ? -1.409 19.386 -17.748 1.00 86.50 548 TYR A CA 1
ATOM 4295 C C . TYR A 1 548 ? 0.096 19.182 -17.582 1.00 86.50 548 TYR A C 1
ATOM 4297 O O . TYR A 1 548 ? 0.803 19.176 -18.589 1.00 86.50 548 TYR A O 1
ATOM 4305 N N . PRO A 1 549 ? 0.614 18.999 -16.358 1.00 85.62 549 PRO A N 1
ATOM 4306 C CA . PRO A 1 549 ? 2.008 18.618 -16.173 1.00 85.62 549 PRO A CA 1
ATOM 4307 C C . PRO A 1 549 ? 2.283 17.242 -16.795 1.00 85.62 549 PRO A C 1
ATOM 4309 O O . PRO A 1 549 ? 1.434 16.345 -16.749 1.00 85.62 549 PRO A O 1
ATOM 4312 N N . LEU A 1 550 ? 3.471 17.083 -17.382 1.00 86.75 550 LEU A N 1
ATOM 4313 C CA . LEU A 1 550 ? 3.902 15.848 -18.035 1.00 86.75 550 LEU A CA 1
ATOM 4314 C C . LEU A 1 550 ? 5.101 15.218 -17.331 1.00 86.75 550 LEU A C 1
ATOM 4316 O O . LEU A 1 550 ? 6.075 15.899 -17.013 1.00 86.75 550 LEU A O 1
ATOM 4320 N N . ASN A 1 551 ? 5.062 13.892 -17.214 1.00 82.88 551 ASN A N 1
ATOM 4321 C CA . ASN A 1 551 ? 6.221 13.073 -16.882 1.00 82.88 551 ASN A CA 1
ATOM 4322 C C . ASN A 1 551 ? 6.774 12.400 -18.142 1.00 82.88 551 ASN A C 1
ATOM 4324 O O . ASN A 1 551 ? 6.016 11.925 -18.989 1.00 82.88 551 ASN A O 1
ATOM 4328 N N . VAL A 1 552 ? 8.101 12.312 -18.236 1.00 83.50 552 VAL A N 1
ATOM 4329 C CA . VAL A 1 552 ? 8.787 11.523 -19.267 1.00 83.50 552 VAL A CA 1
ATOM 4330 C C . VAL A 1 552 ? 8.879 10.081 -18.775 1.00 83.50 552 VAL A C 1
ATOM 4332 O O . VAL A 1 552 ? 9.608 9.808 -17.821 1.00 83.50 552 VAL A O 1
ATOM 4335 N N . ILE A 1 553 ? 8.145 9.172 -19.418 1.00 80.94 553 ILE A N 1
ATOM 4336 C CA . ILE A 1 553 ? 8.117 7.742 -19.073 1.00 80.94 553 ILE A CA 1
ATOM 4337 C C . ILE A 1 553 ? 9.333 7.034 -19.664 1.00 80.94 553 ILE A C 1
ATOM 4339 O O . ILE A 1 553 ? 10.063 6.337 -18.965 1.00 80.94 553 ILE A O 1
ATOM 4343 N N . LYS A 1 554 ? 9.576 7.243 -20.960 1.00 81.31 554 LYS A N 1
ATOM 4344 C CA . LYS A 1 554 ? 10.736 6.701 -21.669 1.00 81.31 554 LYS A CA 1
ATOM 4345 C C . LYS A 1 554 ? 11.128 7.642 -22.797 1.00 81.31 554 LYS A C 1
ATOM 4347 O O . LYS A 1 554 ? 10.272 8.278 -23.401 1.00 81.31 554 LYS A O 1
ATOM 4352 N N . SER A 1 555 ? 12.421 7.711 -23.077 1.00 81.31 555 SER A N 1
ATOM 4353 C CA . SER A 1 555 ? 12.969 8.447 -24.211 1.00 81.31 555 SER A CA 1
ATOM 4354 C C . SER A 1 555 ? 14.002 7.567 -24.893 1.00 81.31 555 SER A C 1
ATOM 4356 O O . SER A 1 555 ? 14.844 6.973 -24.220 1.00 81.31 555 SER A O 1
ATOM 4358 N N . ASP A 1 556 ? 13.934 7.496 -26.211 1.00 81.25 556 ASP A N 1
ATOM 4359 C CA . ASP A 1 556 ? 14.919 6.870 -27.075 1.00 81.25 556 ASP A CA 1
ATOM 4360 C C . ASP A 1 556 ? 15.527 7.968 -27.947 1.00 81.25 556 ASP A C 1
ATOM 4362 O O . ASP A 1 556 ? 14.863 8.529 -28.816 1.00 81.25 556 ASP A O 1
ATOM 4366 N N . ASN A 1 557 ? 16.780 8.324 -27.667 1.00 80.75 557 ASN A N 1
ATOM 4367 C CA . ASN A 1 557 ? 17.471 9.375 -28.409 1.00 80.75 557 ASN A CA 1
ATOM 4368 C C . ASN A 1 557 ? 17.994 8.886 -29.767 1.00 80.75 557 ASN A C 1
ATOM 4370 O O . ASN A 1 557 ? 18.287 9.723 -30.614 1.00 80.75 557 ASN A O 1
ATOM 4374 N N . GLU A 1 558 ? 18.148 7.573 -29.970 1.00 80.44 558 GLU A N 1
ATOM 4375 C CA . GLU A 1 558 ? 18.591 7.017 -31.255 1.00 80.44 558 GLU A CA 1
ATOM 4376 C C . GLU A 1 558 ? 17.445 7.064 -32.261 1.00 80.44 558 GLU A C 1
ATOM 4378 O O . GLU A 1 558 ? 17.629 7.501 -33.394 1.00 80.44 558 GLU A O 1
ATOM 4383 N N . GLN A 1 559 ? 16.248 6.688 -31.807 1.00 80.56 559 GLN A N 1
ATOM 4384 C CA . GLN A 1 559 ? 15.016 6.782 -32.587 1.00 80.56 559 GLN A CA 1
ATOM 4385 C C . GLN A 1 559 ? 14.334 8.145 -32.462 1.00 80.56 559 GLN A C 1
ATOM 4387 O O . GLN A 1 559 ? 13.277 8.320 -33.028 1.00 80.56 559 GLN A O 1
ATOM 4392 N N . ASP A 1 560 ? 14.871 9.100 -31.704 1.00 87.94 560 ASP A N 1
ATOM 4393 C CA . ASP A 1 560 ? 14.254 10.407 -31.433 1.00 87.94 560 ASP A CA 1
ATOM 4394 C C . ASP A 1 560 ? 12.752 10.345 -31.063 1.00 87.94 560 ASP A C 1
ATOM 4396 O O . ASP A 1 560 ? 11.943 11.152 -31.522 1.00 87.94 560 ASP A O 1
ATOM 4400 N N . LEU A 1 561 ? 12.366 9.399 -30.200 1.00 90.88 561 LEU A N 1
ATOM 4401 C CA . LEU A 1 561 ? 11.001 9.243 -29.681 1.00 90.88 561 LEU A CA 1
ATOM 4402 C C . LEU A 1 561 ? 10.970 9.363 -28.161 1.00 90.88 561 LEU A C 1
ATOM 4404 O O . LEU A 1 561 ? 11.832 8.840 -27.457 1.00 90.88 561 LEU A O 1
ATOM 4408 N N . ALA A 1 562 ? 9.925 9.994 -27.638 1.00 91.06 562 ALA A N 1
ATOM 4409 C CA . ALA A 1 562 ? 9.628 10.009 -26.216 1.00 91.06 562 ALA A CA 1
ATOM 4410 C C . ALA A 1 562 ? 8.164 9.673 -25.951 1.00 91.06 562 ALA A C 1
ATOM 4412 O O . ALA A 1 562 ? 7.250 10.201 -26.585 1.00 91.06 562 ALA A O 1
ATOM 4413 N N . LEU A 1 563 ? 7.971 8.813 -24.956 1.00 92.38 563 LEU A N 1
ATOM 4414 C CA . LEU A 1 563 ? 6.682 8.507 -24.365 1.00 92.38 563 LEU A CA 1
ATOM 4415 C C . LEU A 1 563 ? 6.515 9.360 -23.105 1.00 92.38 563 LEU A C 1
ATOM 4417 O O . LEU A 1 563 ? 7.277 9.231 -22.141 1.00 92.38 563 LEU A O 1
ATOM 4421 N N . LEU A 1 564 ? 5.512 10.229 -23.123 1.00 93.00 564 LEU A N 1
ATOM 4422 C CA . LEU A 1 564 ? 5.133 11.116 -22.030 1.00 93.00 564 LEU A CA 1
ATOM 4423 C C . LEU A 1 564 ? 3.805 10.667 -21.414 1.00 93.00 564 LEU A C 1
ATOM 4425 O O . LEU A 1 564 ? 3.045 9.912 -22.021 1.00 93.00 564 LEU A O 1
ATOM 4429 N N . LYS A 1 565 ? 3.503 11.157 -20.212 1.00 90.56 565 LYS A N 1
ATOM 4430 C CA . LYS A 1 565 ? 2.242 10.881 -19.517 1.00 90.56 565 LYS A CA 1
ATOM 4431 C C . LYS A 1 565 ? 1.732 12.116 -18.791 1.00 90.56 565 LYS A C 1
ATOM 4433 O O . LYS A 1 565 ? 2.500 12.768 -18.083 1.00 90.56 565 LYS A O 1
ATOM 4438 N N . ILE A 1 566 ? 0.434 12.391 -18.920 1.00 85.50 566 ILE A N 1
ATOM 4439 C CA . ILE A 1 566 ? -0.259 13.369 -18.072 1.00 85.50 566 ILE A CA 1
ATOM 4440 C C . ILE A 1 566 ? -0.236 12.914 -16.613 1.00 85.50 566 ILE A C 1
ATOM 4442 O O . ILE A 1 566 ? -0.653 11.794 -16.293 1.00 85.50 566 ILE A O 1
ATOM 4446 N N . VAL A 1 567 ? 0.217 13.816 -15.743 1.00 77.81 567 VAL A N 1
ATOM 4447 C CA . VAL A 1 567 ? 0.157 13.673 -14.287 1.00 77.81 567 VAL A CA 1
ATOM 4448 C C . VAL A 1 567 ? -1.274 13.951 -13.820 1.00 77.81 567 VAL A C 1
ATOM 4450 O O . VAL A 1 567 ? -1.836 14.994 -14.147 1.00 77.81 567 VAL A O 1
ATOM 4453 N N . SER A 1 568 ? -1.852 13.015 -13.061 1.00 70.56 568 SER A N 1
ATOM 4454 C CA . SER A 1 568 ? -3.189 13.115 -12.448 1.00 70.56 568 SER A CA 1
ATOM 4455 C C . SER A 1 568 ? -4.294 13.555 -13.425 1.00 70.56 568 SER A C 1
ATOM 4457 O O . SER A 1 568 ? -4.860 14.641 -13.280 1.00 70.56 568 SER A O 1
ATOM 4459 N N . PRO A 1 569 ? -4.610 12.740 -14.449 1.00 71.81 569 PRO A N 1
ATOM 4460 C CA . PRO A 1 569 ? -5.615 13.099 -15.440 1.00 71.81 569 PRO A CA 1
ATOM 4461 C C . PRO A 1 569 ? -7.001 13.238 -14.788 1.00 71.81 569 PRO A C 1
ATOM 4463 O O . PRO A 1 569 ? -7.556 12.272 -14.274 1.00 71.81 569 PRO A O 1
ATOM 4466 N N . ALA A 1 570 ? -7.580 14.441 -14.836 1.00 68.19 570 ALA A N 1
ATOM 4467 C CA . ALA A 1 570 ? -8.922 14.718 -14.308 1.00 68.19 570 ALA A CA 1
ATOM 4468 C C . ALA A 1 570 ? -10.062 14.163 -15.193 1.00 68.19 570 ALA A C 1
ATOM 4470 O O . ALA A 1 570 ? -11.230 14.239 -14.822 1.00 68.19 570 ALA A O 1
ATOM 4471 N N . ARG A 1 571 ? -9.730 13.640 -16.382 1.00 79.81 571 ARG A N 1
ATOM 4472 C CA . ARG A 1 571 ? -10.651 13.041 -17.357 1.00 79.81 571 ARG A CA 1
ATOM 4473 C C . ARG A 1 571 ? -9.919 12.053 -18.267 1.00 79.81 571 ARG A C 1
ATOM 4475 O O . ARG A 1 571 ? -8.691 12.037 -18.298 1.00 79.81 571 ARG A O 1
ATOM 4482 N N . GLN A 1 572 ? -10.680 11.295 -19.053 1.00 82.88 572 GLN A N 1
ATOM 4483 C CA . GLN A 1 572 ? -10.144 10.540 -20.187 1.00 82.88 572 GLN A CA 1
ATOM 4484 C C . GLN A 1 572 ? -9.902 11.454 -21.396 1.00 82.88 572 GLN A C 1
ATOM 4486 O O . GLN A 1 572 ? -10.577 12.472 -21.572 1.00 82.88 572 GLN A O 1
ATOM 4491 N N . PHE A 1 573 ? -8.941 11.070 -22.230 1.00 88.31 573 PHE A N 1
ATOM 4492 C CA . PHE A 1 573 ? -8.605 11.729 -23.491 1.00 88.31 573 PHE A CA 1
ATOM 4493 C C . PHE A 1 573 ? -9.030 10.848 -24.660 1.00 88.31 573 PHE A C 1
ATOM 4495 O O . PHE A 1 573 ? -9.209 9.650 -24.486 1.00 88.31 573 PHE A O 1
ATOM 4502 N N . LYS A 1 574 ? -9.191 11.417 -25.857 1.00 90.44 574 LYS A N 1
ATOM 4503 C CA . LYS A 1 574 ? -9.314 10.590 -27.061 1.00 90.44 574 LYS A CA 1
ATOM 4504 C C . LYS A 1 574 ? -7.926 10.284 -27.592 1.00 90.44 574 LYS A C 1
ATOM 4506 O O . LYS A 1 574 ? -7.134 11.206 -27.788 1.00 90.44 574 LYS A O 1
ATOM 4511 N N . SER A 1 575 ? -7.661 9.013 -27.854 1.00 92.12 575 SER A N 1
ATOM 4512 C CA . SER A 1 575 ? -6.408 8.557 -28.444 1.00 92.12 575 SER A CA 1
ATOM 4513 C C . SER A 1 575 ? -6.521 8.186 -29.918 1.00 92.12 575 SER A C 1
ATOM 4515 O O . SER A 1 575 ? -7.601 7.930 -30.458 1.00 92.12 575 SER A O 1
ATOM 4517 N N . VAL A 1 576 ? -5.369 8.174 -30.583 1.00 93.12 576 VAL A N 1
ATOM 4518 C CA . VAL A 1 576 ? -5.229 7.712 -31.964 1.00 93.12 576 VAL A CA 1
ATOM 4519 C C . VAL A 1 576 ? -4.895 6.227 -32.017 1.00 93.12 576 VAL A C 1
ATOM 4521 O O . VAL A 1 576 ? -4.278 5.666 -31.113 1.00 93.12 576 VAL A O 1
ATOM 4524 N N . LYS A 1 577 ? -5.225 5.592 -33.142 1.00 91.31 577 LYS A N 1
ATOM 4525 C CA . LYS A 1 577 ? -4.750 4.242 -33.455 1.00 91.31 577 LYS A CA 1
ATOM 4526 C C . LYS A 1 577 ? -3.430 4.312 -34.211 1.00 91.31 577 LYS A C 1
ATOM 4528 O O . LYS A 1 577 ? -3.316 5.069 -35.176 1.00 91.31 577 LYS A O 1
ATOM 4533 N N . ILE A 1 578 ? -2.475 3.471 -33.828 1.00 89.25 578 ILE A N 1
ATOM 4534 C CA . ILE A 1 578 ? -1.233 3.278 -34.580 1.00 89.25 578 ILE A CA 1
ATOM 4535 C C . ILE A 1 578 ? -1.491 2.285 -35.717 1.00 89.25 578 ILE A C 1
ATOM 4537 O O . ILE A 1 578 ? -2.042 1.204 -35.511 1.00 89.25 578 ILE A O 1
ATOM 4541 N N . GLY A 1 579 ? -1.156 2.692 -36.935 1.00 87.19 579 GLY A N 1
ATOM 4542 C CA . GLY A 1 579 ? -1.276 1.909 -38.156 1.00 87.19 579 GLY A CA 1
ATOM 4543 C C . GLY A 1 579 ? 0.038 1.235 -38.542 1.00 87.19 579 GLY A C 1
ATOM 4544 O O . GLY A 1 579 ? 1.083 1.458 -37.942 1.00 87.19 579 GLY A O 1
ATOM 4545 N N . ASN A 1 580 ? -0.011 0.409 -39.587 1.00 83.88 580 ASN A N 1
ATOM 4546 C CA . ASN A 1 580 ? 1.168 -0.286 -40.090 1.00 83.88 580 ASN A CA 1
ATOM 4547 C C . ASN A 1 580 ? 1.842 0.518 -41.215 1.00 83.88 580 ASN A C 1
ATOM 4549 O O . ASN A 1 580 ? 1.381 0.523 -42.359 1.00 83.88 580 ASN A O 1
ATOM 4553 N N . SER A 1 581 ? 2.954 1.166 -40.887 1.00 83.62 581 SER A N 1
ATOM 4554 C CA . SER A 1 581 ? 3.760 1.981 -41.801 1.00 83.62 581 SER A CA 1
ATOM 4555 C C . SER A 1 581 ? 4.414 1.170 -42.934 1.00 83.62 581 SER A C 1
ATOM 4557 O O . SER A 1 581 ? 4.573 1.688 -44.040 1.00 83.62 581 SER A O 1
ATOM 4559 N N . SER A 1 582 ? 4.663 -0.136 -42.746 1.00 82.12 582 SER A N 1
ATOM 4560 C CA . SER A 1 582 ? 5.215 -1.020 -43.795 1.00 82.12 582 SER A CA 1
ATOM 4561 C C . SER A 1 582 ? 4.289 -1.218 -45.005 1.00 82.12 582 SER A C 1
ATOM 4563 O O . SER A 1 582 ? 4.729 -1.669 -46.063 1.00 82.12 582 SER A O 1
ATOM 4565 N N . GLN A 1 583 ? 3.004 -0.875 -44.872 1.00 85.00 583 GLN A N 1
ATOM 4566 C CA . GLN A 1 583 ? 2.016 -0.983 -45.949 1.00 85.00 583 GLN A CA 1
ATOM 4567 C C . GLN A 1 583 ? 1.918 0.280 -46.816 1.00 85.00 583 GLN A C 1
ATOM 4569 O O . GLN A 1 583 ? 1.168 0.287 -47.798 1.00 85.00 583 GLN A O 1
ATOM 4574 N N . LEU A 1 584 ? 2.653 1.343 -46.475 1.00 85.94 584 LEU A N 1
ATOM 4575 C CA . LEU A 1 584 ? 2.640 2.591 -47.230 1.00 85.94 584 LEU A CA 1
ATOM 4576 C C . LEU A 1 584 ? 3.213 2.413 -48.640 1.00 85.94 584 LEU A C 1
ATOM 4578 O O . LEU A 1 584 ? 4.168 1.671 -48.870 1.00 85.94 584 LEU A O 1
ATOM 4582 N N . ARG A 1 585 ? 2.646 3.146 -49.604 1.00 88.38 585 ARG A N 1
ATOM 4583 C CA . ARG A 1 585 ? 3.144 3.198 -50.988 1.00 88.38 585 ARG A CA 1
ATOM 4584 C C . ARG A 1 585 ? 3.519 4.619 -51.376 1.00 88.38 585 ARG A C 1
ATOM 4586 O O . ARG A 1 585 ? 2.830 5.564 -51.008 1.00 88.38 585 ARG A O 1
ATOM 4593 N N . LYS A 1 586 ? 4.571 4.775 -52.187 1.00 88.12 586 LYS A N 1
ATOM 4594 C CA . LYS A 1 586 ? 4.905 6.072 -52.802 1.00 88.12 586 LYS A CA 1
ATOM 4595 C C . LYS A 1 586 ? 3.687 6.646 -53.536 1.00 88.12 586 LYS A C 1
ATOM 4597 O O . LYS A 1 586 ? 2.988 5.913 -54.231 1.00 88.12 586 LYS A O 1
ATOM 4602 N N . GLY A 1 587 ? 3.444 7.942 -53.369 1.00 83.38 587 GLY A N 1
ATOM 4603 C CA . GLY A 1 587 ? 2.279 8.645 -53.910 1.00 83.38 587 GLY A CA 1
ATOM 4604 C C . GLY A 1 587 ? 0.994 8.497 -53.089 1.00 83.38 587 GLY A C 1
ATOM 4605 O O . GLY A 1 587 ? 0.021 9.183 -53.389 1.00 83.38 587 GLY A O 1
ATOM 4606 N N . GLN A 1 588 ? 0.965 7.652 -52.049 1.00 90.88 588 GLN A N 1
ATOM 4607 C CA . GLN A 1 588 ? -0.193 7.553 -51.160 1.00 90.88 588 GLN A CA 1
ATOM 4608 C C . GLN A 1 588 ? -0.393 8.869 -50.405 1.00 90.88 588 GLN A C 1
ATOM 4610 O O . GLN A 1 588 ? 0.561 9.435 -49.869 1.00 90.88 588 GLN A O 1
ATOM 4615 N N . GLN A 1 589 ? -1.639 9.340 -50.366 1.00 90.31 589 GLN A N 1
ATOM 4616 C CA . GLN A 1 589 ? -2.004 10.544 -49.636 1.00 90.31 589 GLN A CA 1
ATOM 4617 C C . GLN A 1 589 ? -1.901 10.311 -48.127 1.00 90.31 589 GLN A C 1
ATOM 4619 O O . GLN A 1 589 ? -2.372 9.301 -47.598 1.00 90.31 589 GLN A O 1
ATOM 4624 N N . VAL A 1 590 ? -1.309 11.286 -47.453 1.00 92.31 590 VAL A N 1
ATOM 4625 C CA . VAL A 1 590 ? -1.200 11.372 -45.999 1.00 92.31 590 VAL A CA 1
ATOM 4626 C C . VAL A 1 590 ? -1.517 12.795 -45.564 1.00 92.31 590 VAL A C 1
ATOM 4628 O O . VAL A 1 590 ? -1.456 13.732 -46.365 1.00 92.31 590 VAL A O 1
ATOM 4631 N N . PHE A 1 591 ? -1.843 12.968 -44.294 1.00 91.25 591 PHE A N 1
ATOM 4632 C CA . PHE A 1 591 ? -1.968 14.291 -43.706 1.00 91.25 591 PHE A CA 1
ATOM 4633 C C . PHE A 1 591 ? -1.371 14.308 -42.309 1.00 91.25 591 PHE A C 1
ATOM 4635 O O . PHE A 1 591 ? -1.274 13.285 -41.638 1.00 91.25 591 PHE A O 1
ATOM 4642 N N . ASN A 1 592 ? -0.951 15.482 -41.882 1.00 90.19 592 ASN A N 1
ATOM 4643 C CA . ASN A 1 592 ? -0.415 15.734 -40.566 1.00 90.19 592 ASN A CA 1
ATOM 4644 C C . ASN A 1 592 ? -1.303 16.762 -39.870 1.00 90.19 592 ASN A C 1
ATOM 4646 O O . ASN A 1 592 ? -1.751 17.720 -40.501 1.00 90.19 592 ASN A O 1
ATOM 4650 N N . ILE A 1 593 ? -1.544 16.543 -38.581 1.00 90.12 593 ILE A N 1
ATOM 4651 C CA . ILE A 1 593 ? -2.110 17.548 -37.685 1.00 90.12 593 ILE A CA 1
ATOM 4652 C C . ILE A 1 593 ? -0.981 17.917 -36.734 1.00 90.12 593 ILE A C 1
ATOM 4654 O O . ILE A 1 593 ? -0.473 17.056 -36.018 1.00 90.12 593 ILE A O 1
ATOM 4658 N N . GLY A 1 594 ? -0.551 19.170 -36.779 1.00 82.62 594 GLY A N 1
ATOM 4659 C CA . GLY A 1 594 ? 0.569 19.660 -35.988 1.00 82.62 594 GLY A CA 1
ATOM 4660 C C . GLY A 1 594 ? 0.310 21.056 -35.458 1.00 82.62 594 GLY A C 1
ATOM 4661 O O . GLY A 1 594 ? -0.536 21.782 -35.988 1.00 82.62 594 GLY A O 1
ATOM 4662 N N . ASN A 1 595 ? 1.057 21.448 -34.431 1.00 73.81 595 ASN A N 1
ATOM 4663 C CA . ASN A 1 595 ? 0.928 22.764 -33.826 1.00 73.81 595 ASN A CA 1
ATOM 4664 C C . ASN A 1 595 ? 2.168 23.631 -34.110 1.00 73.81 595 ASN A C 1
ATOM 4666 O O . ASN A 1 595 ? 3.193 23.467 -33.450 1.00 73.81 595 ASN A O 1
ATOM 4670 N N . PRO A 1 596 ? 2.099 24.556 -35.084 1.00 61.56 596 PRO A N 1
ATOM 4671 C CA . PRO A 1 596 ? 3.204 25.445 -35.411 1.00 61.56 596 PRO A CA 1
ATOM 4672 C C . PRO A 1 596 ? 3.274 26.700 -34.523 1.00 61.56 596 PRO A C 1
ATOM 4674 O O . PRO A 1 596 ? 4.070 27.593 -34.813 1.00 61.56 596 PRO A O 1
ATOM 4677 N N . GLY A 1 597 ? 2.418 26.813 -33.502 1.00 59.28 597 GLY A N 1
ATOM 4678 C CA . GLY A 1 597 ? 2.285 28.015 -32.680 1.00 59.28 597 GLY A CA 1
ATOM 4679 C C . GLY A 1 597 ? 3.493 28.294 -31.785 1.00 59.28 597 GLY A C 1
ATOM 4680 O O . GLY A 1 597 ? 4.261 27.400 -31.438 1.00 59.28 597 GLY A O 1
ATOM 4681 N N . THR A 1 598 ? 3.645 29.552 -31.372 1.00 59.53 598 THR A N 1
ATOM 4682 C CA . THR A 1 598 ? 4.671 29.971 -30.405 1.00 59.53 598 THR A CA 1
ATOM 4683 C C . THR A 1 598 ? 4.178 29.837 -28.952 1.00 59.53 598 THR A C 1
ATOM 4685 O O . THR A 1 598 ? 3.008 29.560 -28.688 1.00 59.53 598 THR A O 1
ATOM 4688 N N . TRP A 1 599 ? 5.074 30.020 -27.974 1.00 57.38 599 TRP A N 1
ATOM 4689 C CA . TRP A 1 599 ? 4.793 29.856 -26.534 1.00 57.38 599 TRP A CA 1
ATOM 4690 C C . TRP A 1 599 ? 3.608 30.707 -26.013 1.00 57.38 599 TRP A C 1
ATOM 4692 O O . TRP A 1 599 ? 2.923 30.289 -25.074 1.00 57.38 599 TRP A O 1
ATOM 4702 N N . ASP A 1 600 ? 3.356 31.868 -26.631 1.00 55.34 600 ASP A N 1
ATOM 4703 C CA . ASP A 1 600 ? 2.416 32.901 -26.162 1.00 55.34 600 ASP A CA 1
ATOM 4704 C C . ASP A 1 600 ? 1.176 33.090 -27.068 1.00 55.34 600 ASP A C 1
ATOM 4706 O O . ASP A 1 600 ? 0.329 33.938 -26.786 1.00 55.34 600 ASP A O 1
ATOM 4710 N N . GLU A 1 601 ? 1.025 32.304 -28.138 1.00 53.38 601 GLU A N 1
ATOM 4711 C CA . GLU A 1 601 ? -0.061 32.478 -29.113 1.00 53.38 601 GLU A CA 1
ATOM 4712 C C . GLU A 1 601 ? -1.327 31.655 -28.805 1.00 53.38 601 GLU A C 1
ATOM 4714 O O . GLU A 1 601 ? -1.315 30.605 -28.141 1.00 53.38 601 GLU A O 1
ATOM 4719 N N . HIS A 1 602 ? -2.458 32.168 -29.304 1.00 52.09 602 HIS A N 1
ATOM 4720 C CA . HIS A 1 602 ? -3.704 31.415 -29.383 1.00 52.09 602 HIS A CA 1
ATOM 4721 C C . HIS A 1 602 ? -3.529 30.277 -30.390 1.00 52.09 602 HIS A C 1
ATOM 4723 O O . HIS A 1 602 ? -2.858 30.395 -31.406 1.00 52.09 602 HIS A O 1
ATOM 4729 N N . PHE A 1 603 ? -4.082 29.138 -30.017 1.00 55.06 603 PHE A N 1
ATOM 4730 C CA . PHE A 1 603 ? -3.841 27.832 -30.600 1.00 55.06 603 PHE A CA 1
ATOM 4731 C C . PHE A 1 603 ? -4.403 27.742 -32.031 1.00 55.06 603 PHE A C 1
ATOM 4733 O O . PHE A 1 603 ? -5.609 27.877 -32.210 1.00 55.06 603 PHE A O 1
ATOM 4740 N N . GLU A 1 604 ? -3.556 27.479 -33.031 1.00 59.72 604 GLU A N 1
ATOM 4741 C CA . GLU A 1 604 ? -3.980 27.196 -34.410 1.00 59.72 604 GLU A CA 1
ATOM 4742 C C . GLU A 1 604 ? -3.453 25.817 -34.826 1.00 59.72 604 GLU A C 1
ATOM 4744 O O . GLU A 1 604 ? -2.313 25.676 -35.272 1.00 59.72 604 GLU A O 1
ATOM 4749 N N . HIS A 1 605 ? -4.264 24.767 -34.656 1.00 73.88 605 HIS A N 1
ATOM 4750 C CA . HIS A 1 605 ? -3.948 23.473 -35.254 1.00 73.88 605 HIS A CA 1
ATOM 4751 C C . HIS A 1 605 ? -3.806 23.632 -36.768 1.00 73.88 605 HIS A C 1
ATOM 4753 O O . HIS A 1 605 ? -4.706 24.117 -37.455 1.00 73.88 605 HIS A O 1
ATOM 4759 N N . SER A 1 606 ? -2.650 23.228 -37.290 1.00 77.44 606 SER A N 1
ATOM 4760 C CA . SER A 1 606 ? -2.382 23.248 -38.719 1.00 77.44 606 SER A CA 1
ATOM 4761 C C . SER A 1 606 ? -2.541 21.850 -39.283 1.00 77.44 606 SER A C 1
ATOM 4763 O O . SER A 1 606 ? -1.976 20.884 -38.766 1.00 77.44 606 SER A O 1
ATOM 4765 N N . VAL A 1 607 ? -3.291 21.763 -40.375 1.00 86.56 607 VAL A N 1
ATOM 4766 C CA . VAL A 1 607 ? -3.430 20.535 -41.147 1.00 86.56 607 VAL A CA 1
ATOM 4767 C C . VAL A 1 607 ? -2.618 20.693 -42.415 1.00 86.56 607 VAL A C 1
ATOM 4769 O O . VAL A 1 607 ? -2.855 21.611 -43.205 1.00 86.56 607 VAL A O 1
ATOM 4772 N N . THR A 1 608 ? -1.666 19.795 -42.631 1.00 84.38 608 THR A N 1
ATOM 4773 C CA . THR A 1 608 ? -0.906 19.736 -43.879 1.00 84.38 608 THR A CA 1
ATOM 4774 C C . THR A 1 608 ? -1.186 18.421 -44.579 1.00 84.38 608 THR A C 1
ATOM 4776 O O . THR A 1 608 ? -1.235 17.358 -43.969 1.00 84.38 608 THR A O 1
ATOM 4779 N N . ILE A 1 609 ? -1.424 18.495 -45.884 1.00 87.62 609 ILE A N 1
ATOM 4780 C CA . ILE A 1 609 ? -1.718 17.332 -46.719 1.00 87.62 609 ILE A CA 1
ATOM 4781 C C . ILE A 1 609 ? -0.543 17.141 -47.664 1.00 87.62 609 ILE A C 1
ATOM 4783 O O . ILE A 1 609 ? 0.003 18.109 -48.200 1.00 87.62 609 ILE A O 1
ATOM 4787 N N . GLY A 1 610 ? -0.169 15.889 -47.887 1.00 87.88 610 GLY A N 1
ATOM 4788 C CA . GLY A 1 610 ? 0.866 15.552 -48.842 1.00 87.88 610 GLY A CA 1
ATOM 4789 C C . GLY A 1 610 ? 0.835 14.097 -49.247 1.00 87.88 610 GLY A C 1
ATOM 4790 O O . GLY A 1 610 ? -0.180 13.409 -49.128 1.00 87.88 610 GLY A O 1
ATOM 4791 N N . VAL A 1 611 ? 1.971 13.637 -49.756 1.00 87.44 611 VAL A N 1
ATOM 4792 C CA . VAL A 1 611 ? 2.124 12.275 -50.265 1.00 87.44 611 VAL A CA 1
ATOM 4793 C C . VAL A 1 611 ? 3.409 11.634 -49.768 1.00 87.44 611 VAL A C 1
ATOM 4795 O O . VAL A 1 611 ? 4.390 12.318 -49.469 1.00 87.44 611 VAL A O 1
ATOM 4798 N N . VAL A 1 612 ? 3.429 10.304 -49.742 1.00 89.75 612 VAL A N 1
ATOM 4799 C CA . VAL A 1 612 ? 4.654 9.521 -49.525 1.00 89.75 612 VAL A CA 1
ATOM 4800 C C . VAL A 1 612 ? 5.623 9.741 -50.684 1.00 89.75 612 VAL A C 1
ATOM 4802 O O . VAL A 1 612 ? 5.371 9.300 -51.806 1.00 89.75 612 VAL A O 1
ATOM 4805 N N . ALA A 1 613 ? 6.739 10.413 -50.418 1.00 84.56 613 ALA A N 1
ATOM 4806 C CA . ALA A 1 613 ? 7.780 10.716 -51.397 1.00 84.56 613 ALA A CA 1
ATOM 4807 C C . ALA A 1 613 ? 8.862 9.621 -51.435 1.00 84.56 613 ALA A C 1
ATOM 4809 O O . ALA A 1 613 ? 9.317 9.210 -52.508 1.00 84.56 613 ALA A O 1
ATOM 4810 N N . GLY A 1 614 ? 9.229 9.086 -50.270 1.00 82.38 614 GLY A N 1
ATOM 4811 C CA . GLY A 1 614 ? 10.299 8.108 -50.103 1.00 82.38 614 GLY A CA 1
ATOM 4812 C C . GLY A 1 614 ? 9.983 7.104 -49.000 1.00 82.38 614 GLY A C 1
ATOM 4813 O O . GLY A 1 614 ? 9.351 7.444 -48.013 1.00 82.38 614 GLY A O 1
ATOM 4814 N N . LEU A 1 615 ? 10.424 5.861 -49.177 1.00 83.56 615 LEU A N 1
ATOM 4815 C CA . LEU A 1 615 ? 10.345 4.799 -48.171 1.00 83.56 615 LEU A CA 1
ATOM 4816 C C . LEU A 1 615 ? 11.769 4.295 -47.911 1.00 83.56 615 LEU A C 1
ATOM 4818 O O . LEU A 1 615 ? 12.558 4.245 -48.861 1.00 83.56 615 LEU A O 1
ATOM 4822 N N . ASN A 1 616 ? 12.067 3.894 -46.673 1.00 71.19 616 ASN A N 1
ATOM 4823 C CA . ASN A 1 616 ? 13.338 3.288 -46.252 1.00 71.19 616 ASN A CA 1
ATOM 4824 C C . ASN A 1 616 ? 14.581 4.121 -46.613 1.00 71.19 616 ASN A C 1
ATOM 4826 O O . ASN A 1 616 ? 15.539 3.616 -47.202 1.00 71.19 616 ASN A O 1
ATOM 4830 N N . ARG A 1 617 ? 14.566 5.415 -46.292 1.00 65.94 617 ARG A N 1
ATOM 4831 C CA . ARG A 1 617 ? 15.724 6.311 -46.445 1.00 65.94 617 ARG A CA 1
ATOM 4832 C C . ARG A 1 617 ? 16.473 6.423 -45.118 1.00 65.94 617 ARG A C 1
ATOM 4834 O O . ARG A 1 617 ? 15.831 6.332 -44.083 1.00 65.94 617 ARG A O 1
ATOM 4841 N N . ASN A 1 618 ? 17.798 6.620 -45.166 1.00 57.84 618 ASN A N 1
ATOM 4842 C CA . ASN A 1 618 ? 18.669 6.916 -44.012 1.00 57.84 618 ASN A CA 1
ATOM 4843 C C . ASN A 1 618 ? 18.251 6.175 -42.725 1.00 57.84 618 ASN A C 1
ATOM 4845 O O . ASN A 1 618 ? 17.698 6.790 -41.820 1.00 57.84 618 ASN A O 1
ATOM 4849 N N . ASP A 1 619 ? 18.467 4.858 -42.691 1.00 63.00 619 ASP A N 1
ATOM 4850 C CA . ASP A 1 619 ? 18.181 3.998 -41.530 1.00 63.00 619 ASP A CA 1
ATOM 4851 C C . ASP A 1 619 ? 16.691 3.797 -41.190 1.00 63.00 619 ASP A C 1
ATOM 4853 O O . ASP A 1 619 ? 16.319 3.611 -40.037 1.00 63.00 619 ASP A O 1
ATOM 4857 N N . GLY A 1 620 ? 15.825 3.748 -42.209 1.00 66.56 620 GLY A N 1
ATOM 4858 C CA . GLY A 1 620 ? 14.434 3.291 -42.055 1.00 66.56 620 GLY A CA 1
ATOM 4859 C C . GLY A 1 620 ? 13.385 4.399 -41.944 1.00 66.56 620 GLY A C 1
ATOM 4860 O O . GLY A 1 620 ? 12.226 4.107 -41.668 1.00 66.56 620 GLY A O 1
ATOM 4861 N N . LEU A 1 621 ? 13.749 5.652 -42.221 1.00 79.06 621 LEU A N 1
ATOM 4862 C CA . LEU A 1 621 ? 12.816 6.779 -42.249 1.00 79.06 621 LEU A CA 1
ATOM 4863 C C . LEU A 1 621 ? 11.927 6.760 -43.504 1.00 79.06 621 LEU A C 1
ATOM 4865 O O . LEU A 1 621 ? 12.336 6.333 -44.595 1.00 79.06 621 LEU A O 1
ATOM 4869 N N . ILE A 1 622 ? 10.711 7.288 -43.357 1.00 84.12 622 ILE A N 1
ATOM 4870 C CA . ILE A 1 622 ? 9.799 7.595 -44.468 1.00 84.12 622 ILE A CA 1
ATOM 4871 C C . ILE A 1 622 ? 9.867 9.092 -44.751 1.00 84.12 622 ILE A C 1
ATOM 4873 O O . ILE A 1 622 ? 9.820 9.903 -43.833 1.00 84.12 622 ILE A O 1
ATOM 4877 N N . GLU A 1 623 ? 9.932 9.465 -46.025 1.00 85.56 623 GLU A N 1
ATOM 4878 C CA . GLU A 1 623 ? 9.891 10.859 -46.460 1.00 85.56 623 GLU A CA 1
ATOM 4879 C C . GLU A 1 623 ? 8.510 11.187 -47.018 1.00 85.56 623 GLU A C 1
ATOM 4881 O O . GLU A 1 623 ? 8.034 10.532 -47.952 1.00 85.56 623 GLU A O 1
ATOM 4886 N N . PHE A 1 624 ? 7.895 12.250 -46.510 1.00 84.25 624 PHE A N 1
ATOM 4887 C CA . PHE A 1 624 ? 6.694 12.828 -47.104 1.00 84.25 624 PHE A CA 1
ATOM 4888 C C . PHE A 1 624 ? 7.001 14.159 -47.781 1.00 84.25 624 PHE A C 1
ATOM 4890 O O . PHE A 1 624 ? 7.782 14.955 -47.265 1.00 84.25 624 PHE A O 1
ATOM 4897 N N . SER A 1 625 ? 6.343 14.423 -48.910 1.00 84.25 625 SER A N 1
ATOM 4898 C CA . SER A 1 625 ? 6.320 15.752 -49.523 1.00 84.25 625 SER A CA 1
ATOM 4899 C C . SER A 1 625 ? 5.043 16.460 -49.091 1.00 84.25 625 SER A C 1
ATOM 4901 O O . SER A 1 625 ? 3.952 16.111 -49.547 1.00 84.25 625 SER A O 1
ATOM 4903 N N . MET A 1 626 ? 5.181 17.408 -48.167 1.00 82.56 626 MET A N 1
ATOM 4904 C CA . MET A 1 626 ? 4.086 18.214 -47.624 1.00 82.56 626 MET A CA 1
ATOM 4905 C C . MET A 1 626 ? 4.626 19.553 -47.103 1.00 82.56 626 MET A C 1
ATOM 4907 O O . MET A 1 626 ? 5.808 19.622 -46.766 1.00 82.56 626 MET A O 1
ATOM 4911 N N . PRO A 1 627 ? 3.807 20.617 -47.012 1.00 77.62 627 PRO A N 1
ATOM 4912 C CA . PRO A 1 627 ? 4.238 21.880 -46.414 1.00 77.62 627 PRO A CA 1
ATOM 4913 C C . PRO A 1 627 ? 4.759 21.676 -44.984 1.00 77.62 627 PRO A C 1
ATOM 4915 O O . PRO A 1 627 ? 4.065 21.086 -44.158 1.00 77.62 627 PRO A O 1
ATOM 4918 N N . GLY A 1 628 ? 5.962 22.176 -44.695 1.00 67.69 628 GLY A N 1
ATOM 4919 C CA . GLY A 1 628 ? 6.594 22.068 -43.381 1.00 67.69 628 GLY A CA 1
ATOM 4920 C C . GLY A 1 628 ? 6.693 23.416 -42.671 1.00 67.69 628 GLY A C 1
ATOM 4921 O O . GLY A 1 628 ? 6.984 24.433 -43.303 1.00 67.69 628 GLY A O 1
ATOM 4922 N N . ARG A 1 629 ? 6.455 23.427 -41.356 1.00 67.19 629 ARG A N 1
ATOM 4923 C CA . ARG A 1 629 ? 6.582 24.606 -40.480 1.00 67.19 629 ARG A CA 1
ATOM 4924 C C . ARG A 1 629 ? 7.285 24.226 -39.171 1.00 67.19 629 ARG A C 1
ATOM 4926 O O . ARG A 1 629 ? 7.228 23.071 -38.753 1.00 67.19 629 ARG A O 1
ATOM 4933 N N . GLY A 1 630 ? 7.944 25.191 -38.523 1.00 66.06 630 GLY A N 1
ATOM 4934 C CA . GLY A 1 630 ? 8.447 25.008 -37.153 1.00 66.06 630 GLY A CA 1
ATOM 4935 C C . GLY A 1 630 ? 7.304 24.640 -36.197 1.00 66.06 630 GLY A C 1
ATOM 4936 O O . GLY A 1 630 ? 6.167 25.005 -36.468 1.00 66.06 630 GLY A O 1
ATOM 4937 N N . GLY A 1 631 ? 7.589 23.867 -35.144 1.00 70.31 631 GLY A N 1
ATOM 4938 C CA . GLY A 1 631 ? 6.586 23.360 -34.187 1.00 70.31 631 GLY A CA 1
ATOM 4939 C C . GLY A 1 631 ? 5.942 22.015 -34.566 1.00 70.31 631 GLY A C 1
ATOM 4940 O O . GLY A 1 631 ? 5.376 21.335 -33.711 1.00 70.31 631 GLY A O 1
ATOM 4941 N N . GLN A 1 632 ? 6.113 21.552 -35.813 1.00 81.56 632 GLN A N 1
ATOM 4942 C CA . GLN A 1 632 ? 5.579 20.259 -36.266 1.00 81.56 632 GLN A CA 1
ATOM 4943 C C . GLN A 1 632 ? 6.353 19.033 -35.751 1.00 81.56 632 GLN A C 1
ATOM 4945 O O . GLN A 1 632 ? 5.843 17.921 -35.866 1.00 81.56 632 GLN A O 1
ATOM 4950 N N . SER A 1 633 ? 7.545 19.187 -35.172 1.00 88.50 633 SER A N 1
ATOM 4951 C CA . SER A 1 633 ? 8.267 18.065 -34.553 1.00 88.50 633 SER A CA 1
ATOM 4952 C C . SER A 1 633 ? 7.415 17.399 -33.469 1.00 88.50 633 SER A C 1
ATOM 4954 O O . SER A 1 633 ? 6.839 18.071 -32.615 1.00 88.50 633 SER A O 1
ATOM 4956 N N . GLY A 1 634 ? 7.298 16.078 -33.545 1.00 90.56 634 GLY A N 1
ATOM 4957 C CA . GLY A 1 634 ? 6.483 15.228 -32.684 1.00 90.56 634 GLY A CA 1
ATOM 4958 C C . GLY A 1 634 ? 5.037 15.056 -33.154 1.00 90.56 634 GLY A C 1
ATOM 4959 O O . GLY A 1 634 ? 4.270 14.337 -32.516 1.00 90.56 634 GLY A O 1
ATOM 4960 N N . SER A 1 635 ? 4.648 15.674 -34.273 1.00 92.50 635 SER A N 1
ATOM 4961 C CA . SER A 1 635 ? 3.280 15.572 -34.789 1.00 92.50 635 SER A CA 1
ATOM 4962 C C . SER A 1 635 ? 2.987 14.196 -35.408 1.00 92.50 635 SER A C 1
ATOM 4964 O O . SER A 1 635 ? 3.851 13.638 -36.093 1.00 92.50 635 SER A O 1
ATOM 4966 N N . PRO A 1 636 ? 1.760 13.665 -35.258 1.00 94.25 636 PRO A N 1
ATOM 4967 C CA . PRO A 1 636 ? 1.347 12.427 -35.911 1.00 94.25 636 PRO A CA 1
ATOM 4968 C C . PRO A 1 636 ? 1.116 12.626 -37.414 1.00 94.25 636 PRO A C 1
ATOM 4970 O O . PRO A 1 636 ? 0.481 13.593 -37.843 1.00 94.25 636 PRO A O 1
ATOM 4973 N N . VAL A 1 637 ? 1.578 11.684 -38.235 1.00 93.19 637 VAL A N 1
ATOM 4974 C CA . VAL A 1 637 ? 1.183 11.589 -39.648 1.00 93.19 637 VAL A CA 1
ATOM 4975 C C . VAL A 1 637 ? 0.143 10.495 -39.807 1.00 93.19 637 VAL A C 1
ATOM 4977 O O . VAL A 1 637 ? 0.391 9.343 -39.466 1.00 93.19 637 VAL A O 1
ATOM 4980 N N . PHE A 1 638 ? -1.009 10.844 -40.364 1.00 94.06 638 PHE A N 1
ATOM 4981 C CA . PHE A 1 638 ? -2.138 9.955 -40.583 1.00 94.06 638 PHE A CA 1
ATOM 4982 C C . PHE A 1 638 ? -2.228 9.509 -42.042 1.00 94.06 638 PHE A C 1
ATOM 4984 O O . PHE A 1 638 ? -1.982 10.275 -42.980 1.00 94.06 638 PHE A O 1
ATOM 4991 N N . ASN A 1 639 ? -2.652 8.263 -42.243 1.00 90.62 639 ASN A N 1
ATOM 4992 C CA . ASN A 1 639 ? -3.182 7.826 -43.532 1.00 90.62 639 ASN A CA 1
ATOM 4993 C C . ASN A 1 639 ? -4.660 8.243 -43.682 1.00 90.62 639 ASN A C 1
ATOM 4995 O O . ASN A 1 639 ? -5.291 8.740 -42.750 1.00 90.62 639 ASN A O 1
ATOM 4999 N N . THR A 1 640 ? -5.254 7.986 -44.847 1.00 88.12 640 THR A N 1
ATOM 5000 C CA . THR A 1 640 ? -6.667 8.302 -45.125 1.00 88.12 640 THR A CA 1
ATOM 5001 C C . THR A 1 640 ? -7.680 7.502 -44.294 1.00 88.12 640 THR A C 1
ATOM 5003 O O . THR A 1 640 ? -8.866 7.809 -44.344 1.00 88.12 640 THR A O 1
ATOM 5006 N N . ALA A 1 641 ? -7.239 6.501 -43.524 1.00 89.19 641 ALA A N 1
ATOM 5007 C CA . ALA A 1 641 ? -8.067 5.765 -42.568 1.00 89.19 641 ALA A CA 1
ATOM 5008 C C . ALA A 1 641 ? -8.015 6.358 -41.144 1.00 89.19 641 ALA A C 1
ATOM 5010 O O . ALA A 1 641 ? -8.668 5.833 -40.245 1.00 89.19 641 ALA A O 1
ATOM 5011 N N . GLY A 1 642 ? -7.237 7.424 -40.920 1.00 89.50 642 GLY A N 1
ATOM 5012 C CA . GLY A 1 642 ? -7.114 8.078 -39.616 1.00 89.50 642 GLY A CA 1
ATOM 5013 C C . GLY A 1 642 ? -6.206 7.359 -38.623 1.00 89.50 642 GLY A C 1
ATOM 5014 O O . GLY A 1 642 ? -6.259 7.651 -37.432 1.00 89.50 642 GLY A O 1
ATOM 5015 N N . THR A 1 643 ? -5.376 6.419 -39.079 1.00 92.94 643 THR A N 1
ATOM 5016 C CA . THR A 1 643 ? -4.371 5.766 -38.227 1.00 92.94 643 THR A CA 1
ATOM 5017 C C . THR A 1 643 ? -3.009 6.419 -38.416 1.00 92.94 643 THR A C 1
ATOM 5019 O O . THR A 1 643 ? -2.639 6.736 -39.552 1.00 92.94 643 THR A O 1
ATOM 5022 N N . VAL A 1 644 ? -2.249 6.568 -37.333 1.00 94.75 644 VAL A N 1
ATOM 5023 C CA . VAL A 1 644 ? -0.898 7.136 -37.363 1.00 94.75 644 VAL A CA 1
ATOM 5024 C C . VAL A 1 644 ? 0.068 6.162 -38.022 1.00 94.75 644 VAL A C 1
ATOM 5026 O O . VAL A 1 644 ? 0.149 5.007 -37.627 1.00 94.75 644 VAL A O 1
ATOM 5029 N N . VAL A 1 645 ? 0.801 6.628 -39.024 1.00 92.31 645 VAL A N 1
ATOM 5030 C CA . VAL A 1 645 ? 1.793 5.853 -39.784 1.00 92.31 645 VAL A CA 1
ATOM 5031 C C . VAL A 1 645 ? 3.209 6.424 -39.666 1.00 92.31 645 VAL A C 1
ATOM 5033 O O . VAL A 1 645 ? 4.114 5.961 -40.355 1.00 92.31 645 VAL A O 1
ATOM 5036 N N . GLY A 1 646 ? 3.396 7.437 -38.818 1.00 90.69 646 GLY A N 1
ATOM 5037 C CA . GLY A 1 646 ? 4.709 7.922 -38.412 1.00 90.69 646 GLY A CA 1
ATOM 5038 C C . GLY A 1 646 ? 4.651 9.201 -37.580 1.00 90.69 646 GLY A C 1
ATOM 5039 O O . GLY A 1 646 ? 3.587 9.808 -37.427 1.00 90.69 646 GLY A O 1
ATOM 5040 N N . VAL A 1 647 ? 5.808 9.611 -37.059 1.00 92.88 647 VAL A N 1
ATOM 5041 C CA . VAL A 1 647 ? 5.982 10.826 -36.240 1.00 92.88 647 VAL A CA 1
ATOM 5042 C C . VAL A 1 647 ? 6.942 11.796 -36.921 1.00 92.88 647 VAL A C 1
ATOM 5044 O O . VAL A 1 647 ? 8.068 11.421 -37.247 1.00 92.88 647 VAL A O 1
ATOM 5047 N N . VAL A 1 648 ? 6.511 13.043 -37.128 1.00 90.75 648 VAL A N 1
ATOM 5048 C CA . VAL A 1 648 ? 7.326 14.112 -37.731 1.00 90.75 648 VAL A CA 1
ATOM 5049 C C . VAL A 1 648 ? 8.566 14.382 -36.893 1.00 90.75 648 VAL A C 1
ATOM 5051 O O . VAL A 1 648 ? 8.430 14.772 -35.745 1.00 90.75 648 VAL A O 1
ATOM 5054 N N . VAL A 1 649 ? 9.761 14.224 -37.468 1.00 85.38 649 VAL A N 1
ATOM 5055 C CA . VAL A 1 649 ? 11.037 14.478 -36.769 1.00 85.38 649 VAL A CA 1
ATOM 5056 C C . VAL A 1 649 ? 11.506 15.911 -36.984 1.00 85.38 649 VAL A C 1
ATOM 5058 O O . VAL A 1 649 ? 11.713 16.683 -36.050 1.00 85.38 649 VAL A O 1
ATOM 5061 N N . LYS A 1 650 ? 11.689 16.274 -38.253 1.00 76.94 650 LYS A N 1
ATOM 5062 C CA . LYS A 1 650 ? 12.222 17.567 -38.683 1.00 76.94 650 LYS A CA 1
ATOM 5063 C C . LYS A 1 650 ? 11.683 17.918 -40.059 1.00 76.94 650 LYS A C 1
ATOM 5065 O O . LYS A 1 650 ? 11.262 17.040 -40.804 1.00 76.94 650 LYS A O 1
ATOM 5070 N N . VAL A 1 651 ? 11.766 19.189 -40.425 1.00 71.50 651 VAL A N 1
ATOM 5071 C CA . VAL A 1 651 ? 11.464 19.666 -41.779 1.00 71.50 651 VAL A CA 1
ATOM 5072 C C . VAL A 1 651 ? 12.783 19.905 -42.510 1.00 71.50 651 VAL A C 1
ATOM 5074 O O . VAL A 1 651 ? 13.648 20.618 -42.008 1.00 71.50 651 VAL A O 1
ATOM 5077 N N . THR A 1 652 ? 12.946 19.305 -43.688 1.00 69.94 652 THR A N 1
ATOM 5078 C CA . THR A 1 652 ? 14.088 19.535 -44.590 1.00 69.94 652 THR A CA 1
ATOM 5079 C C . THR A 1 652 ? 13.581 20.186 -45.873 1.00 69.94 652 THR A C 1
ATOM 5081 O O . THR A 1 652 ? 12.462 19.908 -46.288 1.00 69.94 652 THR A O 1
ATOM 5084 N N . LEU A 1 653 ? 14.368 21.052 -46.506 1.00 68.12 653 LEU A N 1
ATOM 5085 C CA . LEU A 1 653 ? 14.046 21.587 -47.831 1.00 68.12 653 LEU A CA 1
ATOM 5086 C C . LEU A 1 653 ? 14.874 20.843 -48.880 1.00 68.12 653 LEU A C 1
ATOM 5088 O O . LEU A 1 653 ? 16.074 20.659 -48.681 1.00 68.12 653 LEU A O 1
ATOM 5092 N N . ASP A 1 654 ? 14.238 20.400 -49.963 1.00 62.75 654 ASP A N 1
ATOM 5093 C CA . ASP A 1 654 ? 14.953 19.875 -51.127 1.00 62.75 654 ASP A CA 1
ATOM 5094 C C . ASP A 1 654 ? 15.557 21.007 -51.982 1.00 62.75 654 ASP A C 1
ATOM 5096 O O . ASP A 1 654 ? 15.287 22.190 -51.758 1.00 62.75 654 ASP A O 1
ATOM 5100 N N . ASP A 1 655 ? 16.352 20.645 -52.995 1.00 57.72 655 ASP A N 1
ATOM 5101 C CA . ASP A 1 655 ? 17.025 21.592 -53.901 1.00 57.72 655 ASP A CA 1
ATOM 5102 C C . ASP A 1 655 ? 16.050 22.505 -54.679 1.00 57.72 655 ASP A C 1
ATOM 5104 O O . ASP A 1 655 ? 16.460 23.505 -55.267 1.00 57.72 655 ASP A O 1
ATOM 5108 N N . SER A 1 656 ? 14.751 22.179 -54.686 1.00 57.59 656 SER A N 1
ATOM 5109 C CA . SER A 1 656 ? 13.682 22.977 -55.296 1.00 57.59 656 SER A CA 1
ATOM 5110 C C . SER A 1 656 ? 12.926 23.860 -54.294 1.00 57.59 656 SER A C 1
ATOM 5112 O O . SER A 1 656 ? 11.961 24.530 -54.667 1.00 57.59 656 SER A O 1
ATOM 5114 N N . GLY A 1 657 ? 13.352 23.875 -53.027 1.00 55.50 657 GLY A N 1
ATOM 5115 C CA . GLY A 1 657 ? 12.715 24.617 -51.942 1.00 55.50 657 GLY A CA 1
ATOM 5116 C C . GLY A 1 657 ? 11.425 23.975 -51.423 1.00 55.50 657 GLY A C 1
ATOM 5117 O O . GLY A 1 657 ? 10.666 24.638 -50.715 1.00 55.50 657 GLY A O 1
ATOM 5118 N N . LYS A 1 658 ? 11.141 22.708 -51.759 1.00 64.19 658 LYS A N 1
ATOM 5119 C CA . LYS A 1 658 ? 9.975 21.982 -51.234 1.00 64.19 658 LYS A CA 1
ATOM 5120 C C . LYS A 1 658 ? 10.309 21.322 -49.905 1.00 64.19 658 LYS A C 1
ATOM 5122 O O . LYS A 1 658 ? 11.388 20.766 -49.729 1.00 64.19 658 LYS A O 1
ATOM 5127 N N . ALA A 1 659 ? 9.348 21.338 -48.986 1.00 67.56 659 ALA A N 1
ATOM 5128 C CA . ALA A 1 659 ? 9.485 20.665 -47.705 1.00 67.56 659 ALA A CA 1
ATOM 5129 C C . ALA A 1 659 ? 9.355 19.137 -47.854 1.00 67.56 659 ALA A C 1
ATOM 5131 O O . ALA A 1 659 ? 8.372 18.613 -48.390 1.00 67.56 659 ALA A O 1
ATOM 5132 N N . LEU A 1 660 ? 10.374 18.440 -47.357 1.00 74.06 660 LEU A N 1
ATOM 5133 C CA . LEU A 1 660 ? 10.414 17.009 -47.110 1.00 74.06 660 LEU A CA 1
ATOM 5134 C C . LEU A 1 660 ? 10.434 16.778 -45.604 1.00 74.06 660 LEU A C 1
ATOM 5136 O O . LEU A 1 660 ? 11.281 17.314 -44.884 1.00 74.06 660 LEU A O 1
ATOM 5140 N N . ILE A 1 661 ? 9.496 15.967 -45.135 1.00 75.75 661 ILE A N 1
ATOM 5141 C CA . ILE A 1 661 ? 9.344 15.661 -43.718 1.00 75.75 661 ILE A CA 1
ATOM 5142 C C . ILE A 1 661 ? 9.699 14.189 -43.497 1.00 75.75 661 ILE A C 1
ATOM 5144 O O . ILE A 1 661 ? 8.886 13.323 -43.836 1.00 75.75 661 ILE A O 1
ATOM 5148 N N . PRO A 1 662 ? 10.906 13.880 -42.983 1.00 76.06 662 PRO A N 1
ATOM 5149 C CA . PRO A 1 662 ? 11.224 12.554 -42.478 1.00 76.06 662 PRO A CA 1
ATOM 5150 C C . PRO A 1 662 ? 10.407 12.227 -41.227 1.00 76.06 662 PRO A C 1
ATOM 5152 O O . PRO A 1 662 ? 10.275 13.055 -40.317 1.00 76.06 662 PRO A O 1
ATOM 5155 N N . VAL A 1 663 ? 9.917 10.992 -41.174 1.00 80.00 663 VAL A N 1
ATOM 5156 C CA . VAL A 1 663 ? 9.237 10.438 -40.005 1.00 80.00 663 VAL A CA 1
ATOM 5157 C C . VAL A 1 663 ? 9.834 9.119 -39.560 1.00 80.00 663 VAL A C 1
ATOM 5159 O O . VAL A 1 663 ? 10.379 8.369 -40.374 1.00 80.00 663 VAL A O 1
ATOM 5162 N N . LEU A 1 664 ? 9.663 8.836 -38.273 1.00 76.81 664 LEU A N 1
ATOM 5163 C CA . LEU A 1 664 ? 9.957 7.539 -37.669 1.00 76.81 664 LEU A CA 1
ATOM 5164 C C . LEU A 1 664 ? 8.744 6.621 -37.789 1.00 76.81 664 LEU A C 1
ATOM 5166 O O . LEU A 1 664 ? 7.609 7.098 -37.671 1.00 76.81 664 LEU A O 1
ATOM 5170 N N . MET A 1 665 ? 9.016 5.343 -38.064 1.00 65.69 665 MET A N 1
ATOM 5171 C CA . MET A 1 665 ? 8.021 4.289 -38.283 1.00 65.69 665 MET A CA 1
ATOM 5172 C C . MET A 1 665 ? 7.571 3.596 -37.009 1.00 65.69 665 MET A C 1
ATOM 5174 O O . MET A 1 665 ? 8.411 3.415 -36.103 1.00 65.69 665 MET A O 1
#

Sequence (665 aa):
YRTAITSQEGVTETAHEYLAGGAGEPGQLVFSFNFSGNLAVLEDHIWASLAATGETPNRQLTAVSERLIQYQAGGEAVLTAVFRNVAAAEYSRVREALDGIFGNLEVRNLTRDYGDQAQTLIYRFESGQAMVELDAALWQQIEIEPALQGLVPGIAANAVLEYSFLKTIVTVAFNNIAPEDYRKIGALLDTIIKQLVVKDLKKAYDPNEYRLSYTLESPIPPVELDTILWEKIRGEEALSNIAQDTTSEDTLGYFYLQERPDTRSMAVVLENLGPDAYRKAGLRFVSAIKVIEGVDRVQREYSENDQVLRLRFRYRGESIYAIDDAIWKAVRRDKTFTDLALGSMTEAKLVYVLGAVEGIQPDVIIHLRRVSGADYKIVATGFSKLLGRLKNVRDVRYHYLFQQRTIVFRLRYEGEDLFALDDAIQHSLAAHQLFQQVAKGPDTAGRMIYLFGEEPVVVQSAEPAVVTAEPDESAALPSSGSLPDLVAALDQTVILVLGQSEDARWHGTGFFVTDSGYILTNAHVAMGHLVHEGKAKLWAKTLDGHRYPLNVIKSDNEQDLALLKIVSPARQFKSVKIGNSSQLRKGQQVFNIGNPGTWDEHFEHSVTIGVVAGLNRNDGLIEFSMPGRGGQSGSPVFNTAGTVVGVVVKVTLDDSGKALIPVLM

Secondary structure (DSSP, 8-state):
-HHHHHTSTT-EEEEEEEE---TTPPPEEEEEEE--S-HHHHHHHHHHHHHTTT----EEEEEEETTEEEEEES---EEEEEEES--TTTHHHHHHHHHHHHHHTT-EEEEEEEETTTTEEEEEEE-SS-HHHHHHHHHHHHHH-GGGTTEEE---BTTEEEEEE--EEEEEEEES--HHHHHHHHHHHHHHHHTSS-EEEEEEEETTTTEEEEEEEESS-HHHHHHHHHHHHHT-GGGTTEEE----SSEEEEEE-----EEEEEEEEEES--HHHIIIIIHHHHHHHHTSTTEEEEEEEEETTTTEEEEEEEEEES-HHHHHHHHHHHHTT-GGGTTEEEEEEETTEEEEEES--TT--PPEEEEEES--TTTHHHHHHHHHHHHHHSTTEEEEEEEEETTTTEEEEEEEE-SS-HHHHHHHHHHHHHT-GGGTTEEE---BTTEEEEEE-PPP------------PPPPP--PPPTT--HHHHHHHHHTTEEEEEEEESS-EEEEEEEESSTT-EEEE-HHHHTHHHHHTTSEEEEEE-TTS-EEEEEEEEEETTTTEEEEEESS-SS----PPB--GGG--TT-EEEEEE----TTSPP--EEEEEEEEEEEETTTEEEEES---TT-TTPEEEETTS-EEEEE---EE-TTS-EEEEEE-

Radius of gyration: 41.39 Å; Cα contacts (8 Å, |Δi|>4): 1287; chains: 1; bounding box: 94×66×126 Å

Solvent-accessible surface area (backbone atoms only — not comparable to full-atom values): 36882 Å² total; per-residue (Å²): 106,70,69,36,52,68,67,38,89,70,52,40,79,77,47,74,49,78,46,79,40,60,98,93,45,77,58,44,82,47,78,47,63,47,65,91,70,61,66,70,62,52,49,54,51,32,51,52,48,32,46,76,70,76,45,56,77,48,66,45,83,74,46,79,58,101,86,46,79,41,66,49,71,80,54,70,54,68,32,33,41,38,36,35,65,46,48,76,90,48,39,69,56,41,48,55,52,49,55,50,53,47,57,76,67,69,54,38,82,73,44,76,49,72,41,73,91,69,18,32,38,36,39,36,27,27,54,76,65,50,67,71,59,47,50,53,57,50,47,62,52,40,77,73,33,82,72,44,70,61,57,42,82,54,80,67,51,103,53,33,45,33,34,30,41,59,74,43,67,36,37,41,36,35,33,57,41,47,78,86,44,38,65,64,56,47,54,54,50,52,55,56,59,69,71,48,84,63,42,82,76,41,79,50,72,41,77,89,72,15,30,40,36,37,39,29,37,25,78,57,57,57,73,62,44,46,52,58,50,49,56,57,43,72,70,34,76,93,42,49,45,46,26,82,51,71,68,54,88,47,34,44,30,28,33,38,70,67,83,63,57,49,77,39,69,35,35,44,34,40,34,72,30,45,74,67,46,29,68,67,38,46,57,53,52,55,54,42,52,66,71,38,84,45,49,45,78,78,44,78,48,76,40,74,89,77,12,33,39,41,36,38,29,40,34,39,41,67,45,59,67,52,53,52,50,50,49,50,68,56,43,74,84,45,79,81,51,70,51,42,42,61,52,49,76,53,90,46,37,42,32,34,31,48,53,92,58,93,91,65,78,45,51,44,37,35,36,39,27,63,41,49,61,63,46,38,63,63,52,50,52,50,50,48,54,55,52,61,68,42,85,50,42,42,77,74,44,74,50,71,44,69,97,69,24,24,38,41,34,38,27,40,65,74,59,96,47,72,64,63,51,50,51,54,50,53,55,53,30,68,74,30,84,93,34,64,34,50,44,80,46,78,72,46,81,79,35,48,32,32,34,42,75,49,77,78,86,74,71,83,72,79,82,85,80,89,75,88,79,79,90,82,82,88,77,78,86,75,88,87,63,57,72,70,55,51,46,65,69,49,50,68,24,38,30,37,35,38,33,40,41,93,90,49,76,52,64,18,9,22,29,24,61,32,38,82,35,35,26,42,27,23,17,78,62,59,42,47,70,42,40,77,69,69,55,31,50,41,31,39,33,40,76,90,65,51,75,35,49,44,44,71,74,45,65,37,77,89,74,40,33,19,40,31,32,48,58,83,64,93,63,78,46,58,47,51,50,82,46,72,44,90,74,67,50,74,68,41,61,32,37,31,55,25,32,55,58,61,100,87,56,81,87,56,82,40,77,36,64,32,26,31,66,42,73,70,42,91,94,56,24,34,30,29,42,32,79,64,63,66,27,28,34,12,10,46,27,24,41,89,86,64,25,32,42,27,33,32,61,52,74,42,68,48,101,83,71,47,32,34,35,40,19,46,110